Protein AF-0000000083547801 (afdb_homodimer)

InterPro domains:
  IPR006197 Peptidase S24, LexA-like [PR00726] (118-128)
  IPR006197 Peptidase S24, LexA-like [PR00726] (129-140)
  IPR006197 Peptidase S24, LexA-like [PR00726] (157-169)
  IPR006199 LexA repressor, DNA-binding domain [PF01726] (7-66)
  IPR006200 Transcription regulator LexA [MF_00015] (4-202)
  IPR006200 Transcription regulator LexA [TIGR00498] (7-201)
  IPR015927 Peptidase S24/S26A/S26B/S26C [PF00717] (83-196)
  IPR036286 LexA/Signal peptidase-like superfamily [SSF51306] (81-200)
  IPR036388 Winged helix-like DNA-binding domain superfamily [G3DSA:1.10.10.10] (4-71)
  IPR036390 Winged helix DNA-binding domain superfamily [SSF46785] (7-71)
  IPR039418 LexA-like [cd06529] (118-196)
  IPR050077 LexA repressor [PTHR33516] (7-202)

Secondary structure (DSSP, 8-state):
-------HHHHHHHHHHHHHHHHSSPPPHHHHHHHHT-S-HHHHHHHHHHHHHTTSEEE-TTSTT-EEE-SS-S----EEEEEEE----TTS-TT-GGGEEEEEEEEGGGS--SS-EEEEE--SSTTGGGT--TT-EEEEE--S---TT-EEEEEETTEEEEEEEEEETTEEEEE-S-TTSPPEEES--EEEEEEEEEEEE-/-------HHHHHHHHHHHHHHHHSSPPPHHHHHHHHT-S-HHHHHHHHHHHHHTTSEEE-TTSTT-EEE-TT-S----EEEEEEE----TTS-TT-GGGEEEEEEEEGGGSS-SS-EEEEE--SSTTGGGT--TT-EEEEE--S---TT-EEEEEETTEEEEEEEEEETTEEEEE-S-TTSPPEEES--EEEEEEEEEEEE-

Radius of gyration: 25.95 Å; Cα contacts (8 Å, |Δi|>4): 810; chains: 2; bounding box: 78×70×44 Å

Structure (mmCIF, N/CA/C/O backbone):
data_AF-0000000083547801-model_v1
#
loop_
_entity.id
_entity.type
_entity.pdbx_description
1 polymer 'LexA repressor'
#
loop_
_atom_site.group_PDB
_atom_site.id
_atom_site.type_symbol
_atom_site.label_atom_id
_atom_site.label_alt_id
_atom_site.label_comp_id
_atom_site.label_asym_id
_atom_site.label_entity_id
_atom_site.label_seq_id
_atom_site.pdbx_PDB_ins_code
_atom_site.Cartn_x
_atom_site.Cartn_y
_atom_site.Cartn_z
_atom_site.occupancy
_atom_site.B_iso_or_equiv
_atom_site.auth_seq_id
_atom_site.auth_comp_id
_atom_site.auth_asym_id
_atom_site.auth_atom_id
_atom_site.pdbx_PDB_model_num
ATOM 1 N N . MET A 1 1 ? 38.75 22.25 6.688 1 22.39 1 MET A N 1
ATOM 2 C CA . MET A 1 1 ? 37.844 21.328 7.375 1 22.39 1 MET A CA 1
ATOM 3 C C . MET A 1 1 ? 36.375 21.672 7.066 1 22.39 1 MET A C 1
ATOM 5 O O . MET A 1 1 ? 35.812 22.578 7.68 1 22.39 1 MET A O 1
ATOM 9 N N . LEU A 1 2 ? 36 21.891 5.859 1 28.48 2 LEU A N 1
ATOM 10 C CA . LEU A 1 2 ? 34.938 22.641 5.172 1 28.48 2 LEU A CA 1
ATOM 11 C C . LEU A 1 2 ? 33.562 22.125 5.562 1 28.48 2 LEU A C 1
ATOM 13 O O . LEU A 1 2 ? 33.188 20.984 5.242 1 28.48 2 LEU A O 1
ATOM 17 N N . THR A 1 3 ? 33.031 22.234 6.918 1 32.09 3 THR A N 1
ATOM 18 C CA . THR A 1 3 ? 31.844 21.844 7.645 1 32.09 3 THR A CA 1
ATOM 19 C C . THR A 1 3 ? 30.594 22 6.77 1 32.09 3 THR A C 1
ATOM 21 O O . THR A 1 3 ? 30.344 23.078 6.227 1 32.09 3 THR A O 1
ATOM 24 N N . GLN A 1 4 ? 30.297 21.25 5.887 1 37.19 4 GLN A N 1
ATOM 25 C CA . GLN A 1 4 ? 29.188 21.391 4.941 1 37.19 4 GLN A CA 1
ATOM 26 C C . GLN A 1 4 ? 27.969 22.016 5.613 1 37.19 4 GLN A C 1
ATOM 28 O O . GLN A 1 4 ? 27.375 21.422 6.52 1 37.19 4 GLN A O 1
ATOM 33 N N . LYS A 1 5 ? 27.953 23.203 6.031 1 43.31 5 LYS A N 1
ATOM 34 C CA . LYS A 1 5 ? 27.047 24.156 6.672 1 43.31 5 LYS A CA 1
ATOM 35 C C . LYS A 1 5 ? 25.594 23.844 6.32 1 43.31 5 LYS A C 1
ATOM 37 O O . LYS A 1 5 ? 25.219 23.828 5.148 1 43.31 5 LYS A O 1
ATOM 42 N N . LYS A 1 6 ? 25.016 23.031 6.996 1 54.25 6 LYS A N 1
ATOM 43 C CA . LYS A 1 6 ? 23.594 22.734 6.797 1 54.25 6 LYS A CA 1
ATOM 44 C C . LYS A 1 6 ? 22.797 24.016 6.535 1 54.25 6 LYS A C 1
ATOM 46 O O . LYS A 1 6 ? 22.875 24.969 7.316 1 54.25 6 LYS A O 1
ATOM 51 N N . ASP A 1 7 ? 22.516 24.453 5.23 1 76.94 7 ASP A N 1
ATOM 52 C CA . ASP A 1 7 ? 21.828 25.641 4.773 1 76.94 7 ASP A CA 1
ATOM 53 C C . ASP A 1 7 ? 20.562 25.891 5.586 1 76.94 7 ASP A C 1
ATOM 55 O O . ASP A 1 7 ? 19.844 24.953 5.945 1 76.94 7 ASP A O 1
ATOM 59 N N . LYS A 1 8 ? 20.562 27 6.438 1 85.88 8 LYS A N 1
ATOM 60 C CA . LYS A 1 8 ? 19.438 27.406 7.289 1 85.88 8 LYS A CA 1
ATOM 61 C C . LYS A 1 8 ? 18.109 27.141 6.609 1 85.88 8 LYS A C 1
ATOM 63 O O . LYS A 1 8 ? 17.125 26.766 7.266 1 85.88 8 LYS A O 1
ATOM 68 N N . GLN A 1 9 ? 18.141 27.203 5.336 1 88.75 9 GLN A N 1
ATOM 69 C CA . GLN A 1 9 ? 16.906 26.969 4.586 1 88.75 9 GLN A CA 1
ATOM 70 C C . GLN A 1 9 ? 16.484 25.5 4.707 1 88.75 9 GLN A C 1
ATOM 72 O O . GLN A 1 9 ? 15.297 25.219 4.926 1 88.75 9 GLN A O 1
ATOM 77 N N . SER A 1 10 ? 17.438 24.734 4.652 1 87.75 10 SER A N 1
ATOM 78 C CA . SER A 1 10 ? 17.156 23.312 4.785 1 87.75 10 SER A CA 1
ATOM 79 C C . SER A 1 10 ? 16.719 22.953 6.207 1 87.75 10 SER A C 1
ATOM 81 O O . SER A 1 10 ? 15.836 22.125 6.406 1 87.75 10 SER A O 1
ATOM 83 N N . GLU A 1 11 ? 17.312 23.547 7.074 1 90.88 11 GLU A N 1
ATOM 84 C CA . GLU A 1 11 ? 16.938 23.328 8.469 1 90.88 11 GLU A CA 1
ATOM 85 C C . GLU A 1 11 ? 15.492 23.734 8.727 1 90.88 11 GLU A C 1
ATOM 87 O O . GLU A 1 11 ? 14.758 23.031 9.422 1 90.88 11 GLU A O 1
ATOM 92 N N . ILE A 1 12 ? 15.164 24.875 8.188 1 92.94 12 ILE A N 1
ATOM 93 C CA . ILE A 1 12 ? 13.812 25.391 8.352 1 92.94 12 ILE A CA 1
ATOM 94 C C . ILE A 1 12 ? 12.812 24.422 7.711 1 92.94 12 ILE A C 1
ATOM 96 O O . ILE A 1 12 ? 11.82 24.047 8.336 1 92.94 12 ILE A O 1
ATOM 100 N N . TYR A 1 13 ? 13.102 23.969 6.551 1 89.81 13 TYR A N 1
ATOM 101 C CA . TYR A 1 13 ? 12.219 23.047 5.84 1 89.81 13 TYR A CA 1
ATOM 102 C C . TYR A 1 13 ? 12.039 21.75 6.621 1 89.81 13 TYR A C 1
ATOM 104 O O . TYR A 1 13 ? 10.914 21.266 6.793 1 89.81 13 TYR A O 1
ATOM 112 N N . ASN A 1 14 ? 13.117 21.281 7.141 1 84.88 14 ASN A N 1
ATOM 113 C CA . ASN A 1 14 ? 13.078 20.031 7.887 1 84.88 14 ASN A CA 1
ATOM 114 C C . ASN A 1 14 ? 12.289 20.172 9.188 1 84.88 14 ASN A C 1
ATOM 116 O O . ASN A 1 14 ? 11.578 19.25 9.586 1 84.88 14 ASN A O 1
ATOM 120 N N . TYR A 1 15 ? 12.469 21.297 9.75 1 90.56 15 TYR A N 1
ATOM 121 C CA . TYR A 1 15 ? 11.742 21.531 10.992 1 90.56 15 TYR A CA 1
ATOM 122 C C . TYR A 1 15 ? 10.234 21.578 10.742 1 90.56 15 TYR A C 1
ATOM 124 O O . TYR A 1 15 ? 9.453 21 11.5 1 90.56 15 TYR A O 1
ATOM 132 N N . ILE A 1 16 ? 9.828 22.266 9.656 1 89.88 16 ILE A N 1
ATOM 133 C CA . ILE A 1 16 ? 8.414 22.328 9.297 1 89.88 16 ILE A CA 1
ATOM 134 C C . ILE A 1 16 ? 7.871 20.922 9.055 1 89.88 16 ILE A C 1
ATOM 136 O O . ILE A 1 16 ? 6.824 20.562 9.594 1 89.88 16 ILE A O 1
ATOM 140 N N . LYS A 1 17 ? 8.641 20.156 8.344 1 83.62 17 LYS A N 1
ATOM 141 C CA . LYS A 1 17 ? 8.258 18.781 8.039 1 83.62 17 LYS A CA 1
ATOM 142 C C . LYS A 1 17 ? 8.078 17.969 9.32 1 83.62 17 LYS A C 1
ATOM 144 O O . LYS A 1 17 ? 7.074 17.266 9.484 1 83.62 17 LYS A O 1
ATOM 149 N N . GLU A 1 18 ? 8.992 18.109 10.172 1 82.12 18 GLU A N 1
ATOM 150 C CA . GLU A 1 18 ? 8.977 17.375 11.43 1 82.12 18 GLU A CA 1
ATOM 151 C C . GLU A 1 18 ? 7.762 17.766 12.273 1 82.12 18 GLU A C 1
ATOM 153 O O . GLU A 1 18 ? 7.105 16.891 12.852 1 82.12 18 GLU A O 1
ATOM 158 N N . GLN A 1 19 ? 7.488 19.078 12.344 1 86.12 19 GLN A N 1
ATOM 159 C CA . GLN A 1 19 ? 6.379 19.547 13.156 1 86.12 19 GLN A CA 1
ATOM 160 C C . GLN A 1 19 ? 5.043 19.062 12.609 1 86.12 19 GLN A C 1
ATOM 162 O O . GLN A 1 19 ? 4.172 18.625 13.367 1 86.12 19 GLN A O 1
ATOM 167 N N . VAL A 1 20 ? 4.957 19.109 11.297 1 82.62 20 VAL A N 1
ATOM 168 C CA . VAL A 1 20 ? 3.727 18.656 10.664 1 82.62 20 VAL A CA 1
ATOM 169 C C . VAL A 1 20 ? 3.539 17.156 10.914 1 82.62 20 VAL A C 1
ATOM 171 O O . VAL A 1 20 ? 2.426 16.703 11.195 1 82.62 20 VAL A O 1
ATOM 174 N N . GLN A 1 21 ? 4.613 16.453 10.906 1 73.5 21 GLN A N 1
ATOM 175 C CA . GLN A 1 21 ? 4.562 15.016 11.141 1 73.5 21 GLN A CA 1
ATOM 176 C C . GLN A 1 21 ? 4.246 14.695 12.594 1 73.5 21 GLN A C 1
ATOM 178 O O . GLN A 1 21 ? 3.477 13.781 12.883 1 73.5 21 GLN A O 1
ATOM 183 N N . LEU A 1 22 ? 4.77 15.477 13.422 1 74.94 22 LEU A N 1
ATOM 184 C CA . LEU A 1 22 ? 4.672 15.195 14.852 1 74.94 22 LEU A CA 1
ATOM 185 C C . LEU A 1 22 ? 3.348 15.703 15.414 1 74.94 22 LEU A C 1
ATOM 187 O O . LEU A 1 22 ? 2.705 15.016 16.203 1 74.94 22 LEU A O 1
ATOM 191 N N . LYS A 1 23 ? 2.957 16.891 14.891 1 78.25 23 LYS A N 1
ATOM 192 C CA . LYS A 1 23 ? 1.836 17.547 15.562 1 78.25 23 LYS A CA 1
ATOM 193 C C . LYS A 1 23 ? 0.625 17.641 14.641 1 78.25 23 LYS A C 1
ATOM 195 O O . LYS A 1 23 ? -0.493 17.891 15.094 1 78.25 23 LYS A O 1
ATOM 200 N N . GLY A 1 24 ? 0.953 17.516 13.359 1 76.81 24 GLY A N 1
ATOM 201 C CA . GLY A 1 24 ? -0.138 17.562 12.406 1 76.81 24 GLY A CA 1
ATOM 202 C C . GLY A 1 24 ? -0.372 18.953 11.844 1 76.81 24 GLY A C 1
ATOM 203 O O . GLY A 1 24 ? -1.282 19.156 11.039 1 76.81 24 GLY A O 1
ATOM 204 N N . TYR A 1 25 ? 0.401 19.891 12.414 1 86.56 25 TYR A N 1
ATOM 205 C CA . TYR A 1 25 ? 0.29 21.25 11.906 1 86.56 25 TYR A CA 1
ATOM 206 C C . TYR A 1 25 ? 1.653 21.922 11.867 1 86.56 25 TYR A C 1
ATOM 208 O O . TYR A 1 25 ? 2.562 21.547 12.609 1 86.56 25 TYR A O 1
ATOM 216 N N . PRO A 1 26 ? 1.752 22.906 10.984 1 91.75 26 PRO A N 1
ATOM 217 C CA . PRO A 1 26 ? 3.047 23.578 10.859 1 91.75 26 PRO A CA 1
ATOM 218 C C . PRO A 1 26 ? 3.383 24.453 12.07 1 91.75 26 PRO A C 1
ATOM 220 O O . PRO A 1 26 ? 2.484 24.859 12.805 1 91.75 26 PRO A O 1
ATOM 223 N N . PRO A 1 27 ? 4.637 24.719 12.258 1 93.94 27 PRO A N 1
ATOM 224 C CA . PRO A 1 27 ? 5.062 25.656 13.297 1 93.94 27 PRO A CA 1
ATOM 225 C C . PRO A 1 27 ? 4.793 27.109 12.93 1 93.94 27 PRO A C 1
ATOM 227 O O . PRO A 1 27 ? 4.594 27.422 11.75 1 93.94 27 PRO A O 1
ATOM 230 N N . SER A 1 28 ? 4.746 27.938 13.922 1 93.81 28 SER A N 1
ATOM 231 C CA . SER A 1 28 ? 4.715 29.375 13.68 1 93.81 28 SER A CA 1
ATOM 232 C C . SER A 1 28 ? 6.094 29.891 13.289 1 93.81 28 SER A C 1
ATOM 234 O O . SER A 1 28 ? 7.102 29.203 13.477 1 93.81 28 SER A O 1
ATOM 236 N N . VAL A 1 29 ? 6.078 31.094 12.75 1 94.06 29 VAL A N 1
ATOM 237 C CA . VAL A 1 29 ? 7.34 31.719 12.383 1 94.06 29 VAL A CA 1
ATOM 238 C C . VAL A 1 29 ? 8.219 31.891 13.617 1 94.06 29 VAL A C 1
ATOM 240 O O . VAL A 1 29 ? 9.43 31.672 13.562 1 94.06 29 VAL A O 1
ATOM 243 N N . ARG A 1 30 ? 7.57 32.188 14.734 1 93 30 ARG A N 1
ATOM 244 C CA . ARG A 1 30 ? 8.32 32.375 15.969 1 93 30 ARG A CA 1
ATOM 245 C C . ARG A 1 30 ? 8.922 31.062 16.453 1 93 30 ARG A C 1
ATOM 247 O O . ARG A 1 30 ? 10.062 31.031 16.922 1 93 30 ARG A O 1
ATOM 254 N N . GLU A 1 31 ? 8.141 30.047 16.328 1 94.5 31 GLU A N 1
ATOM 255 C CA . GLU A 1 31 ? 8.641 28.734 16.688 1 94.5 31 GLU A CA 1
ATOM 256 C C . GLU A 1 31 ? 9.812 28.328 15.805 1 94.5 31 GLU A C 1
ATOM 258 O O . GLU A 1 31 ? 10.758 27.688 16.281 1 94.5 31 GLU A O 1
ATOM 263 N N . ILE A 1 32 ? 9.773 28.641 14.562 1 94.88 32 ILE A N 1
ATOM 264 C CA . ILE A 1 32 ? 10.859 28.344 13.633 1 94.88 32 ILE A CA 1
ATOM 265 C C . ILE A 1 32 ? 12.125 29.094 14.062 1 94.88 32 ILE A C 1
ATOM 267 O O . ILE A 1 32 ? 13.211 28.516 14.094 1 94.88 32 ILE A O 1
ATOM 271 N N . CYS A 1 33 ? 12 30.391 14.461 1 94.25 33 CYS A N 1
ATOM 272 C CA . CYS A 1 33 ? 13.125 31.172 14.93 1 94.25 33 CYS A CA 1
ATOM 273 C C . CYS A 1 33 ? 13.883 30.453 16.047 1 94.25 33 CYS A C 1
ATOM 275 O O . CYS A 1 33 ? 15.094 30.266 15.953 1 94.25 33 CYS A O 1
ATOM 277 N N . VAL A 1 34 ? 13.172 30.047 17.016 1 93.56 34 VAL A N 1
ATOM 278 C CA . VAL A 1 34 ? 13.742 29.406 18.203 1 93.56 34 VAL A CA 1
ATOM 279 C C . VAL A 1 34 ? 14.406 28.094 17.812 1 93.56 34 VAL A C 1
ATOM 281 O O . VAL A 1 34 ? 15.531 27.812 18.234 1 93.56 34 VAL A O 1
ATOM 284 N N . ALA A 1 35 ? 13.773 27.359 16.953 1 92.56 35 ALA A N 1
ATOM 285 C CA . ALA A 1 35 ? 14.219 26 16.609 1 92.56 35 ALA A CA 1
ATOM 286 C C . ALA A 1 35 ? 15.516 26.047 15.805 1 92.56 35 ALA A C 1
ATOM 288 O O . ALA A 1 35 ? 16.391 25.188 15.984 1 92.56 35 ALA A O 1
ATOM 289 N N . VAL A 1 36 ? 15.703 27.031 14.891 1 91.88 36 VAL A N 1
ATOM 290 C CA . VAL A 1 36 ? 16.844 27.016 13.984 1 91.88 36 VAL A CA 1
ATOM 291 C C . VAL A 1 36 ? 17.875 28.047 14.438 1 91.88 36 VAL A C 1
ATOM 293 O O . VAL A 1 36 ? 18.938 28.172 13.82 1 91.88 36 VAL A O 1
ATOM 296 N N . GLY A 1 37 ? 17.547 28.781 15.453 1 92.12 37 GLY A N 1
ATOM 297 C CA . GLY A 1 37 ? 18.516 29.703 16.047 1 92.12 37 GLY A CA 1
ATOM 298 C C . GLY A 1 37 ? 18.625 31.016 15.289 1 92.12 37 GLY A C 1
ATOM 299 O O . GLY A 1 37 ? 19.734 31.516 15.086 1 92.12 37 GLY A O 1
ATOM 300 N N . LEU A 1 38 ? 17.531 31.422 14.789 1 89.19 38 LEU A N 1
ATOM 301 C CA . LEU A 1 38 ? 17.484 32.75 14.148 1 89.19 38 LEU A CA 1
ATOM 302 C C . LEU A 1 38 ? 16.828 33.781 15.047 1 89.19 38 LEU A C 1
ATOM 304 O O . LEU A 1 38 ? 15.859 33.469 15.75 1 89.19 38 LEU A O 1
ATOM 308 N N . LYS A 1 39 ? 17.328 34.938 15.094 1 86.88 39 LYS A N 1
ATOM 309 C CA . LYS A 1 39 ? 16.891 35.938 16.062 1 86.88 39 LYS A CA 1
ATOM 310 C C . LYS A 1 39 ? 15.727 36.75 15.516 1 86.88 39 LYS A C 1
ATOM 312 O O . LYS A 1 39 ? 14.93 37.281 16.281 1 86.88 39 LYS A O 1
ATOM 317 N N . SER A 1 40 ? 15.625 36.844 14.258 1 90.5 40 SER A N 1
ATOM 318 C CA . SER A 1 40 ? 14.602 37.75 13.695 1 90.5 40 SER A CA 1
ATOM 319 C C . SER A 1 40 ? 13.586 36.969 12.875 1 90.5 40 SER A C 1
ATOM 321 O O . SER A 1 40 ? 13.961 36.062 12.125 1 90.5 40 SER A O 1
ATOM 323 N N . THR A 1 41 ? 12.234 37.375 13.031 1 92.44 41 THR A N 1
ATOM 324 C CA . THR A 1 41 ? 11.18 36.781 12.219 1 92.44 41 THR A CA 1
ATOM 325 C C . THR A 1 41 ? 11.344 37.156 10.758 1 92.44 41 THR A C 1
ATOM 327 O O . THR A 1 41 ? 10.961 36.406 9.859 1 92.44 41 THR A O 1
ATOM 330 N N . SER A 1 42 ? 11.953 38.344 10.516 1 93.06 42 SER A N 1
ATOM 331 C CA . SER A 1 42 ? 12.141 38.812 9.141 1 93.06 42 SER A CA 1
ATOM 332 C C . SER A 1 42 ? 13.047 37.875 8.359 1 93.06 42 SER A C 1
ATOM 334 O O . SER A 1 42 ? 12.797 37.594 7.184 1 93.06 42 SER A O 1
ATOM 336 N N . THR A 1 43 ? 14.094 37.406 9 1 92.69 43 THR A N 1
ATOM 337 C CA . THR A 1 43 ? 15.016 36.469 8.359 1 92.69 43 THR A CA 1
ATOM 338 C C . THR A 1 43 ? 14.32 35.156 8.023 1 92.69 43 THR A C 1
ATOM 340 O O . THR A 1 43 ? 14.516 34.594 6.941 1 92.69 43 THR A O 1
ATOM 343 N N . VAL A 1 44 ? 13.5 34.719 8.93 1 94.38 44 VAL A N 1
ATOM 344 C CA . VAL A 1 44 ? 12.766 33.469 8.695 1 94.38 44 VAL A CA 1
ATOM 345 C C . VAL A 1 44 ? 11.812 33.656 7.52 1 94.38 44 VAL A C 1
ATOM 347 O O . VAL A 1 44 ? 11.719 32.781 6.648 1 94.38 44 VAL A O 1
ATOM 350 N N . HIS A 1 45 ? 11.141 34.75 7.543 1 94.38 45 HIS A N 1
ATOM 351 C CA . HIS A 1 45 ? 10.25 35.031 6.426 1 94.38 45 HIS A CA 1
ATOM 352 C C . HIS A 1 45 ? 11 35 5.098 1 94.38 45 HIS A C 1
ATOM 354 O O . HIS A 1 45 ? 10.484 34.469 4.109 1 94.38 45 HIS A O 1
ATOM 360 N N . GLY A 1 46 ? 12.203 35.562 5.09 1 94 46 GLY A N 1
ATOM 361 C CA . GLY A 1 46 ? 13.023 35.5 3.893 1 94 46 GLY A CA 1
ATOM 362 C C . GLY A 1 46 ? 13.305 34.094 3.438 1 94 46 GLY A C 1
ATOM 363 O O . GLY A 1 46 ? 13.172 33.781 2.254 1 94 46 GLY A O 1
ATOM 364 N N . HIS A 1 47 ? 13.641 33.281 4.328 1 94.31 47 HIS A N 1
ATOM 365 C CA . HIS A 1 47 ? 13.906 31.891 4.008 1 94.31 47 HIS A CA 1
ATOM 366 C C . HIS A 1 47 ? 12.648 31.203 3.51 1 94.31 47 HIS A C 1
ATOM 368 O O . HIS A 1 47 ? 12.703 30.422 2.557 1 94.31 47 HIS A O 1
ATOM 374 N N . LEU A 1 48 ? 11.547 31.422 4.199 1 94.44 48 LEU A N 1
ATOM 375 C CA . LEU A 1 48 ? 10.281 30.812 3.799 1 94.44 48 LEU A CA 1
ATOM 376 C C . LEU A 1 48 ? 9.883 31.266 2.395 1 94.44 48 LEU A C 1
ATOM 378 O O . LEU A 1 48 ? 9.352 30.469 1.613 1 94.44 48 LEU A O 1
ATOM 382 N N . GLU A 1 49 ? 10.156 32.531 2.117 1 94.25 49 GLU A N 1
ATOM 383 C CA . GLU A 1 49 ? 9.883 33.031 0.775 1 94.25 49 GLU A CA 1
ATOM 384 C C . GLU A 1 49 ? 10.711 32.281 -0.272 1 94.25 49 GLU A C 1
ATOM 386 O O . GLU A 1 49 ? 10.195 31.938 -1.337 1 94.25 49 GLU A O 1
ATOM 391 N N . ARG A 1 50 ? 11.914 32.062 0.011 1 91.94 50 ARG A N 1
ATOM 392 C CA . ARG A 1 50 ? 12.789 31.328 -0.9 1 91.94 50 ARG A CA 1
ATOM 393 C C . ARG A 1 50 ? 12.312 29.891 -1.079 1 91.94 50 ARG A C 1
ATOM 395 O O . ARG A 1 50 ? 12.312 29.359 -2.193 1 91.94 50 ARG A O 1
ATOM 402 N N . LEU A 1 51 ? 11.961 29.266 -0.007 1 90.5 51 LEU A N 1
ATOM 403 C CA . LEU A 1 51 ? 11.43 27.922 -0.073 1 90.5 51 LEU A CA 1
ATOM 404 C C . LEU A 1 51 ? 10.172 27.859 -0.938 1 90.5 51 LEU A C 1
ATOM 406 O O . LEU A 1 51 ? 9.977 26.906 -1.691 1 90.5 51 LEU A O 1
ATOM 410 N N . GLU A 1 52 ? 9.352 28.859 -0.792 1 90.31 52 GLU A N 1
ATOM 411 C CA . GLU A 1 52 ? 8.133 28.938 -1.592 1 90.31 52 GLU A CA 1
ATOM 412 C C . GLU A 1 52 ? 8.453 29.141 -3.07 1 90.31 52 GLU A C 1
ATOM 414 O O . GLU A 1 52 ? 7.875 28.469 -3.932 1 90.31 52 GLU A O 1
ATOM 419 N N . LYS A 1 53 ? 9.414 29.953 -3.295 1 90.06 53 LYS A N 1
ATOM 420 C CA . LYS A 1 53 ? 9.844 30.188 -4.672 1 90.06 53 LYS A CA 1
ATOM 421 C C . LYS A 1 53 ? 10.414 28.922 -5.297 1 90.06 53 LYS A C 1
ATOM 423 O O . LYS A 1 53 ? 10.219 28.672 -6.488 1 90.06 53 LYS A O 1
ATOM 428 N N . LYS A 1 54 ? 11.039 28.188 -4.484 1 85.44 54 LYS A N 1
ATOM 429 C CA . LYS A 1 54 ? 11.648 26.953 -4.961 1 85.44 54 LYS A CA 1
ATOM 430 C C . LYS A 1 54 ? 10.609 25.828 -5.07 1 85.44 54 LYS A C 1
ATOM 432 O O . LYS A 1 54 ? 10.93 24.719 -5.496 1 85.44 54 LYS A O 1
ATOM 437 N N . GLY A 1 55 ? 9.367 26.156 -4.57 1 84.12 55 GLY A N 1
ATOM 438 C CA . GLY A 1 55 ? 8.281 25.203 -4.734 1 84.12 55 GLY A CA 1
ATOM 439 C C . GLY A 1 55 ? 8.219 24.172 -3.627 1 84.12 55 GLY A C 1
ATOM 440 O O . GLY A 1 55 ? 7.566 23.141 -3.773 1 84.12 55 GLY A O 1
ATOM 441 N N . TYR A 1 56 ? 8.922 24.391 -2.535 1 80.31 56 TYR A N 1
ATOM 442 C CA . TYR A 1 56 ? 8.93 23.438 -1.429 1 80.31 56 TYR A CA 1
ATOM 443 C C . TYR A 1 56 ? 7.703 23.625 -0.544 1 80.31 56 TYR A C 1
ATOM 445 O O . TYR A 1 56 ? 7.199 22.656 0.037 1 80.31 56 TYR A O 1
ATOM 453 N N . ILE A 1 57 ? 7.27 24.875 -0.49 1 88.38 57 ILE A N 1
ATOM 454 C CA . ILE A 1 57 ? 6.125 25.156 0.372 1 88.38 57 ILE A CA 1
ATOM 455 C C . ILE A 1 57 ? 5.223 26.188 -0.291 1 88.38 57 ILE A C 1
ATOM 457 O O . ILE A 1 57 ? 5.621 26.844 -1.259 1 88.38 57 ILE A O 1
ATOM 461 N N . ARG A 1 58 ? 4.043 26.156 0.038 1 89.81 58 ARG A N 1
ATOM 462 C CA . ARG A 1 58 ? 3.084 27.219 -0.21 1 89.81 58 ARG A CA 1
ATOM 463 C C . ARG A 1 58 ? 2.578 27.812 1.1 1 89.81 58 ARG A C 1
ATOM 465 O O . ARG A 1 58 ? 2.256 27.078 2.037 1 89.81 58 ARG A O 1
ATOM 472 N N . ARG A 1 59 ? 2.67 29.109 1.206 1 91.31 59 ARG A N 1
ATOM 473 C CA . ARG A 1 59 ? 2.289 29.672 2.504 1 91.31 59 ARG A CA 1
ATOM 474 C C . ARG A 1 59 ? 1.47 30.938 2.34 1 91.31 59 ARG A C 1
ATOM 476 O O . ARG A 1 59 ? 1.48 31.562 1.272 1 91.31 59 ARG A O 1
ATOM 483 N N . ASP A 1 60 ? 0.653 31.234 3.289 1 91.56 60 ASP A N 1
ATOM 484 C CA . ASP A 1 60 ? 0.03 32.531 3.48 1 91.56 60 ASP A CA 1
ATOM 485 C C . ASP A 1 60 ? 0.74 33.312 4.578 1 91.56 60 ASP A C 1
ATOM 487 O O . ASP A 1 60 ? 0.572 33.031 5.766 1 91.56 60 ASP A O 1
ATOM 491 N N . PRO A 1 61 ? 1.533 34.25 4.105 1 90 61 PRO A N 1
ATOM 492 C CA . PRO A 1 61 ? 2.355 34.969 5.09 1 90 61 PRO A CA 1
ATOM 493 C C . PRO A 1 61 ? 1.521 35.781 6.086 1 90 61 PRO A C 1
ATOM 495 O O . PRO A 1 61 ? 2.029 36.188 7.133 1 90 61 PRO A O 1
ATOM 498 N N . THR A 1 62 ? 0.267 36 5.824 1 89.81 62 THR A N 1
ATOM 499 C CA . THR A 1 62 ? -0.576 36.812 6.688 1 89.81 62 THR A CA 1
ATOM 500 C C . THR A 1 62 ? -1.204 35.969 7.793 1 89.81 62 THR A C 1
ATOM 502 O O . THR A 1 62 ? -1.792 36.5 8.734 1 89.81 62 THR A O 1
ATOM 505 N N . LYS A 1 63 ? -1.098 34.719 7.648 1 90.81 63 LYS A N 1
ATOM 506 C CA . LYS A 1 63 ? -1.712 33.812 8.609 1 90.81 63 LYS A CA 1
ATOM 507 C C . LYS A 1 63 ? -0.661 32.938 9.281 1 90.81 63 LYS A C 1
ATOM 509 O O . LYS A 1 63 ? 0.179 32.344 8.602 1 90.81 63 LYS A O 1
ATOM 514 N N . PRO A 1 64 ? -0.781 32.844 10.617 1 90.44 64 PRO A N 1
ATOM 515 C CA . PRO A 1 64 ? 0.155 31.969 11.305 1 90.44 64 PRO A CA 1
ATOM 516 C C . PRO A 1 64 ? -0.1 30.484 10.992 1 90.44 64 PRO A C 1
ATOM 518 O O . PRO A 1 64 ? -1.253 30.078 10.844 1 90.44 64 PRO A O 1
ATOM 521 N N . ARG A 1 65 ? 0.951 29.75 10.812 1 92.19 65 ARG A N 1
ATOM 522 C CA . ARG A 1 65 ? 0.945 28.297 10.656 1 92.19 65 ARG A CA 1
ATOM 523 C C . ARG A 1 65 ? 0.238 27.891 9.367 1 92.19 65 ARG A C 1
ATOM 525 O O . ARG A 1 65 ? -0.301 26.781 9.281 1 92.19 65 ARG A O 1
ATOM 532 N N . ALA A 1 66 ? 0.128 28.797 8.453 1 92.31 66 ALA A N 1
ATOM 533 C CA . ALA A 1 66 ? -0.449 28.484 7.145 1 92.31 66 ALA A CA 1
ATOM 534 C C . ALA A 1 66 ? 0.639 28.156 6.133 1 92.31 66 ALA A C 1
ATOM 536 O O . ALA A 1 66 ? 0.857 28.906 5.176 1 92.31 66 ALA A O 1
ATOM 537 N N . ILE A 1 67 ? 1.393 27.094 6.355 1 91.25 67 ILE A N 1
ATOM 538 C CA . ILE A 1 67 ? 2.48 26.609 5.512 1 91.25 67 ILE A CA 1
ATOM 539 C C . ILE A 1 67 ? 2.146 25.219 4.98 1 91.25 67 ILE A C 1
ATOM 541 O O . ILE A 1 67 ? 1.89 24.297 5.758 1 91.25 67 ILE A O 1
ATOM 545 N N . GLU A 1 68 ? 2.041 25.172 3.701 1 87.56 68 GLU A N 1
ATOM 546 C CA . GLU A 1 68 ? 1.805 23.891 3.035 1 87.56 68 GLU A CA 1
ATOM 547 C C . GLU A 1 68 ? 3.092 23.344 2.434 1 87.56 68 GLU A C 1
ATOM 549 O O . GLU A 1 68 ? 3.773 24.031 1.67 1 87.56 68 GLU A O 1
ATOM 554 N N . LEU A 1 69 ? 3.574 22.219 2.816 1 79.38 69 LEU A N 1
ATOM 555 C CA . LEU A 1 69 ? 4.727 21.562 2.221 1 79.38 69 LEU A CA 1
ATOM 556 C C . LEU A 1 69 ? 4.391 21.047 0.826 1 79.38 69 LEU A C 1
ATOM 558 O O . LEU A 1 69 ? 3.422 20.297 0.651 1 79.38 69 LEU A O 1
ATOM 562 N N . LEU A 1 70 ? 4.977 21.734 -0.241 1 66.81 70 LEU A N 1
ATOM 563 C CA . LEU A 1 70 ? 4.688 21.359 -1.62 1 66.81 70 LEU A CA 1
ATOM 564 C C . LEU A 1 70 ? 5.578 20.219 -2.068 1 66.81 70 LEU A C 1
ATOM 566 O O . LEU A 1 70 ? 5.141 19.344 -2.83 1 66.81 70 LEU A O 1
ATOM 570 N N . LYS A 1 71 ? 6.91 20.547 -2.23 1 53.62 71 LYS A N 1
ATOM 571 C CA . LYS A 1 71 ? 7.883 19.719 -2.93 1 53.62 71 LYS A CA 1
ATOM 572 C C . LYS A 1 71 ? 7.957 18.312 -2.312 1 53.62 71 LYS A C 1
ATOM 574 O O . LYS A 1 71 ? 8.188 17.328 -3.016 1 53.62 71 LYS A O 1
ATOM 579 N N . ASP A 1 72 ? 8.344 18.5 -1.151 1 46.41 72 ASP A N 1
ATOM 580 C CA . ASP A 1 72 ? 8.352 17.078 -0.824 1 46.41 72 ASP A CA 1
ATOM 581 C C . ASP A 1 72 ? 7.004 16.438 -1.155 1 46.41 72 ASP A C 1
ATOM 583 O O . ASP A 1 72 ? 6.652 15.398 -0.598 1 46.41 72 ASP A O 1
ATOM 587 N N . SER A 1 73 ? 6.23 17.109 -1.578 1 42.19 73 SER A N 1
ATOM 588 C CA . SER A 1 73 ? 5.027 16.984 -2.393 1 42.19 73 SER A CA 1
ATOM 589 C C . SER A 1 73 ? 5.145 15.836 -3.389 1 42.19 73 SER A C 1
ATOM 591 O O . SER A 1 73 ? 5.469 16.047 -4.559 1 42.19 73 SER A O 1
ATOM 593 N N . VAL A 1 74 ? 6.168 15.305 -3.518 1 40.53 74 VAL A N 1
ATOM 594 C CA . VAL A 1 74 ? 5.84 14.055 -4.191 1 40.53 74 VAL A CA 1
ATOM 595 C C . VAL A 1 74 ? 4.328 13.836 -4.172 1 40.53 74 VAL A C 1
ATOM 597 O O . VAL A 1 74 ? 3.689 13.961 -3.125 1 40.53 74 VAL A O 1
ATOM 600 N N . THR A 1 75 ? 3.812 14.414 -5.211 1 42.94 75 THR A N 1
ATOM 601 C CA . THR A 1 75 ? 2.379 14.297 -5.457 1 42.94 75 THR A CA 1
ATOM 602 C C . THR A 1 75 ? 1.728 13.383 -4.418 1 42.94 75 THR A C 1
ATOM 604 O O . THR A 1 75 ? 1.981 12.18 -4.398 1 42.94 75 THR A O 1
ATOM 607 N N . ARG A 1 76 ? 1.757 13.883 -3.277 1 50 76 ARG A N 1
ATOM 608 C CA . ARG A 1 76 ? 1.006 13.117 -2.285 1 50 76 ARG A CA 1
ATOM 609 C C . ARG A 1 76 ? -0.089 12.289 -2.949 1 50 76 ARG A C 1
ATOM 611 O O . ARG A 1 76 ? -1.034 12.836 -3.518 1 50 76 ARG A O 1
ATOM 618 N N . LYS A 1 77 ? 0.459 11.359 -3.432 1 62.09 77 LYS A N 1
ATOM 619 C CA . LYS A 1 77 ? -0.542 10.438 -3.965 1 62.09 77 LYS A CA 1
ATOM 620 C C . LYS A 1 77 ? -1.718 10.289 -3.004 1 62.09 77 LYS A C 1
ATOM 622 O O . LYS A 1 77 ? -1.531 10.266 -1.786 1 62.09 77 LYS A O 1
ATOM 627 N N . GLU A 1 78 ? -2.881 10.891 -3.553 1 70.94 78 GLU A N 1
ATOM 628 C CA . GLU A 1 78 ? -4.078 10.578 -2.781 1 70.94 78 GLU A CA 1
ATOM 629 C C . GLU A 1 78 ? -4.031 9.148 -2.238 1 70.94 78 GLU A C 1
ATOM 631 O O . GLU A 1 78 ? -3.725 8.211 -2.977 1 70.94 78 GLU A O 1
ATOM 636 N N . LEU A 1 79 ? -4.039 9.094 -0.874 1 81.5 79 LEU A N 1
ATOM 637 C CA . LEU A 1 79 ? -4.016 7.781 -0.228 1 81.5 79 LEU A CA 1
ATOM 638 C C . LEU A 1 79 ? -5.434 7.301 0.068 1 81.5 79 LEU A C 1
ATOM 640 O O . LEU A 1 79 ? -6.359 8.109 0.178 1 81.5 79 LEU A O 1
ATOM 644 N N . ILE A 1 80 ? -5.602 6.062 0.057 1 83.69 80 ILE A N 1
ATOM 645 C CA . ILE A 1 80 ? -6.871 5.453 0.442 1 83.69 80 ILE A CA 1
ATOM 646 C C . ILE A 1 80 ? -6.633 4.41 1.529 1 83.69 80 ILE A C 1
ATOM 648 O O . ILE A 1 80 ? -5.652 3.66 1.478 1 83.69 80 ILE A O 1
ATOM 652 N N . ASP A 1 81 ? -7.484 4.434 2.514 1 86.75 81 ASP A N 1
ATOM 653 C CA . ASP A 1 81 ? -7.477 3.43 3.576 1 86.75 81 ASP A CA 1
ATOM 654 C C . ASP A 1 81 ? -8.406 2.268 3.24 1 86.75 81 ASP A C 1
ATOM 656 O O . ASP A 1 81 ? -9.609 2.465 3.059 1 86.75 81 ASP A O 1
ATOM 660 N N . ILE A 1 82 ? -7.848 1.09 3.199 1 91.38 82 ILE A N 1
ATOM 661 C CA . ILE A 1 82 ? -8.641 -0.099 2.906 1 91.38 82 ILE A CA 1
ATOM 662 C C . ILE A 1 82 ? -8.773 -0.956 4.164 1 91.38 82 ILE A C 1
ATOM 664 O O . ILE A 1 82 ? -7.777 -1.464 4.68 1 91.38 82 ILE A O 1
ATOM 668 N N . PRO A 1 83 ? -10 -1.156 4.648 1 90.88 83 PRO A N 1
ATOM 669 C CA . PRO A 1 83 ? -10.172 -1.982 5.848 1 90.88 83 PRO A CA 1
ATOM 670 C C . PRO A 1 83 ? -9.852 -3.455 5.598 1 90.88 83 PRO A C 1
ATOM 672 O O . PRO A 1 83 ? -10.18 -3.988 4.531 1 90.88 83 PRO A O 1
ATOM 675 N N . ILE A 1 84 ? -9.172 -4.094 6.492 1 93.31 84 ILE A N 1
ATOM 676 C CA . ILE A 1 84 ? -8.93 -5.531 6.496 1 93.31 84 ILE A CA 1
ATOM 677 C C . ILE A 1 84 ? -9.977 -6.23 7.359 1 93.31 84 ILE A C 1
ATOM 679 O O . ILE A 1 84 ? -10.039 -6.008 8.57 1 93.31 84 ILE A O 1
ATOM 683 N N . ILE A 1 85 ? -10.711 -7.07 6.645 1 91.75 85 ILE A N 1
ATOM 684 C CA . ILE A 1 85 ? -11.828 -7.734 7.309 1 91.75 85 ILE A CA 1
ATOM 685 C C . ILE A 1 85 ? -11.383 -9.102 7.82 1 91.75 85 ILE A C 1
ATOM 687 O O . ILE A 1 85 ? -10.812 -9.898 7.07 1 91.75 85 ILE A O 1
ATOM 691 N N . GLY A 1 86 ? -11.562 -9.406 9.023 1 85.12 86 GLY A N 1
ATOM 692 C CA . GLY A 1 86 ? -11.172 -10.68 9.609 1 85.12 86 GLY A CA 1
ATOM 693 C C . GLY A 1 86 ? -12.25 -11.742 9.516 1 85.12 86 GLY A C 1
ATOM 694 O O . GLY A 1 86 ? -11.953 -12.914 9.297 1 85.12 86 GLY A O 1
ATOM 695 N N . LYS A 1 87 ? -13.445 -11.43 9.883 1 76.69 87 LYS A N 1
ATOM 696 C CA . LYS A 1 87 ? -14.539 -12.398 9.914 1 76.69 87 LYS A CA 1
ATOM 697 C C . LYS A 1 87 ? -15.719 -11.914 9.07 1 76.69 87 LYS A C 1
ATOM 699 O O . LYS A 1 87 ? -16.109 -10.758 9.156 1 76.69 87 LYS A O 1
ATOM 704 N N . ILE A 1 88 ? -16.031 -12.789 8.195 1 78.62 88 ILE A N 1
ATOM 705 C CA . ILE A 1 88 ? -17.219 -12.5 7.414 1 78.62 88 ILE A CA 1
ATOM 706 C C . ILE A 1 88 ? -18.438 -13.211 8.023 1 78.62 88 ILE A C 1
ATOM 708 O O . ILE A 1 88 ? -18.422 -14.438 8.188 1 78.62 88 ILE A O 1
ATOM 712 N N . THR A 1 89 ? -19.312 -12.445 8.609 1 69.38 89 THR A N 1
ATOM 713 C CA . THR A 1 89 ? -20.516 -13.016 9.219 1 69.38 89 THR A CA 1
ATOM 714 C C . THR A 1 89 ? -21.734 -12.742 8.352 1 69.38 89 THR A C 1
ATOM 716 O O . THR A 1 89 ? -21.922 -11.625 7.852 1 69.38 89 THR A O 1
ATOM 719 N N . ALA A 1 90 ? -22.516 -13.859 8.164 1 72.75 90 ALA A N 1
ATOM 720 C CA . ALA A 1 90 ? -23.75 -13.711 7.41 1 72.75 90 ALA A CA 1
ATOM 721 C C . ALA A 1 90 ? -24.688 -12.727 8.094 1 72.75 90 ALA A C 1
ATOM 723 O O . ALA A 1 90 ? -24.797 -12.711 9.32 1 72.75 90 ALA A O 1
ATOM 724 N N . GLY A 1 91 ? -25.297 -11.875 7.277 1 71.06 91 GLY A N 1
ATOM 725 C CA . GLY A 1 91 ? -26.328 -10.992 7.801 1 71.06 91 GLY A CA 1
ATOM 726 C C . GLY A 1 91 ? -25.797 -9.633 8.227 1 71.06 91 GLY A C 1
ATOM 727 O O . GLY A 1 91 ? -26.578 -8.711 8.484 1 71.06 91 GLY A O 1
ATOM 728 N N . ILE A 1 92 ? -24.625 -9.633 8.477 1 72.12 92 ILE A N 1
ATOM 729 C CA . ILE A 1 92 ? -24.016 -8.367 8.859 1 72.12 92 ILE A CA 1
ATOM 730 C C . ILE A 1 92 ? -23.25 -7.785 7.664 1 72.12 92 ILE A C 1
ATOM 732 O O . ILE A 1 92 ? -22.562 -8.516 6.941 1 72.12 92 ILE A O 1
ATOM 736 N N . PRO A 1 93 ? -23.359 -6.477 7.508 1 78.81 93 PRO A N 1
ATOM 737 C CA . PRO A 1 93 ? -22.578 -5.879 6.422 1 78.81 93 PRO A CA 1
ATOM 738 C C . PRO A 1 93 ? -21.078 -6.164 6.543 1 78.81 93 PRO A C 1
ATOM 740 O O . PRO A 1 93 ? -20.531 -6.129 7.645 1 78.81 93 PRO A O 1
ATOM 743 N N . ILE A 1 94 ? -20.438 -6.492 5.527 1 80.06 94 ILE A N 1
ATOM 744 C CA . ILE A 1 94 ? -19.031 -6.914 5.516 1 80.06 94 ILE A CA 1
ATOM 745 C C . ILE A 1 94 ? -18.156 -5.809 6.094 1 80.06 94 ILE A C 1
ATOM 747 O O . ILE A 1 94 ? -17.141 -6.086 6.734 1 80.06 94 ILE A O 1
ATOM 751 N N . LEU A 1 95 ? -18.578 -4.531 5.871 1 78.25 95 LEU A N 1
ATOM 752 C CA . LEU A 1 95 ? -17.734 -3.41 6.277 1 78.25 95 LEU A CA 1
ATOM 753 C C . LEU A 1 95 ? -18.125 -2.914 7.668 1 78.25 95 LEU A C 1
ATOM 755 O O . LEU A 1 95 ? -17.734 -1.818 8.07 1 78.25 95 LEU A O 1
ATOM 759 N N . ALA A 1 96 ? -18.875 -3.748 8.344 1 72.12 96 ALA A N 1
ATOM 760 C CA . ALA A 1 96 ? -19.219 -3.402 9.719 1 72.12 96 ALA A CA 1
ATOM 761 C C . ALA A 1 96 ? -17.953 -3.281 10.586 1 72.12 96 ALA A C 1
ATOM 763 O O . ALA A 1 96 ? -17 -4.031 10.398 1 72.12 96 ALA A O 1
ATOM 764 N N . VAL A 1 97 ? -17.953 -2.373 11.461 1 69.25 97 VAL A N 1
ATOM 765 C CA . VAL A 1 97 ? -16.812 -2.041 12.297 1 69.25 97 VAL A CA 1
ATOM 766 C C . VAL A 1 97 ? -16.312 -3.293 13.023 1 69.25 97 VAL A C 1
ATOM 768 O O . VAL A 1 97 ? -15.109 -3.486 13.188 1 69.25 97 VAL A O 1
ATOM 771 N N . GLU A 1 98 ? -17.281 -4.074 13.367 1 70.31 98 GLU A N 1
ATOM 772 C CA . GLU A 1 98 ? -16.938 -5.27 14.133 1 70.31 98 GLU A CA 1
ATOM 773 C C . GLU A 1 98 ? -16.125 -6.246 13.297 1 70.31 98 GLU A C 1
ATOM 775 O O . GLU A 1 98 ? -15.414 -7.098 13.844 1 70.31 98 GLU A O 1
ATOM 780 N N . ASN A 1 99 ? -16.188 -6.066 12.023 1 79.19 99 ASN A N 1
ATOM 781 C CA . ASN A 1 99 ? -15.5 -6.992 11.125 1 79.19 99 ASN A CA 1
ATOM 782 C C . ASN A 1 99 ? -14.102 -6.492 10.773 1 79.19 99 ASN A C 1
ATOM 784 O O . ASN A 1 99 ? -13.273 -7.258 10.281 1 79.19 99 ASN A O 1
ATOM 788 N N . VAL A 1 100 ? -13.805 -5.223 11.086 1 82.75 100 VAL A N 1
ATOM 789 C CA . VAL A 1 100 ? -12.555 -4.613 10.625 1 82.75 100 VAL A CA 1
ATOM 790 C C . VAL A 1 100 ? -11.438 -4.91 11.617 1 82.75 100 VAL A C 1
ATOM 792 O O . VAL A 1 100 ? -11.531 -4.547 12.797 1 82.75 100 VAL A O 1
ATOM 795 N N . GLU A 1 101 ? -10.367 -5.52 11.195 1 86.62 101 GLU A N 1
ATOM 796 C CA . GLU A 1 101 ? -9.242 -5.898 12.039 1 86.62 101 GLU A CA 1
ATOM 797 C C . GLU A 1 101 ? -8.086 -4.91 11.898 1 86.62 101 GLU A C 1
ATOM 799 O O . GLU A 1 101 ? -7.312 -4.707 12.836 1 86.62 101 GLU A O 1
ATOM 804 N N . ASP A 1 102 ? -7.887 -4.395 10.773 1 87.62 102 ASP A N 1
ATOM 805 C CA . ASP A 1 102 ? -6.785 -3.496 10.445 1 87.62 102 ASP A CA 1
ATOM 806 C C . ASP A 1 102 ? -7.102 -2.666 9.203 1 87.62 102 ASP A C 1
ATOM 808 O O . ASP A 1 102 ? -8.18 -2.793 8.625 1 87.62 102 ASP A O 1
ATOM 812 N N . THR A 1 103 ? -6.238 -1.758 8.906 1 88.19 103 THR A N 1
ATOM 813 C CA . THR A 1 103 ? -6.395 -0.926 7.715 1 88.19 103 THR A CA 1
ATOM 814 C C . THR A 1 103 ? -5.109 -0.919 6.891 1 88.19 103 THR A C 1
ATOM 816 O O . THR A 1 103 ? -4.008 -0.899 7.445 1 88.19 103 THR A O 1
ATOM 819 N N . PHE A 1 104 ? -5.27 -0.988 5.613 1 91.62 104 PHE A N 1
ATOM 820 C CA . PHE A 1 104 ? -4.168 -0.956 4.656 1 91.62 104 PHE A CA 1
ATOM 821 C C . PHE A 1 104 ? -4.246 0.293 3.787 1 91.62 104 PHE A C 1
ATOM 823 O O . PHE A 1 104 ? -5.125 0.407 2.93 1 91.62 104 PHE A O 1
ATOM 830 N N . THR A 1 105 ? -3.275 1.21 3.982 1 88.38 105 THR A N 1
ATOM 831 C CA . THR A 1 105 ? -3.268 2.477 3.26 1 88.38 105 THR A CA 1
ATOM 832 C C . THR A 1 105 ? -2.34 2.404 2.051 1 88.38 105 THR A C 1
ATOM 834 O O . THR A 1 105 ? -1.184 1.992 2.172 1 88.38 105 THR A O 1
ATOM 837 N N . ILE A 1 106 ? -2.898 2.744 0.875 1 90.06 106 ILE A N 1
ATOM 838 C CA . ILE A 1 106 ? -2.076 2.766 -0.329 1 90.06 106 ILE A CA 1
ATOM 839 C C . ILE A 1 106 ? -2.459 3.963 -1.196 1 90.06 106 ILE A C 1
ATOM 841 O O . ILE A 1 106 ? -3.531 4.547 -1.02 1 90.06 106 ILE A O 1
ATOM 845 N N . PRO A 1 107 ? -1.532 4.32 -2.145 1 86.5 107 PRO A N 1
ATOM 846 C CA . PRO A 1 107 ? -1.925 5.383 -3.078 1 86.5 107 PRO A CA 1
ATOM 847 C C . PRO A 1 107 ? -3.098 4.98 -3.967 1 86.5 107 PRO A C 1
ATOM 849 O O . PRO A 1 107 ? -3.172 3.832 -4.418 1 86.5 107 PRO A O 1
ATOM 852 N N . LEU A 1 108 ? -3.959 5.859 -4.23 1 82.56 108 LEU A N 1
ATOM 853 C CA . LEU A 1 108 ? -5.184 5.637 -4.992 1 82.56 108 LEU A CA 1
ATOM 854 C C . LEU A 1 108 ? -4.871 5.125 -6.391 1 82.56 108 LEU A C 1
ATOM 856 O O . LEU A 1 108 ? -5.617 4.309 -6.941 1 82.56 108 LEU A O 1
ATOM 860 N N . ASN A 1 109 ? -3.775 5.586 -6.91 1 85.94 109 ASN A N 1
ATOM 861 C CA . ASN A 1 109 ? -3.455 5.246 -8.289 1 85.94 109 ASN A CA 1
ATOM 862 C C . ASN A 1 109 ? -3.045 3.783 -8.43 1 85.94 109 ASN A C 1
ATOM 864 O O . ASN A 1 109 ? -2.879 3.283 -9.547 1 85.94 109 ASN A O 1
ATOM 868 N N . PHE A 1 110 ? -2.93 3.059 -7.387 1 90 110 PHE A N 1
ATOM 869 C CA . PHE A 1 110 ? -2.627 1.634 -7.438 1 90 110 PHE A CA 1
ATOM 870 C C . PHE A 1 110 ? -3.898 0.805 -7.301 1 90 110 PHE A C 1
ATOM 872 O O . PHE A 1 110 ? -3.844 -0.427 -7.301 1 90 110 PHE A O 1
ATOM 879 N N . THR A 1 111 ? -4.961 1.54 -7.137 1 85.31 111 THR A N 1
ATOM 880 C CA . THR A 1 111 ? -6.266 0.887 -7.172 1 85.31 111 THR A CA 1
ATOM 881 C C . THR A 1 111 ? -7.051 1.319 -8.406 1 85.31 111 THR A C 1
ATOM 883 O O . THR A 1 111 ? -6.824 2.404 -8.945 1 85.31 111 THR A O 1
ATOM 886 N N . LYS A 1 112 ? -7.738 0.564 -9.133 1 73.31 112 LYS A N 1
ATOM 887 C CA . LYS A 1 112 ? -8.43 0.841 -10.391 1 73.31 112 LYS A CA 1
ATOM 888 C C . LYS A 1 112 ? -9.828 1.389 -10.133 1 73.31 112 LYS A C 1
ATOM 890 O O . LYS A 1 112 ? -10.602 1.577 -11.078 1 73.31 112 LYS A O 1
ATOM 895 N N . THR A 1 113 ? -10.164 1.614 -8.852 1 72.44 113 THR A N 1
ATOM 896 C CA . THR A 1 113 ? -11.594 1.851 -8.68 1 72.44 113 THR A CA 1
ATOM 897 C C . THR A 1 113 ? -11.836 2.98 -7.684 1 72.44 113 THR A C 1
ATOM 899 O O . THR A 1 113 ? -10.984 3.262 -6.836 1 72.44 113 THR A O 1
ATOM 902 N N . ASN A 1 114 ? -12.945 3.578 -7.891 1 75.25 114 ASN A N 1
ATOM 903 C CA . ASN A 1 114 ? -13.461 4.562 -6.945 1 75.25 114 ASN A CA 1
ATOM 904 C C . ASN A 1 114 ? -14.469 3.941 -5.984 1 75.25 114 ASN A C 1
ATOM 906 O O . ASN A 1 114 ? -14.977 4.617 -5.086 1 75.25 114 ASN A O 1
ATOM 910 N N . ASN A 1 115 ? -14.727 2.68 -6.203 1 84.38 115 ASN A N 1
ATOM 911 C CA . ASN A 1 1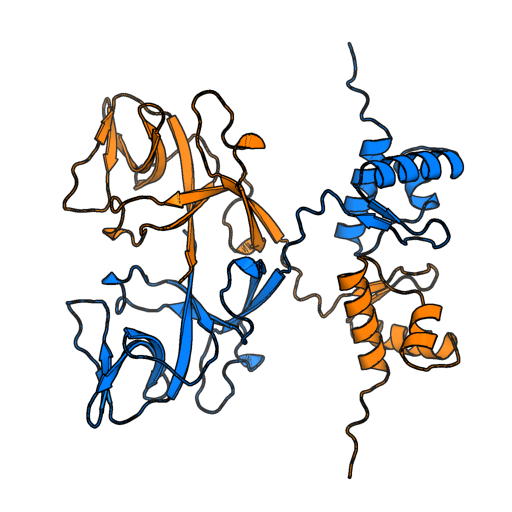15 ? -15.656 1.975 -5.332 1 84.38 115 ASN A CA 1
ATOM 912 C C . ASN A 1 115 ? -15.016 1.631 -3.988 1 84.38 115 ASN A C 1
ATOM 914 O O . ASN A 1 115 ? -13.812 1.807 -3.807 1 84.38 115 ASN A O 1
ATOM 918 N N . GLU A 1 116 ? -15.898 1.262 -3.062 1 89.25 116 GLU A N 1
ATOM 919 C CA . GLU A 1 116 ? -15.406 0.827 -1.76 1 89.25 116 GLU A CA 1
ATOM 920 C C . GLU A 1 116 ? -14.547 -0.426 -1.886 1 89.25 116 GLU A C 1
ATOM 922 O O . GLU A 1 116 ? -14.844 -1.312 -2.689 1 89.25 116 GLU A O 1
ATOM 927 N N . LEU A 1 117 ? -13.523 -0.367 -1.113 1 92.75 117 LEU A N 1
ATOM 928 C CA . LEU A 1 117 ? -12.602 -1.495 -1.102 1 92.75 117 LEU A CA 1
ATOM 929 C C . LEU A 1 117 ? -12.516 -2.115 0.289 1 92.75 117 LEU A C 1
ATOM 931 O O . LEU A 1 117 ? -12.734 -1.433 1.292 1 92.75 117 LEU A O 1
ATOM 935 N N . PHE A 1 118 ? -12.312 -3.379 0.336 1 93.19 118 PHE A N 1
ATOM 936 C CA . PHE A 1 118 ? -11.945 -4.078 1.563 1 93.19 118 PHE A CA 1
ATOM 937 C C . PHE A 1 118 ? -10.953 -5.195 1.276 1 93.19 118 PHE A C 1
ATOM 939 O O . PHE A 1 118 ? -10.75 -5.574 0.12 1 93.19 118 PHE A O 1
ATOM 946 N N . MET A 1 119 ? -10.234 -5.633 2.332 1 95.81 119 MET A N 1
ATOM 947 C CA . MET A 1 119 ? -9.25 -6.695 2.18 1 95.81 119 MET A CA 1
ATOM 948 C C . MET A 1 119 ? -9.648 -7.926 2.992 1 95.81 119 MET A C 1
ATOM 950 O O . MET A 1 119 ? -10.203 -7.797 4.086 1 95.81 119 MET A O 1
ATOM 954 N N . LEU A 1 120 ? -9.359 -9.07 2.438 1 95.31 120 LEU A N 1
ATOM 955 C CA . LEU A 1 120 ? -9.516 -10.352 3.113 1 95.31 120 LEU A CA 1
ATOM 956 C C . LEU A 1 120 ? -8.211 -11.141 3.094 1 95.31 120 LEU A C 1
ATOM 958 O O . LEU A 1 120 ? -7.473 -11.102 2.107 1 95.31 120 LEU A O 1
ATOM 962 N N . LYS A 1 121 ? -7.996 -11.828 4.176 1 94.94 121 LYS A N 1
ATOM 963 C CA . LYS A 1 121 ? -6.867 -12.75 4.188 1 94.94 121 LYS A CA 1
ATOM 964 C C . LYS A 1 121 ?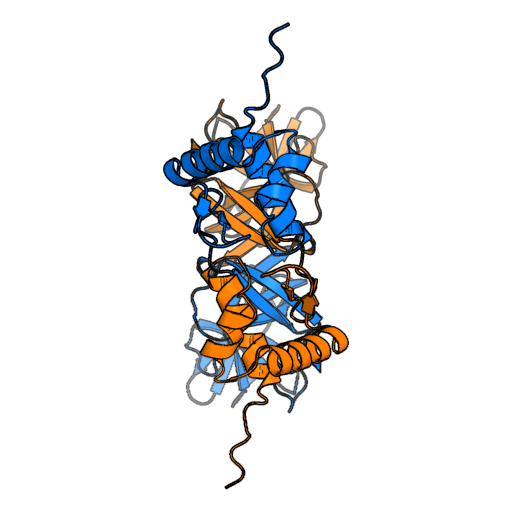 -7.223 -14.07 3.5 1 94.94 121 LYS A C 1
ATOM 966 O O . LYS A 1 121 ?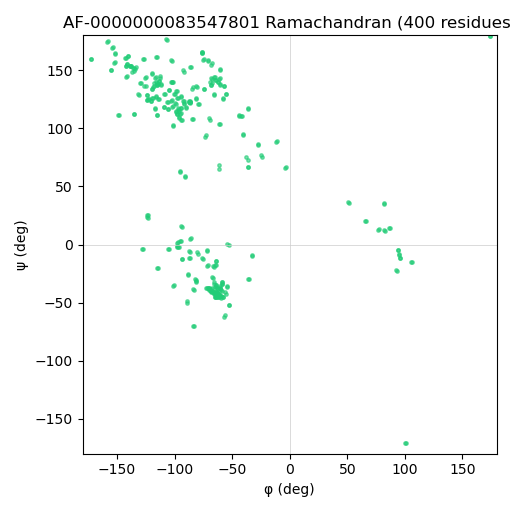 -8.227 -14.703 3.844 1 94.94 121 LYS A O 1
ATOM 971 N N . VAL A 1 122 ? -6.422 -14.453 2.518 1 95.94 122 VAL A N 1
ATOM 972 C CA . VAL A 1 122 ? -6.664 -15.672 1.749 1 95.94 122 VAL A CA 1
ATOM 973 C C . VAL A 1 122 ? -6.309 -16.891 2.592 1 95.94 122 VAL A C 1
ATOM 975 O O . VAL A 1 122 ? -5.285 -16.906 3.275 1 95.94 122 VAL A O 1
ATOM 978 N N . SER A 1 123 ? -7.199 -17.812 2.541 1 94.19 123 SER A N 1
ATOM 979 C CA . SER A 1 123 ? -6.965 -19.094 3.205 1 94.19 123 SER A CA 1
ATOM 980 C C . SER A 1 123 ? -7.094 -20.25 2.229 1 94.19 123 SER A C 1
ATOM 982 O O . SER A 1 123 ? -8.062 -20.328 1.473 1 94.19 123 SER A O 1
ATOM 984 N N . GLY A 1 124 ? -6 -21.094 2.266 1 94.19 124 GLY A N 1
ATOM 985 C CA . GLY A 1 124 ? -6.07 -22.297 1.446 1 94.19 124 GLY A CA 1
ATOM 986 C C . GLY A 1 124 ? -5.305 -22.172 0.141 1 94.19 124 GLY A C 1
ATOM 987 O O . GLY A 1 124 ? -4.531 -21.234 -0.045 1 94.19 124 GLY A O 1
ATOM 988 N N . SER A 1 125 ? -5.527 -23.234 -0.767 1 96.12 125 SER A N 1
ATOM 989 C CA . SER A 1 125 ? -4.711 -23.328 -1.973 1 96.12 125 SER A CA 1
ATOM 990 C C . SER A 1 125 ? -5.578 -23.359 -3.227 1 96.12 125 SER A C 1
ATOM 992 O O . SER A 1 125 ? -5.141 -23.828 -4.277 1 96.12 125 SER A O 1
ATOM 994 N N . SER A 1 126 ? -6.785 -22.828 -3.092 1 96.88 126 SER A N 1
ATOM 995 C CA . SER A 1 126 ? -7.734 -23 -4.188 1 96.88 126 SER A CA 1
ATOM 996 C C . SER A 1 126 ? -7.348 -22.156 -5.391 1 96.88 126 SER A C 1
ATOM 998 O O . SER A 1 126 ? -7.766 -22.438 -6.516 1 96.88 126 SER A O 1
ATOM 1000 N N . MET A 1 127 ? -6.52 -21.188 -5.16 1 97.81 127 MET A N 1
ATOM 1001 C CA . MET A 1 127 ? -6.25 -20.25 -6.242 1 97.81 127 MET A CA 1
ATOM 1002 C C . MET A 1 127 ? -4.758 -20.188 -6.551 1 97.81 127 MET A C 1
ATOM 1004 O O . MET A 1 127 ? -4.289 -19.219 -7.168 1 97.81 127 MET A O 1
ATOM 1008 N N . ILE A 1 128 ? -3.971 -21.203 -6.277 1 96.88 128 ILE A N 1
ATOM 1009 C CA . ILE A 1 128 ? -2.514 -21.188 -6.32 1 96.88 128 ILE A CA 1
ATOM 1010 C C . ILE A 1 128 ? -2.043 -20.984 -7.762 1 96.88 128 ILE A C 1
ATOM 1012 O O . ILE A 1 128 ? -1.007 -20.359 -8 1 96.88 128 ILE A O 1
ATOM 1016 N N . GLU A 1 129 ? -2.762 -21.5 -8.75 1 95.94 129 GLU A N 1
ATOM 1017 C CA . GLU A 1 129 ? -2.326 -21.391 -10.133 1 95.94 129 GLU A CA 1
ATOM 1018 C C . GLU A 1 129 ? -2.551 -19.984 -10.688 1 95.94 129 GLU A C 1
ATOM 1020 O O . GLU A 1 129 ? -2.018 -19.625 -11.734 1 95.94 129 GLU A O 1
ATOM 1025 N N . ALA A 1 130 ? -3.291 -19.141 -10.016 1 96.31 130 ALA A N 1
ATOM 1026 C CA . ALA A 1 130 ? -3.453 -17.734 -10.344 1 96.31 130 ALA A CA 1
ATOM 1027 C C . ALA A 1 130 ? -2.467 -16.875 -9.562 1 96.31 130 ALA A C 1
ATOM 1029 O O . ALA A 1 130 ? -2.521 -15.641 -9.625 1 96.31 130 ALA A O 1
ATOM 1030 N N . GLY A 1 131 ? -1.604 -17.469 -8.789 1 96.62 131 GLY A N 1
ATOM 1031 C CA . GLY A 1 131 ? -0.614 -16.75 -8.008 1 96.62 131 GLY A CA 1
ATOM 1032 C C . GLY A 1 131 ? -1.167 -16.203 -6.699 1 96.62 131 GLY A C 1
ATOM 1033 O O . GLY A 1 131 ? -0.578 -15.312 -6.098 1 96.62 131 GLY A O 1
ATOM 1034 N N . ILE A 1 132 ? -2.311 -16.641 -6.352 1 97.38 132 ILE A N 1
ATOM 1035 C CA . ILE A 1 132 ? -2.922 -16.25 -5.082 1 97.38 132 ILE A CA 1
ATOM 1036 C C . ILE A 1 132 ? -2.656 -17.344 -4.039 1 97.38 132 ILE A C 1
ATOM 1038 O O . ILE A 1 132 ? -3.129 -18.469 -4.176 1 97.38 132 ILE A O 1
ATOM 1042 N N . LEU A 1 133 ? -1.911 -16.984 -2.949 1 97.38 133 LEU A N 1
ATOM 1043 C CA . LEU A 1 133 ? -1.397 -17.969 -2.01 1 97.38 133 LEU A CA 1
ATOM 1044 C C . LEU A 1 133 ? -2.016 -17.781 -0.629 1 97.38 133 LEU A C 1
ATOM 1046 O O . LEU A 1 133 ? -2.584 -16.734 -0.338 1 97.38 133 LEU A O 1
ATOM 1050 N N . ASP A 1 134 ? -1.91 -18.844 0.137 1 96.94 134 ASP A N 1
ATOM 1051 C CA . ASP A 1 134 ? -2.35 -18.781 1.527 1 96.94 134 ASP A CA 1
ATOM 1052 C C . ASP A 1 134 ? -1.653 -17.641 2.275 1 96.94 134 ASP A C 1
ATOM 1054 O O . ASP A 1 134 ? -0.436 -17.484 2.17 1 96.94 134 ASP A O 1
ATOM 1058 N N . GLY A 1 135 ? -2.475 -16.812 2.965 1 95.5 135 GLY A N 1
ATOM 1059 C CA . GLY A 1 135 ? -1.909 -15.727 3.754 1 95.5 135 GLY A CA 1
ATOM 1060 C C . GLY A 1 135 ? -1.875 -14.406 3.014 1 95.5 135 GLY A C 1
ATOM 1061 O O . GLY A 1 135 ? -1.668 -13.352 3.623 1 95.5 135 GLY A O 1
ATOM 1062 N N . ASP A 1 136 ? -2.121 -14.453 1.698 1 97.19 136 ASP A N 1
ATOM 1063 C CA . ASP A 1 136 ? -2.189 -13.227 0.92 1 97.19 136 ASP A CA 1
ATOM 1064 C C . ASP A 1 136 ? -3.303 -12.312 1.433 1 97.19 136 ASP A C 1
ATOM 1066 O O . ASP A 1 136 ? -4.293 -12.789 1.997 1 97.19 136 ASP A O 1
ATOM 1070 N N . LEU A 1 137 ? -3.1 -11.039 1.255 1 97.19 137 LEU A N 1
ATOM 1071 C CA . LEU A 1 137 ? -4.188 -10.086 1.44 1 97.19 137 LEU A CA 1
ATOM 1072 C C . LEU A 1 137 ? -4.801 -9.695 0.1 1 97.19 137 LEU A C 1
ATOM 1074 O O . LEU A 1 137 ? -4.129 -9.094 -0.743 1 97.19 137 LEU A O 1
ATOM 1078 N N . ALA A 1 138 ? -6.012 -10.062 -0.073 1 97.38 138 ALA A N 1
ATOM 1079 C CA . ALA A 1 138 ? -6.727 -9.789 -1.317 1 97.38 138 ALA A CA 1
ATOM 1080 C C . ALA A 1 138 ? -7.496 -8.477 -1.226 1 97.38 138 ALA A C 1
ATOM 1082 O O . ALA A 1 138 ? -8.281 -8.273 -0.298 1 97.38 138 ALA A O 1
ATOM 1083 N N . ILE A 1 139 ? -7.238 -7.566 -2.121 1 96.56 139 ILE A N 1
ATOM 1084 C CA . ILE A 1 139 ? -7.98 -6.316 -2.221 1 96.56 139 ILE A CA 1
ATOM 1085 C C . ILE A 1 139 ? -9.219 -6.52 -3.092 1 96.56 139 ILE A C 1
ATOM 1087 O O . ILE A 1 139 ? -9.102 -6.883 -4.266 1 96.56 139 ILE A O 1
ATOM 1091 N N . ILE A 1 140 ? -10.359 -6.227 -2.512 1 96 140 ILE A N 1
ATOM 1092 C CA . ILE A 1 140 ? -11.633 -6.539 -3.152 1 96 140 ILE A CA 1
ATOM 1093 C C . ILE A 1 140 ? -12.422 -5.254 -3.391 1 96 140 ILE A C 1
ATOM 1095 O O . ILE A 1 140 ? -12.562 -4.43 -2.486 1 96 140 ILE A O 1
ATOM 1099 N N . GLU A 1 141 ? -12.805 -5.078 -4.598 1 95.12 141 GLU A N 1
ATOM 1100 C CA . GLU A 1 141 ? -13.773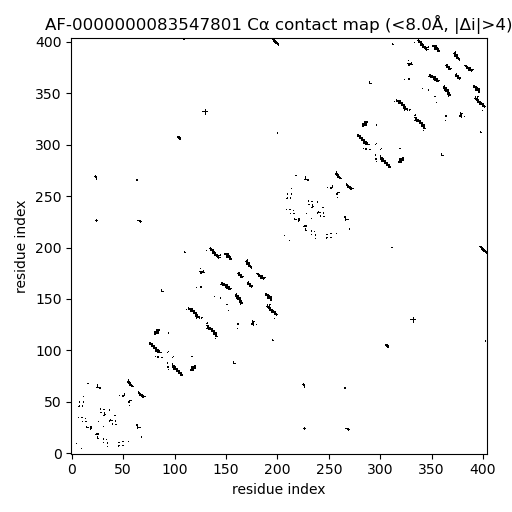 -4.027 -4.902 1 95.12 141 GLU A CA 1
ATOM 1101 C C . GLU A 1 141 ? -15.195 -4.469 -4.562 1 95.12 141 GLU A C 1
ATOM 1103 O O . GLU A 1 141 ? -15.672 -5.484 -5.07 1 95.12 141 GLU A O 1
ATOM 1108 N N . LYS A 1 142 ? -15.805 -3.748 -3.713 1 93.19 142 LYS A N 1
ATOM 1109 C CA . LYS A 1 142 ? -17.156 -4.098 -3.279 1 93.19 142 LYS A CA 1
ATOM 1110 C C . LYS A 1 142 ? -18.172 -3.807 -4.375 1 93.19 142 LYS A C 1
ATOM 1112 O O . LYS A 1 142 ? -18.719 -2.703 -4.453 1 93.19 142 LYS A O 1
ATOM 1117 N N . ILE A 1 143 ? -18.453 -4.781 -5.129 1 90.56 143 ILE A N 1
ATOM 1118 C CA . ILE A 1 143 ? -19.438 -4.711 -6.195 1 90.56 143 ILE A CA 1
ATOM 1119 C C . ILE A 1 143 ? -20.203 -6.035 -6.273 1 90.56 143 ILE A C 1
ATOM 1121 O O . ILE A 1 143 ? -19.625 -7.102 -6.055 1 90.56 143 ILE A O 1
ATOM 1125 N N . ASN A 1 144 ? -21.453 -5.969 -6.582 1 87.06 144 ASN A N 1
ATOM 1126 C CA . ASN A 1 144 ? -22.281 -7.16 -6.551 1 87.06 144 ASN A CA 1
ATOM 1127 C C . ASN A 1 144 ? -22.438 -7.773 -7.941 1 87.06 144 ASN A C 1
ATOM 1129 O O . ASN A 1 144 ? -23.172 -8.758 -8.109 1 87.06 144 ASN A O 1
ATOM 1133 N N . THR A 1 145 ? -21.812 -7.191 -8.93 1 86.75 145 THR A N 1
ATOM 1134 C CA . THR A 1 145 ? -21.859 -7.723 -10.289 1 86.75 145 THR A CA 1
ATOM 1135 C C . THR A 1 145 ? -20.469 -8.195 -10.734 1 86.75 145 THR A C 1
ATOM 1137 O O . THR A 1 145 ? -19.453 -7.633 -10.312 1 86.75 145 THR A O 1
ATOM 1140 N N . SER A 1 146 ? -20.453 -9.32 -11.391 1 91.19 146 SER A N 1
ATOM 1141 C CA . SER A 1 146 ? -19.219 -9.875 -11.914 1 91.19 146 SER A CA 1
ATOM 1142 C C . SER A 1 146 ? -19.391 -10.383 -13.336 1 91.19 146 SER A C 1
ATOM 1144 O O . SER A 1 146 ? -20.516 -10.648 -13.773 1 91.19 146 SER A O 1
ATOM 1146 N N . LYS A 1 147 ? -18.344 -10.359 -14.07 1 94.56 147 LYS A N 1
ATOM 1147 C CA . LYS A 1 147 ? -18.297 -10.922 -15.414 1 94.56 147 LYS A CA 1
ATOM 1148 C C . LYS A 1 147 ? -17.594 -12.281 -15.414 1 94.56 147 LYS A C 1
ATOM 1150 O O . LYS A 1 147 ? -16.828 -12.586 -14.508 1 94.56 147 LYS A O 1
ATOM 1155 N N . ASN A 1 148 ? -17.922 -13.055 -16.484 1 97.19 148 ASN A N 1
ATOM 1156 C CA . ASN A 1 148 ? -17.234 -14.336 -16.625 1 97.19 148 ASN A CA 1
ATOM 1157 C C . ASN A 1 148 ? -15.719 -14.156 -16.703 1 97.19 148 ASN A C 1
ATOM 1159 O O . ASN A 1 148 ? -15.227 -13.328 -17.469 1 97.19 148 ASN A O 1
ATOM 1163 N N . GLY A 1 149 ? -15.07 -14.828 -15.844 1 97 149 GLY A N 1
ATOM 1164 C CA . GLY A 1 149 ? -13.617 -14.742 -15.828 1 97 149 GLY A CA 1
ATOM 1165 C C . GLY A 1 149 ? -13.078 -13.938 -14.664 1 97 149 GLY A C 1
ATOM 1166 O O . GLY A 1 149 ? -11.891 -14.023 -14.336 1 97 149 GLY A O 1
ATOM 1167 N N . ASP A 1 150 ? -13.922 -13.195 -14.031 1 97.44 150 ASP A N 1
ATOM 1168 C CA . ASP A 1 150 ? -13.508 -12.414 -12.867 1 97.44 150 ASP A CA 1
ATOM 1169 C C . ASP A 1 150 ? -13.148 -13.328 -11.695 1 97.44 150 ASP A C 1
ATOM 1171 O O . ASP A 1 150 ? -13.758 -14.383 -11.516 1 97.44 150 ASP A O 1
ATOM 1175 N N . ILE A 1 151 ? -12.141 -12.93 -10.969 1 98 151 ILE A N 1
ATOM 1176 C CA . ILE A 1 151 ? -11.914 -13.57 -9.68 1 98 151 ILE A CA 1
ATOM 1177 C C . ILE A 1 151 ? -12.734 -12.859 -8.602 1 98 151 ILE A C 1
ATOM 1179 O O . ILE A 1 151 ? -12.602 -11.648 -8.398 1 98 151 ILE A O 1
ATOM 1183 N N . VAL A 1 152 ? -13.602 -13.633 -7.891 1 97.56 152 VAL A N 1
ATOM 1184 C CA . VAL A 1 152 ? -14.578 -13 -7.008 1 97.56 152 VAL A CA 1
ATOM 1185 C C . VAL A 1 152 ? -14.477 -13.602 -5.609 1 97.56 152 VAL A C 1
ATOM 1187 O O . VAL A 1 152 ? -13.875 -14.664 -5.426 1 97.56 152 VAL A O 1
ATOM 1190 N N . VAL A 1 153 ? -14.984 -12.867 -4.648 1 95.75 153 VAL A N 1
ATOM 1191 C CA . VAL A 1 153 ? -15.328 -13.398 -3.332 1 95.75 153 VAL A CA 1
ATOM 1192 C C . VAL A 1 153 ? -16.828 -13.719 -3.275 1 95.75 153 VAL A C 1
ATOM 1194 O O . VAL A 1 153 ? -17.656 -12.82 -3.404 1 95.75 153 VAL A O 1
ATOM 1197 N N . ALA A 1 154 ? -17.094 -14.953 -3.127 1 93.75 154 ALA A N 1
ATOM 1198 C CA . ALA A 1 154 ? -18.484 -15.422 -3.064 1 93.75 154 ALA A CA 1
ATOM 1199 C C . ALA A 1 154 ? -18.812 -15.977 -1.682 1 93.75 154 ALA A C 1
ATOM 1201 O O . ALA A 1 154 ? -17.953 -16.578 -1.026 1 93.75 154 ALA A O 1
ATOM 1202 N N . LEU A 1 155 ? -19.984 -15.68 -1.275 1 90.5 155 LEU A N 1
ATOM 1203 C CA . LEU A 1 155 ? -20.469 -16.25 -0.029 1 90.5 155 LEU A CA 1
ATOM 1204 C C . LEU A 1 155 ? -21.297 -17.516 -0.296 1 90.5 155 LEU A C 1
ATOM 1206 O O . LEU A 1 155 ? -22.328 -17.453 -0.948 1 90.5 155 LEU A O 1
ATOM 1210 N N . ILE A 1 156 ? -20.703 -18.641 0.163 1 86.62 156 ILE A N 1
ATOM 1211 C CA . ILE A 1 156 ? -21.391 -19.922 0.049 1 86.62 156 ILE A CA 1
ATOM 1212 C C . ILE A 1 156 ? -21.547 -20.547 1.431 1 86.62 156 ILE A C 1
ATOM 1214 O O . ILE A 1 156 ? -20.547 -20.719 2.145 1 86.62 156 ILE A O 1
ATOM 1218 N N . ASP A 1 157 ? -22.734 -20.875 1.791 1 83.12 157 ASP A N 1
ATOM 1219 C CA . ASP A 1 157 ? -23.016 -21.5 3.086 1 83.12 157 ASP A CA 1
ATOM 1220 C C . ASP A 1 157 ? -22.391 -20.688 4.223 1 83.12 157 ASP A C 1
ATOM 1222 O O . ASP A 1 157 ? -21.703 -21.25 5.074 1 83.12 157 ASP A O 1
ATOM 1226 N N . ASN A 1 158 ? -22.359 -19.438 4.137 1 80.5 158 ASN A N 1
ATOM 1227 C CA . ASN A 1 158 ? -21.922 -18.484 5.156 1 80.5 158 ASN A CA 1
ATOM 1228 C C . ASN A 1 158 ? -20.406 -18.422 5.242 1 80.5 158 ASN A C 1
ATOM 1230 O O . ASN A 1 158 ? -19.844 -17.984 6.25 1 80.5 158 ASN A O 1
ATOM 1234 N N . GLU A 1 159 ? -19.797 -19 4.23 1 84.25 159 GLU A N 1
ATOM 1235 C CA . GLU A 1 159 ? -18.344 -18.906 4.156 1 84.25 159 GLU A CA 1
ATOM 1236 C C . GLU A 1 159 ? -17.891 -18.172 2.885 1 84.25 159 GLU A C 1
ATOM 1238 O O . GLU A 1 159 ? -18.438 -18.422 1.804 1 84.25 159 GLU A O 1
ATOM 1243 N N . ALA A 1 160 ? -16.984 -17.312 3.049 1 91 160 ALA A N 1
ATOM 1244 C CA . ALA A 1 160 ? -16.453 -16.594 1.897 1 91 160 ALA A CA 1
ATOM 1245 C C . ALA A 1 160 ? -15.367 -17.406 1.194 1 91 160 ALA A C 1
ATOM 1247 O O . ALA A 1 160 ? -14.539 -18.031 1.848 1 91 160 ALA A O 1
ATOM 1248 N N . THR A 1 161 ? -15.43 -17.453 -0.123 1 93.69 161 THR A N 1
ATOM 1249 C CA . THR A 1 161 ? -14.422 -18.156 -0.907 1 93.69 161 THR A CA 1
ATOM 1250 C C . THR A 1 161 ? -14.016 -17.344 -2.125 1 93.69 161 THR A C 1
ATOM 1252 O O . THR A 1 161 ? -14.812 -16.562 -2.656 1 93.69 161 THR A O 1
ATOM 1255 N N . ILE A 1 162 ? -12.797 -17.516 -2.492 1 96.69 162 ILE A N 1
ATOM 1256 C CA . ILE A 1 162 ? -12.273 -16.844 -3.684 1 96.69 162 ILE A CA 1
ATOM 1257 C C . ILE A 1 162 ? -12.195 -17.844 -4.836 1 96.69 162 ILE A C 1
ATOM 1259 O O . ILE A 1 162 ? -11.625 -18.938 -4.684 1 96.69 162 ILE A O 1
ATOM 1263 N N . LYS A 1 163 ? -12.844 -17.5 -5.914 1 98.06 163 LYS A N 1
ATOM 1264 C CA . LYS A 1 163 ? -12.867 -18.344 -7.102 1 98.06 163 LYS A CA 1
ATOM 1265 C C . LYS A 1 163 ? -13.039 -17.516 -8.367 1 98.06 163 LYS A C 1
ATOM 1267 O O . LYS A 1 163 ? -13.359 -16.328 -8.297 1 98.06 163 LYS A O 1
ATOM 1272 N N . ARG A 1 164 ? -12.766 -18.125 -9.438 1 98.25 164 ARG A N 1
ATOM 1273 C CA . ARG A 1 164 ? -13.117 -17.516 -10.711 1 98.25 164 ARG A CA 1
ATOM 1274 C C . ARG A 1 164 ? -14.586 -17.75 -11.047 1 98.25 164 ARG A C 1
ATOM 1276 O O . ARG A 1 164 ? -15.078 -18.875 -10.953 1 98.25 164 ARG A O 1
ATOM 1283 N N . PHE A 1 165 ? -15.273 -16.734 -11.516 1 97.75 165 PHE A N 1
ATOM 1284 C CA . PHE A 1 165 ? -16.719 -16.719 -11.664 1 97.75 165 PHE A CA 1
ATOM 1285 C C . PHE A 1 165 ? -17.125 -16.984 -13.102 1 97.75 165 PHE A C 1
ATOM 1287 O O . PHE A 1 165 ? -16.594 -16.375 -14.031 1 97.75 165 PHE A O 1
ATOM 1294 N N . PHE A 1 166 ? -18.047 -17.953 -13.266 1 97.88 166 PHE A N 1
ATOM 1295 C CA . PHE A 1 166 ? -18.672 -18.203 -14.555 1 97.88 166 PHE A CA 1
ATOM 1296 C C . PHE A 1 166 ? -20.172 -18.391 -14.398 1 97.88 166 PHE A C 1
ATOM 1298 O O . PHE A 1 166 ? -20.625 -19.344 -13.758 1 97.88 166 PHE A O 1
ATOM 1305 N N . LYS A 1 167 ? -20.859 -17.453 -14.914 1 95.69 167 LYS A N 1
ATOM 1306 C CA . LYS A 1 167 ? -22.312 -17.641 -15.023 1 95.69 167 LYS A CA 1
ATOM 1307 C C . LYS A 1 167 ? -22.672 -18.422 -16.281 1 95.69 167 LYS A C 1
ATOM 1309 O O . LYS A 1 167 ? -22.438 -17.938 -17.406 1 95.69 167 LYS A O 1
ATOM 1314 N N . GLU A 1 168 ? -23.078 -19.625 -16.125 1 94.5 168 GLU A N 1
ATOM 1315 C CA . GLU A 1 168 ? -23.453 -20.516 -17.234 1 94.5 168 GLU A CA 1
ATOM 1316 C C . GLU A 1 168 ? -24.969 -20.703 -17.281 1 94.5 168 GLU A C 1
ATOM 1318 O O . GLU A 1 168 ? -25.703 -20.078 -16.531 1 94.5 168 GLU A O 1
ATOM 1323 N N . LYS A 1 169 ? -25.391 -21.422 -18.281 1 91.56 169 LYS A N 1
ATOM 1324 C CA . LYS A 1 169 ? -26.828 -21.625 -18.453 1 91.56 169 LYS A CA 1
ATOM 1325 C C . LYS A 1 169 ? -27.422 -22.344 -17.25 1 91.56 169 LYS A C 1
ATOM 1327 O O . LYS A 1 169 ? -27.172 -23.531 -17.047 1 91.56 169 LYS A O 1
ATOM 1332 N N . GLY A 1 170 ? -28.094 -21.719 -16.375 1 92.19 170 GLY A N 1
ATOM 1333 C CA . GLY A 1 170 ? -28.891 -22.297 -15.305 1 92.19 170 GLY A CA 1
ATOM 1334 C C . GLY A 1 170 ? -28.125 -22.406 -13.992 1 92.19 170 GLY A C 1
ATOM 1335 O O . GLY A 1 170 ? -28.672 -22.875 -12.992 1 92.19 170 GLY A O 1
ATOM 1336 N N . HIS A 1 171 ? -26.812 -22.125 -14.117 1 95.88 171 HIS A N 1
ATOM 1337 C CA . HIS A 1 171 ? -26.078 -22.234 -12.859 1 95.88 171 HIS A CA 1
ATOM 1338 C C . HIS A 1 171 ? -24.844 -21.344 -12.859 1 95.88 171 HIS A C 1
ATOM 1340 O O . HIS A 1 171 ? -24.5 -20.734 -13.875 1 95.88 171 HIS A O 1
ATOM 1346 N N . ILE A 1 172 ? -24.25 -21.219 -11.719 1 96 172 ILE A N 1
ATOM 1347 C CA . ILE A 1 172 ? -22.984 -20.516 -11.531 1 96 172 ILE A CA 1
ATOM 1348 C C . ILE A 1 172 ? -21.875 -21.516 -11.234 1 96 172 ILE A C 1
ATOM 1350 O O . ILE A 1 172 ? -22.047 -22.422 -10.422 1 96 172 ILE A O 1
ATOM 1354 N N . ARG A 1 173 ? -20.797 -21.422 -11.945 1 97.94 173 ARG A N 1
ATOM 1355 C CA . ARG A 1 173 ? -19.609 -22.234 -11.695 1 97.94 173 ARG A CA 1
ATOM 1356 C C . ARG A 1 173 ? -18.516 -21.391 -11.047 1 97.94 173 ARG A C 1
ATOM 1358 O O . ARG A 1 173 ? -18.078 -20.391 -11.617 1 97.94 173 ARG A O 1
ATOM 1365 N N . LEU A 1 174 ? -18.141 -21.719 -9.859 1 97.69 174 LEU A N 1
ATOM 1366 C CA . LEU A 1 174 ? -16.984 -21.141 -9.172 1 97.69 174 LEU A CA 1
ATOM 1367 C C . LEU A 1 174 ? -15.758 -22.016 -9.375 1 97.69 174 LEU A C 1
ATOM 1369 O O . LEU A 1 174 ? -15.648 -23.094 -8.773 1 97.69 174 LEU A O 1
ATOM 1373 N N . GLN A 1 175 ? -14.867 -21.531 -10.188 1 98.31 175 GLN A N 1
ATOM 1374 C CA . GLN A 1 175 ? -13.742 -22.312 -10.672 1 98.31 175 GLN A CA 1
ATOM 1375 C C . GLN A 1 175 ? -12.484 -22.031 -9.859 1 98.31 175 GLN A C 1
ATOM 1377 O O . GLN A 1 175 ? -11.953 -20.922 -9.883 1 98.31 175 GLN A O 1
ATOM 1382 N N . PRO A 1 176 ? -12 -23.047 -9.086 1 98.19 176 PRO A N 1
ATOM 1383 C CA . PRO A 1 176 ? -10.688 -22.875 -8.469 1 98.19 176 PRO A CA 1
ATOM 1384 C C . PRO A 1 176 ? -9.555 -22.797 -9.492 1 98.19 176 PRO A C 1
ATOM 1386 O O . PRO A 1 176 ? -9.672 -23.344 -10.586 1 98.19 176 PRO A O 1
ATOM 1389 N N . GLU A 1 177 ? -8.578 -22.016 -9.25 1 97.56 177 GLU A N 1
ATOM 1390 C CA . GLU A 1 177 ? -7.348 -22.047 -10.031 1 97.56 177 GLU A CA 1
ATOM 1391 C C . GLU A 1 177 ? -6.328 -23 -9.406 1 97.56 177 GLU A C 1
ATOM 1393 O O . GLU A 1 177 ? -5.234 -22.578 -9.023 1 97.56 177 GLU A O 1
ATOM 1398 N N . ASN A 1 178 ? -6.668 -24.156 -9.266 1 97.06 178 ASN A N 1
ATOM 1399 C CA . ASN A 1 178 ? -5.957 -25.328 -8.766 1 97.06 178 ASN A CA 1
ATOM 1400 C C . ASN A 1 178 ? -6.449 -26.609 -9.438 1 97.06 178 ASN A C 1
ATOM 1402 O O . ASN A 1 178 ? -7.578 -27.047 -9.203 1 97.06 178 ASN A O 1
ATOM 1406 N N . SER A 1 179 ? -5.605 -27.172 -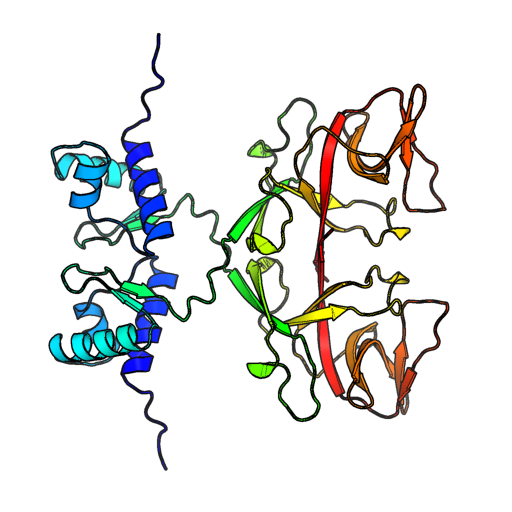10.234 1 95.81 179 SER A N 1
ATOM 1407 C CA . SER A 1 179 ? -5.992 -28.281 -11.086 1 95.81 179 SER A CA 1
ATOM 1408 C C . SER A 1 179 ? -6.383 -29.5 -10.258 1 95.81 179 SER A C 1
ATOM 1410 O O . SER A 1 179 ? -7.055 -30.406 -10.75 1 95.81 179 SER A O 1
ATOM 1412 N N . THR A 1 180 ? -5.996 -29.516 -9.023 1 96.94 180 THR A N 1
ATOM 1413 C CA . THR A 1 180 ? -6.297 -30.656 -8.164 1 96.94 180 THR A CA 1
ATOM 1414 C C . THR A 1 180 ? -7.664 -30.484 -7.508 1 96.94 180 THR A C 1
ATOM 1416 O O . THR A 1 180 ? -8.141 -31.391 -6.816 1 96.94 180 THR A O 1
ATOM 1419 N N . MET A 1 181 ? -8.352 -29.391 -7.652 1 97.12 181 MET A N 1
ATOM 1420 C CA . MET A 1 181 ? -9.625 -29.109 -7 1 97.12 181 MET A CA 1
ATOM 1421 C C . MET A 1 181 ? -10.758 -29.047 -8.016 1 97.12 181 MET A C 1
ATOM 1423 O O . MET A 1 181 ? -10.578 -28.516 -9.117 1 97.12 181 MET A O 1
ATOM 1427 N N . ALA A 1 182 ? -11.867 -29.469 -7.652 1 97.5 182 ALA A N 1
ATOM 1428 C CA . ALA A 1 182 ? -13.055 -29.453 -8.516 1 97.5 182 ALA A CA 1
ATOM 1429 C C . ALA A 1 182 ? -13.781 -28.109 -8.398 1 97.5 182 ALA A C 1
ATOM 1431 O O . ALA A 1 182 ? -13.727 -27.453 -7.355 1 97.5 182 ALA A O 1
ATOM 1432 N N . PRO A 1 183 ? -14.469 -27.734 -9.43 1 97.69 183 PRO A N 1
ATOM 1433 C CA . PRO A 1 183 ? -15.297 -26.531 -9.352 1 97.69 183 PRO A CA 1
ATOM 1434 C C . PRO A 1 183 ? -16.484 -26.688 -8.414 1 97.69 183 PRO A C 1
ATOM 1436 O O . PRO A 1 183 ? -16.906 -27.812 -8.117 1 97.69 183 PRO A O 1
ATOM 1439 N N . ILE A 1 184 ? -16.969 -25.578 -7.914 1 96.31 184 ILE A N 1
ATOM 1440 C CA . ILE A 1 184 ? -18.188 -25.531 -7.129 1 96.31 184 ILE A CA 1
ATOM 1441 C C . ILE A 1 184 ? -19.344 -25.062 -8.008 1 96.31 184 ILE A C 1
ATOM 1443 O O . ILE A 1 184 ? -19.281 -23.969 -8.586 1 96.31 184 ILE A O 1
ATOM 1447 N N . ILE A 1 185 ? -20.391 -25.875 -8.133 1 96.88 185 ILE A N 1
ATOM 1448 C CA . ILE A 1 185 ? -21.547 -25.516 -8.938 1 96.88 185 ILE A CA 1
ATOM 1449 C C . ILE A 1 185 ? -22.719 -25.156 -8.016 1 96.88 185 ILE A C 1
ATOM 1451 O O . ILE A 1 185 ? -23.094 -25.938 -7.145 1 96.88 185 ILE A O 1
ATOM 1455 N N . VAL A 1 186 ? -23.219 -23.984 -8.172 1 95.44 186 VAL A N 1
ATOM 1456 C CA . VAL A 1 186 ? -24.328 -23.531 -7.344 1 95.44 186 VAL A CA 1
ATOM 1457 C C . VAL A 1 186 ? -25.391 -22.875 -8.227 1 95.44 186 VAL A C 1
ATOM 1459 O O . VAL A 1 186 ? -25.078 -22.344 -9.297 1 95.44 186 VAL A O 1
ATOM 1462 N N . ASP A 1 187 ? -26.625 -22.922 -7.781 1 93.81 187 ASP A N 1
ATOM 1463 C CA . ASP A 1 187 ? -27.688 -22.25 -8.516 1 93.81 187 ASP A CA 1
ATOM 1464 C C . ASP A 1 187 ? -27.562 -20.734 -8.406 1 93.81 187 ASP A C 1
ATOM 1466 O O . ASP A 1 187 ? -27.844 -20 -9.367 1 93.81 187 ASP A O 1
ATOM 1470 N N . ASP A 1 188 ? -27.188 -20.328 -7.215 1 89.75 188 ASP A N 1
ATOM 1471 C CA . ASP A 1 188 ? -27.031 -18.906 -6.926 1 89.75 188 ASP A CA 1
ATOM 1472 C C . ASP A 1 188 ? -26.062 -18.688 -5.766 1 89.75 188 ASP A C 1
ATOM 1474 O O . ASP A 1 188 ? -25.828 -19.594 -4.965 1 89.75 188 ASP A O 1
ATOM 1478 N N . CYS A 1 189 ? -25.375 -17.531 -5.797 1 87.69 189 CYS A N 1
ATOM 1479 C CA . CYS A 1 189 ? -24.531 -17.141 -4.672 1 87.69 189 CYS A CA 1
ATOM 1480 C C . CYS A 1 189 ? -24.422 -15.617 -4.578 1 87.69 189 CYS A C 1
ATOM 1482 O O . CYS A 1 189 ? -24.703 -14.906 -5.547 1 87.69 189 CYS A O 1
ATOM 1484 N N . ALA A 1 190 ? -24.109 -15.203 -3.383 1 89.62 190 ALA A N 1
ATOM 1485 C CA . ALA A 1 190 ? -23.875 -13.773 -3.184 1 89.62 190 ALA A CA 1
ATOM 1486 C C . ALA A 1 190 ? -22.422 -13.414 -3.473 1 89.62 190 ALA A C 1
ATOM 1488 O O . ALA A 1 190 ? -21.5 -14.016 -2.912 1 89.62 190 ALA A O 1
ATOM 1489 N N . ILE A 1 191 ? -22.25 -12.5 -4.402 1 92.5 191 ILE A N 1
ATOM 1490 C CA . ILE A 1 191 ? -20.906 -11.984 -4.703 1 92.5 191 ILE A CA 1
ATOM 1491 C C . ILE A 1 191 ? -20.625 -10.766 -3.828 1 92.5 191 ILE A C 1
ATOM 1493 O O . ILE A 1 191 ? -21.312 -9.758 -3.902 1 92.5 191 ILE A O 1
ATOM 1497 N N . LEU A 1 192 ? -19.641 -10.883 -3.023 1 92.25 192 LEU A N 1
ATOM 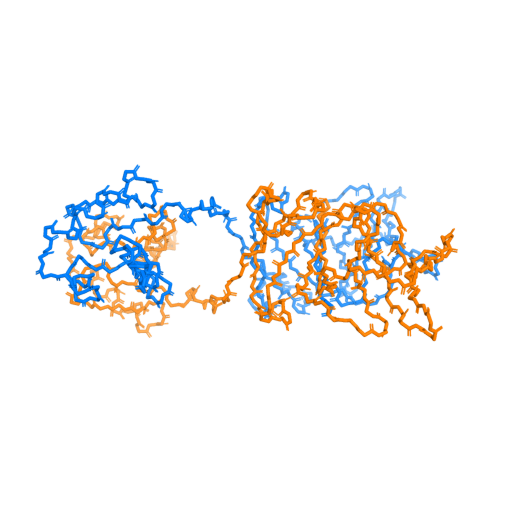1498 C CA . LEU A 1 192 ? -19.281 -9.797 -2.123 1 92.25 192 LEU A CA 1
ATOM 1499 C C . LEU A 1 192 ? -18.422 -8.758 -2.846 1 92.25 192 LEU A C 1
ATOM 1501 O O . LEU A 1 192 ? -18.422 -7.582 -2.469 1 92.25 192 LEU A O 1
ATOM 1505 N N . GLY A 1 193 ? -17.656 -9.219 -3.836 1 95.5 193 GLY A N 1
ATOM 1506 C CA . GLY A 1 193 ? -16.828 -8.289 -4.582 1 95.5 193 GLY A CA 1
ATOM 1507 C C . GLY A 1 193 ? -15.898 -8.977 -5.57 1 95.5 193 GLY A C 1
ATOM 1508 O O . GLY A 1 193 ? -15.953 -10.195 -5.734 1 95.5 193 GLY A O 1
ATOM 1509 N N . VAL A 1 194 ? -15.102 -8.117 -6.301 1 96.62 194 VAL A N 1
ATOM 1510 C CA . VAL A 1 194 ? -14.172 -8.578 -7.328 1 96.62 194 VAL A CA 1
ATOM 1511 C C . VAL A 1 194 ? -12.734 -8.273 -6.898 1 96.62 194 VAL A C 1
ATOM 1513 O O . VAL A 1 194 ? -12.453 -7.195 -6.383 1 96.62 194 VAL A O 1
ATOM 1516 N N . LEU A 1 195 ? -11.875 -9.25 -7.133 1 97.19 195 LEU A N 1
ATOM 1517 C CA . LEU A 1 195 ? -10.461 -9.086 -6.801 1 97.19 195 LEU A CA 1
ATOM 1518 C C . LEU A 1 195 ? -9.828 -8.008 -7.672 1 97.19 195 LEU A C 1
ATOM 1520 O O . LEU A 1 195 ? -9.914 -8.062 -8.898 1 97.19 195 LEU A O 1
ATOM 1524 N N . VAL A 1 196 ? -9.133 -7.027 -7.012 1 96.62 196 VAL A N 1
ATOM 1525 C CA . VAL A 1 196 ? -8.516 -5.969 -7.801 1 96.62 196 VAL A CA 1
ATOM 1526 C C . VAL A 1 196 ? -7.043 -5.836 -7.43 1 96.62 196 VAL A C 1
ATOM 1528 O O . VAL A 1 196 ? -6.305 -5.066 -8.055 1 96.62 196 VAL A O 1
ATOM 1531 N N . GLY A 1 197 ? -6.594 -6.617 -6.434 1 96.75 197 GLY A N 1
ATOM 1532 C CA . GLY A 1 197 ? -5.188 -6.562 -6.066 1 96.75 197 GLY A CA 1
ATOM 1533 C C . GLY A 1 197 ? -4.793 -7.613 -5.051 1 96.75 197 GLY A C 1
ATOM 1534 O O . GLY A 1 197 ? -5.652 -8.203 -4.391 1 96.75 197 GLY A O 1
ATOM 1535 N N . ILE A 1 198 ? -3.541 -7.922 -4.949 1 97.56 198 ILE A N 1
ATOM 1536 C CA . ILE A 1 198 ? -2.961 -8.836 -3.969 1 97.56 198 ILE A CA 1
ATOM 1537 C C . ILE A 1 198 ? -1.75 -8.18 -3.309 1 97.56 198 ILE A C 1
ATOM 1539 O O . ILE A 1 198 ? -0.934 -7.547 -3.984 1 97.56 198 ILE A O 1
ATOM 1543 N N . TYR A 1 199 ? -1.776 -8.203 -2.07 1 97.69 199 TYR A N 1
ATOM 1544 C CA . TYR A 1 199 ? -0.573 -7.863 -1.32 1 97.69 199 TYR A CA 1
ATOM 1545 C C . TYR A 1 199 ? -0.04 -9.07 -0.562 1 97.69 199 TYR A C 1
ATOM 1547 O O . TYR A 1 199 ? -0.792 -9.75 0.14 1 97.69 199 TYR A O 1
ATOM 1555 N N . ARG A 1 200 ? 1.152 -9.398 -0.756 1 97.5 200 ARG A N 1
ATOM 1556 C CA . ARG A 1 200 ? 1.801 -10.516 -0.073 1 97.5 200 ARG A CA 1
ATOM 1557 C C . ARG A 1 200 ? 3.016 -10.039 0.717 1 97.5 200 ARG A C 1
ATOM 1559 O O . ARG A 1 200 ? 3.91 -9.398 0.163 1 97.5 200 ARG A O 1
ATOM 1566 N N . LYS A 1 201 ? 2.953 -10.352 1.959 1 94.06 201 LYS A N 1
ATOM 1567 C CA . LYS A 1 201 ? 4.094 -10.078 2.828 1 94.06 201 LYS A CA 1
ATOM 1568 C C . LYS A 1 201 ? 4.949 -11.328 3.023 1 94.06 201 LYS A C 1
ATOM 1570 O O . LYS A 1 201 ? 4.418 -12.422 3.215 1 94.06 201 LYS A O 1
ATOM 1575 N N . TYR A 1 202 ? 6.262 -11.156 2.861 1 89.94 202 TYR A N 1
ATOM 1576 C CA . TYR A 1 202 ? 7.172 -12.273 3.057 1 89.94 202 TYR A CA 1
ATOM 1577 C C . TYR A 1 202 ? 7.766 -12.258 4.461 1 89.94 202 TYR A C 1
ATOM 1579 O O . TYR A 1 202 ? 7.914 -11.188 5.062 1 89.94 202 TYR A O 1
ATOM 1587 N N . MET B 1 1 ? -40.969 14.148 10.352 1 21.86 1 MET B N 1
ATOM 1588 C CA . MET B 1 1 ? -40 14.195 9.258 1 21.86 1 MET B CA 1
ATOM 1589 C C . MET B 1 1 ? -38.594 14.438 9.789 1 21.86 1 MET B C 1
ATOM 1591 O O . MET B 1 1 ? -38.188 15.586 10.031 1 21.86 1 MET B O 1
ATOM 1595 N N . LEU B 1 2 ? -38.125 13.797 10.812 1 28.17 2 LEU B N 1
ATOM 1596 C CA . LEU B 1 2 ? -37.094 14.016 11.828 1 28.17 2 LEU B CA 1
ATOM 1597 C C . LEU B 1 2 ? -35.719 14.141 11.195 1 28.17 2 LEU B C 1
ATOM 1599 O O . LEU B 1 2 ? -35.219 13.195 10.586 1 28.17 2 LEU B O 1
ATOM 1603 N N . THR B 1 3 ? -35.344 15.273 10.367 1 31.98 3 THR B N 1
ATOM 1604 C CA . THR B 1 3 ? -34.188 15.742 9.641 1 31.98 3 THR B CA 1
ATOM 1605 C C . THR B 1 3 ? -32.906 15.398 10.398 1 31.98 3 THR B C 1
ATOM 1607 O O . THR B 1 3 ? -32.75 15.773 11.555 1 31.98 3 THR B O 1
ATOM 1610 N N . GLN B 1 4 ? -32.469 14.273 10.477 1 37.59 4 GLN B N 1
ATOM 1611 C CA . GLN B 1 4 ? -31.328 13.82 11.281 1 37.59 4 GLN B CA 1
ATOM 1612 C C . GLN B 1 4 ? -30.234 14.875 11.328 1 37.59 4 GLN B C 1
ATOM 1614 O O . GLN B 1 4 ? -29.625 15.188 10.305 1 37.59 4 GLN B O 1
ATOM 1619 N N . LYS B 1 5 ? -30.359 16 11.898 1 44.09 5 LYS B N 1
ATOM 1620 C CA . LYS B 1 5 ? -29.625 17.234 12.203 1 44.09 5 LYS B CA 1
ATOM 1621 C C . LYS B 1 5 ? -28.125 16.953 12.289 1 44.09 5 LYS B C 1
ATOM 1623 O O . LYS B 1 5 ? -27.688 16.141 13.102 1 44.09 5 LYS B O 1
ATOM 1628 N N . LYS B 1 6 ? -27.5 16.984 11.266 1 54.09 6 LYS B N 1
ATOM 1629 C CA . LYS B 1 6 ? -26.047 16.844 11.266 1 54.09 6 LYS B CA 1
ATOM 1630 C C . LYS B 1 6 ? -25.406 17.609 12.422 1 54.09 6 LYS B C 1
ATOM 1632 O O . LYS B 1 6 ? -25.641 18.812 12.578 1 54.09 6 LYS B O 1
ATOM 1637 N N . ASP B 1 7 ? -25.109 17 13.641 1 76.75 7 ASP B N 1
ATOM 1638 C CA . ASP B 1 7 ? -24.562 17.547 14.875 1 76.75 7 ASP B CA 1
ATOM 1639 C C . ASP B 1 7 ? -23.391 18.484 14.578 1 76.75 7 ASP B C 1
ATOM 1641 O O . ASP B 1 7 ? -22.578 18.219 13.68 1 76.75 7 ASP B O 1
ATOM 1645 N N . LYS B 1 8 ? -23.578 19.844 14.82 1 85.88 8 LYS B N 1
ATOM 1646 C CA . LYS B 1 8 ? -22.578 20.891 14.609 1 85.88 8 LYS B CA 1
ATOM 1647 C C . LYS B 1 8 ? -21.172 20.391 14.953 1 85.88 8 LYS B C 1
ATOM 1649 O O . LYS B 1 8 ? -20.203 20.734 14.281 1 85.88 8 LYS B O 1
ATOM 1654 N N . GLN B 1 9 ? -21.141 19.484 15.859 1 89 9 GLN B N 1
ATOM 1655 C CA . GLN B 1 9 ? -19.859 18.938 16.266 1 89 9 GLN B CA 1
ATOM 1656 C C . GLN B 1 9 ? -19.234 18.109 15.133 1 89 9 GLN B C 1
ATOM 1658 O O . GLN B 1 9 ? -18.047 18.234 14.844 1 89 9 GLN B O 1
ATOM 1663 N N . SER B 1 10 ? -20.094 17.438 14.539 1 87.94 10 SER B N 1
ATOM 1664 C CA . SER B 1 10 ? -19.625 16.625 13.422 1 87.94 10 SER B CA 1
ATOM 1665 C C . SER B 1 10 ? -19.234 17.484 12.234 1 87.94 10 SER B C 1
ATOM 1667 O O . SER B 1 10 ? -18.266 17.188 11.539 1 87.94 10 SER B O 1
ATOM 1669 N N . GLU B 1 11 ? -19.938 18.438 12.047 1 90.88 11 GLU B N 1
ATOM 1670 C CA . GLU B 1 11 ? -19.641 19.359 10.961 1 90.88 11 GLU B CA 1
ATOM 1671 C C . GLU B 1 11 ? -18.266 20.016 11.164 1 90.88 11 GLU B C 1
ATOM 1673 O O . GLU B 1 11 ? -17.5 20.141 10.219 1 90.88 11 GLU B O 1
ATOM 1678 N N . ILE B 1 12 ? -18.062 20.406 12.383 1 92.94 12 ILE B N 1
ATOM 1679 C CA . ILE B 1 12 ? -16.797 21.047 12.727 1 92.94 12 ILE B CA 1
ATOM 1680 C C . ILE B 1 12 ? -15.641 20.078 12.508 1 92.94 12 ILE B C 1
ATOM 1682 O O . ILE B 1 12 ? -14.648 20.406 11.859 1 92.94 12 ILE B O 1
ATOM 1686 N N . TYR B 1 13 ? -15.805 18.891 12.945 1 89.94 13 TYR B N 1
ATOM 1687 C CA . TYR B 1 13 ? -14.773 17.859 12.805 1 89.94 13 TYR B CA 1
ATOM 1688 C C . TYR B 1 13 ? -14.469 17.594 11.328 1 89.94 13 TYR B C 1
ATOM 1690 O O . TYR B 1 13 ? -13.305 17.547 10.93 1 89.94 13 TYR B O 1
ATOM 1698 N N . ASN B 1 14 ? -15.516 17.531 10.57 1 84.81 14 ASN B N 1
ATOM 1699 C CA . ASN B 1 14 ? -15.352 17.25 9.148 1 84.81 14 ASN B CA 1
ATOM 1700 C C . ASN B 1 14 ? -14.664 18.406 8.43 1 84.81 14 ASN B C 1
ATOM 1702 O O . ASN B 1 14 ? -13.859 18.172 7.52 1 84.81 14 ASN B O 1
ATOM 1706 N N . TYR B 1 15 ? -15.023 19.531 8.852 1 90.38 15 TYR B N 1
ATOM 1707 C CA . TYR B 1 15 ? -14.398 20.703 8.227 1 90.38 15 TYR B CA 1
ATOM 1708 C C . TYR B 1 15 ? -12.906 20.75 8.523 1 90.38 15 TYR B C 1
ATOM 1710 O O . TYR B 1 15 ? -12.102 21.031 7.629 1 90.38 15 TYR B O 1
ATOM 1718 N N . ILE B 1 16 ? -12.531 20.453 9.789 1 89.88 16 ILE B N 1
ATOM 1719 C CA . ILE B 1 16 ? -11.125 20.422 10.164 1 89.88 16 ILE B CA 1
ATOM 1720 C C . ILE B 1 16 ? -10.383 19.391 9.328 1 89.88 16 ILE B C 1
ATOM 1722 O O . ILE B 1 16 ? -9.336 19.672 8.75 1 89.88 16 ILE B O 1
ATOM 1726 N N . LYS B 1 17 ? -11.016 18.25 9.195 1 83.56 17 LYS B N 1
ATOM 1727 C CA . LYS B 1 17 ? -10.43 17.172 8.406 1 83.56 17 LYS B CA 1
ATOM 1728 C C . LYS B 1 17 ? -10.219 17.594 6.957 1 83.56 17 LYS B C 1
ATOM 1730 O O . LYS B 1 17 ? -9.141 17.375 6.391 1 83.56 17 LYS B O 1
ATOM 1735 N N . GLU B 1 18 ? -11.188 18.188 6.441 1 82.06 18 GLU B N 1
ATOM 1736 C CA . GLU B 1 18 ? -11.148 18.625 5.051 1 82.06 18 GLU B CA 1
ATOM 1737 C C . GLU B 1 18 ? -10.047 19.656 4.828 1 82.06 18 GLU B C 1
ATOM 1739 O O . GLU B 1 18 ? -9.32 19.594 3.834 1 82.06 18 GLU B O 1
ATOM 1744 N N . GLN B 1 19 ? -9.953 20.609 5.758 1 86.12 19 GLN B N 1
ATOM 1745 C CA . GLN B 1 19 ? -8.969 21.672 5.613 1 86.12 19 GLN B CA 1
ATOM 1746 C C . GLN B 1 19 ? -7.547 21.125 5.703 1 86.12 19 GLN B C 1
ATOM 1748 O O . GLN B 1 19 ? -6.676 21.5 4.918 1 86.12 19 GLN B O 1
ATOM 1753 N N . VAL B 1 20 ? -7.395 20.203 6.641 1 82.56 20 VAL B N 1
ATOM 1754 C CA . VAL B 1 20 ? -6.078 19.594 6.801 1 82.56 20 VAL B CA 1
ATOM 1755 C C . VAL B 1 20 ? -5.711 18.812 5.543 1 82.56 20 VAL B C 1
ATOM 1757 O O . VAL B 1 20 ? -4.57 18.875 5.082 1 82.56 20 VAL B O 1
ATOM 1760 N N . GLN B 1 21 ? -6.676 18.203 4.965 1 73.38 21 GLN B N 1
ATOM 1761 C CA . GLN B 1 21 ? -6.449 17.406 3.758 1 73.38 21 GLN B CA 1
ATOM 1762 C C . GLN B 1 21 ? -6.18 18.312 2.557 1 73.38 21 GLN B C 1
ATOM 1764 O O . GLN B 1 21 ? -5.316 18.016 1.731 1 73.38 21 GLN B O 1
ATOM 1769 N N . LEU B 1 22 ? -6.852 19.375 2.539 1 74.62 22 LEU B N 1
ATOM 1770 C CA . LEU B 1 22 ? -6.805 20.25 1.373 1 74.62 22 LEU B CA 1
ATOM 1771 C C . LEU B 1 22 ? -5.594 21.172 1.438 1 74.62 22 LEU B C 1
ATOM 1773 O O . LEU B 1 22 ? -4.914 21.391 0.432 1 74.62 22 LEU B O 1
ATOM 1777 N N . LYS B 1 23 ? -5.332 21.641 2.676 1 78 23 LYS B N 1
ATOM 1778 C CA . LYS B 1 23 ? -4.348 22.719 2.77 1 78 23 LYS B CA 1
ATOM 1779 C C . LYS B 1 23 ? -3.102 22.266 3.523 1 78 23 LYS B C 1
ATOM 1781 O O . LYS B 1 23 ? -2.057 22.906 3.459 1 78 23 LYS B O 1
ATOM 1786 N N . GLY B 1 24 ? -3.336 21.188 4.281 1 76.75 24 GLY B N 1
ATOM 1787 C CA . GLY B 1 24 ? -2.201 20.656 5.027 1 76.75 24 GLY B CA 1
ATOM 1788 C C . GLY B 1 24 ? -2.115 21.203 6.441 1 76.75 24 GLY B C 1
ATOM 1789 O O . GLY B 1 24 ? -1.19 20.875 7.184 1 76.75 24 GLY B O 1
ATOM 1790 N N . TYR B 1 25 ? -3.041 22.141 6.691 1 86.62 25 TYR B N 1
ATOM 1791 C CA . TYR B 1 25 ? -3.074 22.688 8.039 1 86.62 25 TYR B CA 1
ATOM 1792 C C . TYR B 1 25 ? -4.508 22.922 8.492 1 86.62 25 TYR B C 1
ATOM 1794 O O . TYR B 1 25 ? -5.406 23.109 7.668 1 86.62 25 TYR B O 1
ATOM 1802 N N . PRO B 1 26 ? -4.68 22.922 9.805 1 91.81 26 PRO B N 1
ATOM 1803 C CA . PRO B 1 26 ? -6.039 23.109 10.312 1 91.81 26 PRO B CA 1
ATOM 1804 C C . PRO B 1 26 ? -6.559 24.531 10.109 1 91.81 26 PRO B C 1
ATOM 1806 O O . PRO B 1 26 ? -5.766 25.469 9.961 1 91.81 26 PRO B O 1
ATOM 1809 N N . PRO B 1 27 ? -7.848 24.688 10.117 1 93.88 27 PRO B N 1
ATOM 1810 C CA . PRO B 1 27 ? -8.453 26.016 10.078 1 93.88 27 PRO B CA 1
ATOM 1811 C C . PRO B 1 27 ? -8.352 26.75 11.414 1 93.88 27 PRO B C 1
ATOM 1813 O O . PRO B 1 27 ? -8.125 26.125 12.453 1 93.88 27 PRO B O 1
ATOM 1816 N N . SER B 1 28 ? -8.461 28.031 11.344 1 93.81 28 SER B N 1
ATOM 1817 C CA . SER B 1 28 ? -8.609 28.812 12.57 1 93.81 28 SER B CA 1
ATOM 1818 C C . SER B 1 28 ? -10.016 28.703 13.141 1 93.81 28 SER B C 1
ATOM 1820 O O . SER B 1 28 ? -10.938 28.25 12.445 1 93.81 28 SER B O 1
ATOM 1822 N N . VAL B 1 29 ? -10.125 29.109 14.383 1 94 29 VAL B N 1
ATOM 1823 C CA . VAL B 1 29 ? -11.438 29.094 15.023 1 94 29 VAL B CA 1
ATOM 1824 C C . VAL B 1 29 ? -12.398 30 14.25 1 94 29 VAL B C 1
ATOM 1826 O O . VAL B 1 29 ? -13.562 29.656 14.062 1 94 29 VAL B O 1
ATOM 1829 N N . ARG B 1 30 ? -11.859 31.109 13.766 1 92.94 30 ARG B N 1
ATOM 1830 C CA . ARG B 1 30 ? -12.688 32.031 13.023 1 92.94 30 ARG B CA 1
ATOM 1831 C C . ARG B 1 30 ? -13.148 31.438 11.695 1 92.94 30 ARG B C 1
ATOM 1833 O O . ARG B 1 30 ? -14.297 31.625 11.289 1 92.94 30 ARG B O 1
ATOM 1840 N N . GLU B 1 31 ? -12.234 30.766 11.086 1 94.44 31 GLU B N 1
ATOM 1841 C CA . GLU B 1 31 ? -12.578 30.094 9.844 1 94.44 31 GLU B CA 1
ATOM 1842 C C . GLU B 1 31 ? -13.641 29.016 10.07 1 94.44 31 GLU B C 1
ATOM 1844 O O . GLU B 1 31 ? -14.516 28.812 9.227 1 94.44 31 GLU B O 1
ATOM 1849 N N . ILE B 1 32 ? -13.578 28.328 11.148 1 94.88 32 ILE B N 1
ATOM 1850 C CA . ILE B 1 32 ? -14.562 27.297 11.492 1 94.88 32 ILE B CA 1
ATOM 1851 C C . ILE B 1 32 ? -15.93 27.953 11.68 1 94.88 32 ILE B C 1
ATOM 1853 O O . ILE B 1 32 ? -16.938 27.438 11.172 1 94.88 32 ILE B O 1
ATOM 1857 N N . CYS B 1 33 ? -16 29.125 12.375 1 94.19 33 CYS B N 1
ATOM 1858 C CA . CYS B 1 33 ? -17.25 29.844 12.57 1 94.19 33 CYS B CA 1
ATOM 1859 C C . CYS B 1 33 ? -17.953 30.078 11.242 1 94.19 33 CYS B C 1
ATOM 1861 O O . CYS B 1 33 ? -19.141 29.734 11.094 1 94.19 33 CYS B O 1
ATOM 1863 N N . VAL B 1 34 ? -17.25 30.625 10.32 1 93.5 34 VAL B N 1
ATOM 1864 C CA . VAL B 1 34 ? -17.797 31 9.023 1 93.5 34 VAL B CA 1
ATOM 1865 C C . VAL B 1 34 ? -18.266 29.734 8.281 1 93.5 34 VAL B C 1
ATOM 1867 O O . VAL B 1 34 ? -19.359 29.719 7.715 1 93.5 34 VAL B O 1
ATOM 1870 N N . ALA B 1 35 ? -17.5 28.688 8.352 1 92.5 35 ALA B N 1
ATOM 1871 C CA . ALA B 1 35 ? -17.734 27.484 7.566 1 92.5 35 ALA B CA 1
ATOM 1872 C C . ALA B 1 35 ? -18.984 26.75 8.062 1 92.5 35 ALA B C 1
ATOM 1874 O O . ALA B 1 35 ? -19.75 26.203 7.262 1 92.5 35 ALA B O 1
ATOM 1875 N N . VAL B 1 36 ? -19.25 26.719 9.391 1 91.94 36 VAL B N 1
ATOM 1876 C CA . VAL B 1 36 ? -20.328 25.891 9.922 1 91.94 36 VAL B CA 1
ATOM 1877 C C . VAL B 1 36 ? -21.516 26.781 10.312 1 91.94 36 VAL B C 1
ATOM 1879 O O . VAL B 1 36 ? -22.547 26.281 10.766 1 91.94 36 VAL B O 1
ATOM 1882 N N . GLY B 1 37 ? -21.344 28.062 10.188 1 92.12 37 GLY B N 1
ATOM 1883 C CA . GLY B 1 37 ? -22.438 28.984 10.398 1 92.12 37 GLY B CA 1
ATOM 1884 C C . GLY B 1 37 ? -22.688 29.297 11.867 1 92.12 37 GLY B C 1
ATOM 1885 O O . GLY B 1 37 ? -23.828 29.344 12.312 1 92.12 37 GLY B O 1
ATOM 1886 N N . LEU B 1 38 ? -21.625 29.359 12.586 1 89.38 38 LEU B N 1
ATOM 1887 C CA . LEU B 1 38 ? -21.719 29.766 13.984 1 89.38 38 LEU B CA 1
ATOM 1888 C C . LEU B 1 38 ? -21.25 31.203 14.164 1 89.38 38 LEU B C 1
ATOM 1890 O O . LEU B 1 38 ? -20.281 31.625 13.523 1 89.38 38 LEU B O 1
ATOM 1894 N N . LYS B 1 39 ? -21.906 31.938 14.969 1 86.81 39 LYS B N 1
ATOM 1895 C CA . LYS B 1 39 ? -21.641 33.375 15.078 1 86.81 39 LYS B CA 1
ATOM 1896 C C . LYS B 1 39 ? -20.562 33.656 16.109 1 86.81 39 LYS B C 1
ATOM 1898 O O . LYS B 1 39 ? -19.875 34.688 16.047 1 86.81 39 LYS B O 1
ATOM 1903 N N . SER B 1 40 ? -20.422 32.812 17.047 1 90.5 40 SER B N 1
ATOM 1904 C CA . SER B 1 40 ? -19.5 33.125 18.141 1 90.5 40 SER B CA 1
ATOM 1905 C C . SER B 1 40 ? -18.344 32.125 18.172 1 90.5 40 SER B C 1
ATOM 1907 O O . SER B 1 40 ? -18.547 30.922 17.984 1 90.5 40 SER B O 1
ATOM 1909 N N . THR B 1 41 ? -17.062 32.688 18.453 1 92.44 41 THR B N 1
ATOM 1910 C CA . THR B 1 41 ? -15.898 31.828 18.625 1 92.44 41 THR B CA 1
ATOM 1911 C C . THR B 1 41 ? -16.016 30.984 19.891 1 92.44 41 THR B C 1
ATOM 1913 O O . THR B 1 41 ? -15.5 29.875 19.953 1 92.44 41 THR B O 1
ATOM 1916 N N . SER B 1 42 ? -16.766 31.531 20.891 1 93.12 42 SER B N 1
ATOM 1917 C CA . SER B 1 42 ? -16.922 30.797 22.156 1 93.12 42 SER B CA 1
ATOM 1918 C C . SER B 1 42 ? -17.656 29.484 21.938 1 93.12 42 SER B C 1
ATOM 1920 O O . SER B 1 42 ? -17.297 28.469 22.547 1 93.12 42 SER B O 1
ATOM 1922 N N . THR B 1 43 ? -18.672 29.484 21.109 1 92.69 43 THR B N 1
ATOM 1923 C CA . THR B 1 43 ? -19.438 28.281 20.797 1 92.69 43 THR B CA 1
ATOM 1924 C C . THR B 1 43 ? -18.547 27.25 20.109 1 92.69 43 THR B C 1
ATOM 1926 O O . THR B 1 43 ? -18.609 26.062 20.406 1 92.69 43 THR B O 1
ATOM 1929 N N . VAL B 1 44 ? -17.734 27.719 19.203 1 94.38 44 VAL B N 1
ATOM 1930 C CA . VAL B 1 44 ? -16.828 26.828 18.484 1 94.38 44 VAL B CA 1
ATOM 1931 C C . VAL B 1 44 ? -15.836 26.203 19.469 1 94.38 44 VAL B C 1
ATOM 1933 O O . VAL B 1 44 ? -15.586 25 19.422 1 94.38 44 VAL B O 1
ATOM 1936 N N . HIS B 1 45 ? -15.32 27.047 20.312 1 94.38 45 HIS B N 1
ATOM 1937 C CA . HIS B 1 45 ? -14.414 26.531 21.328 1 94.38 45 HIS B CA 1
ATOM 1938 C C . HIS B 1 45 ? -15.07 25.422 22.141 1 94.38 45 HIS B C 1
ATOM 1940 O O . HIS B 1 45 ? -14.438 24.422 22.453 1 94.38 45 HIS B O 1
ATOM 1946 N N . GLY B 1 46 ? -16.344 25.641 22.5 1 94.06 46 GLY B N 1
ATOM 1947 C CA . GLY B 1 46 ? -17.078 24.609 23.219 1 94.06 46 GLY B CA 1
ATOM 1948 C C . GLY B 1 46 ? -17.141 23.297 22.469 1 94.06 46 GLY B C 1
ATOM 1949 O O . GLY B 1 46 ? -16.891 22.234 23.031 1 94.06 46 GLY B O 1
ATOM 1950 N N . HIS B 1 47 ? -17.422 23.391 21.266 1 94.31 47 HIS B N 1
ATOM 1951 C CA . HIS B 1 47 ? -17.484 22.188 20.438 1 94.31 47 HIS B CA 1
ATOM 1952 C C . HIS B 1 47 ? -16.125 21.516 20.328 1 94.31 47 HIS B C 1
ATOM 1954 O O . HIS B 1 47 ? -16.016 20.297 20.391 1 94.31 47 HIS B O 1
ATOM 1960 N N . LEU B 1 48 ? -15.094 22.328 20.094 1 94.5 48 LEU B N 1
ATOM 1961 C CA . LEU B 1 48 ? -13.742 21.797 19.984 1 94.5 48 LEU B CA 1
ATOM 1962 C C . LEU B 1 48 ? -13.328 21.109 21.297 1 94.5 48 LEU B C 1
ATOM 1964 O O . LEU B 1 48 ? -12.656 20.078 21.266 1 94.5 48 LEU B O 1
ATOM 1968 N N . GLU B 1 49 ? -13.742 21.703 22.375 1 94.31 49 GLU B N 1
ATOM 1969 C CA . GLU B 1 49 ? -13.461 21.094 23.672 1 94.31 49 GLU B CA 1
ATOM 1970 C C . GLU B 1 49 ? -14.117 19.734 23.797 1 94.31 49 GLU B C 1
ATOM 1972 O O . GLU B 1 49 ? -13.508 18.781 24.297 1 94.31 49 GLU B O 1
ATOM 1977 N N . ARG B 1 50 ? -15.297 19.625 23.375 1 92.12 50 ARG B N 1
ATOM 1978 C CA . ARG B 1 50 ? -16.016 18.344 23.406 1 92.12 50 ARG B CA 1
ATOM 1979 C C . ARG B 1 50 ? -15.344 17.328 22.5 1 92.12 50 ARG B C 1
ATOM 1981 O O . ARG B 1 50 ? -15.211 16.156 22.859 1 92.12 50 ARG B O 1
ATOM 1988 N N . LEU B 1 51 ? -14.977 17.75 21.344 1 90.62 51 LEU B N 1
ATOM 1989 C CA . LEU B 1 51 ? -14.273 16.859 20.422 1 90.62 51 LEU B CA 1
ATOM 1990 C C . LEU B 1 51 ? -12.977 16.359 21.031 1 90.62 51 LEU B C 1
ATOM 1992 O O . LEU B 1 51 ? -12.609 15.195 20.859 1 90.62 51 LEU B O 1
ATOM 1996 N N . GLU B 1 52 ? -12.305 17.234 21.719 1 90.56 52 GLU B N 1
ATOM 1997 C CA . GLU B 1 52 ? -11.055 16.875 22.391 1 90.56 52 GLU B CA 1
ATOM 1998 C C . GLU B 1 52 ? -11.312 15.867 23.516 1 90.56 52 GLU B C 1
ATOM 2000 O O . GLU B 1 52 ? -10.602 14.875 23.641 1 90.56 52 GLU B O 1
ATOM 2005 N N . LYS B 1 53 ? -12.359 16.125 24.203 1 90.19 53 LYS B N 1
ATOM 2006 C CA . LYS B 1 53 ? -12.727 15.211 25.281 1 90.19 53 LYS B CA 1
ATOM 2007 C C . LYS B 1 53 ? -13.086 13.836 24.75 1 90.19 53 LYS B C 1
ATOM 2009 O O . LYS B 1 53 ? -12.797 12.82 25.375 1 90.19 53 LYS B O 1
ATOM 2014 N N . LYS B 1 54 ? -13.664 13.859 23.625 1 85.81 54 LYS B N 1
ATOM 2015 C CA . LYS B 1 54 ? -14.078 12.602 23 1 85.81 54 LYS B CA 1
ATOM 2016 C C . LYS B 1 54 ? -12.898 11.914 22.328 1 85.81 54 LYS B C 1
ATOM 2018 O O . LYS B 1 54 ? -13.039 10.82 21.781 1 85.81 54 LYS B O 1
ATOM 2023 N N . GLY B 1 55 ? -11.734 12.656 22.281 1 84.5 55 GLY B N 1
ATOM 2024 C CA . GLY B 1 55 ? -10.523 12.047 21.75 1 84.5 55 GLY B CA 1
ATOM 2025 C C . GLY B 1 55 ? -10.398 12.18 20.25 1 84.5 55 GLY B C 1
ATOM 2026 O O . GLY B 1 55 ? -9.609 11.461 19.625 1 84.5 55 GLY B O 1
ATOM 2027 N N . TYR B 1 56 ? -11.18 13.031 19.625 1 80.62 56 TYR B N 1
ATOM 2028 C CA . TYR B 1 56 ? -11.125 13.211 18.188 1 80.62 56 TYR B CA 1
ATOM 2029 C C . TYR B 1 56 ? -9.984 14.141 17.797 1 80.62 56 TYR B C 1
ATOM 2031 O O . TYR B 1 56 ? -9.398 13.992 16.719 1 80.62 56 TYR B O 1
ATOM 2039 N N . ILE B 1 57 ? -9.734 15.07 18.703 1 88.56 57 ILE B N 1
ATOM 2040 C CA . ILE B 1 57 ? -8.688 16.047 18.391 1 88.56 57 ILE B CA 1
ATOM 2041 C C . ILE B 1 57 ? -7.891 16.375 19.641 1 88.56 57 ILE B C 1
ATOM 2043 O O . ILE B 1 57 ? -8.312 16.047 20.75 1 88.56 57 ILE B O 1
ATOM 2047 N N . ARG B 1 58 ? -6.734 16.75 19.469 1 89.94 58 ARG B N 1
ATOM 2048 C CA . ARG B 1 58 ? -5.91 17.406 20.484 1 89.94 58 ARG B CA 1
ATOM 2049 C C . ARG B 1 58 ? -5.562 18.828 20.062 1 89.94 58 ARG B C 1
ATOM 2051 O O . ARG B 1 58 ? -5.195 19.078 18.906 1 89.94 58 ARG B O 1
ATOM 2058 N N . ARG B 1 59 ? -5.832 19.766 20.922 1 91.25 59 ARG B N 1
ATOM 2059 C CA . ARG B 1 59 ? -5.605 21.125 20.469 1 91.25 59 ARG B CA 1
ATOM 2060 C C . ARG B 1 59 ? -4.945 21.969 21.562 1 91.25 59 ARG B C 1
ATOM 2062 O O . ARG B 1 59 ? -4.969 21.594 22.734 1 91.25 59 ARG B O 1
ATOM 2069 N N . ASP B 1 60 ? -4.227 22.969 21.188 1 91.62 60 ASP B N 1
ATOM 2070 C CA . ASP B 1 60 ? -3.785 24.062 22.047 1 91.62 60 ASP B CA 1
ATOM 2071 C C . ASP B 1 60 ? -4.648 25.297 21.844 1 91.62 60 ASP B C 1
ATOM 2073 O O . ASP B 1 60 ? -4.508 26 20.844 1 91.62 60 ASP B O 1
ATOM 2077 N N . PRO B 1 61 ? -5.543 25.469 22.797 1 90 61 PRO B N 1
ATOM 2078 C CA . PRO B 1 61 ? -6.504 26.562 22.594 1 90 61 PRO B CA 1
ATOM 2079 C C . PRO B 1 61 ? -5.84 27.938 22.562 1 90 61 PRO B C 1
ATOM 2081 O O . PRO B 1 61 ? -6.457 28.906 22.125 1 90 61 PRO B O 1
ATOM 2084 N N . THR B 1 62 ? -4.609 28.047 22.984 1 90 62 THR B N 1
ATOM 2085 C CA . THR B 1 62 ? -3.93 29.328 23.047 1 90 62 THR B CA 1
ATOM 2086 C C . THR B 1 62 ? -3.262 29.672 21.719 1 90 62 THR B C 1
ATOM 2088 O O . THR B 1 62 ? -2.803 30.797 21.516 1 90 62 THR B O 1
ATOM 2091 N N . LYS B 1 63 ? -3.209 28.719 20.906 1 90.81 63 LYS B N 1
ATOM 2092 C CA . LYS B 1 63 ? -2.537 28.906 19.625 1 90.81 63 LYS B CA 1
ATOM 2093 C C . LYS B 1 63 ? -3.5 28.672 18.469 1 90.81 63 LYS B C 1
ATOM 2095 O O . LYS B 1 63 ? -4.211 27.656 18.438 1 90.81 63 LYS B O 1
ATOM 2100 N N . PRO B 1 64 ? -3.453 29.609 17.516 1 90.62 64 PRO B N 1
ATOM 2101 C CA . PRO B 1 64 ? -4.301 29.406 16.328 1 90.62 64 PRO B CA 1
ATOM 2102 C C . PRO B 1 64 ? -3.836 28.219 15.477 1 90.62 64 PRO B C 1
ATOM 2104 O O . PRO B 1 64 ? -2.631 28 15.344 1 90.62 64 PRO B O 1
ATOM 2107 N N . ARG B 1 65 ? -4.766 27.453 14.984 1 92.12 65 ARG B N 1
ATOM 2108 C CA . ARG B 1 65 ? -4.559 26.375 14.023 1 92.12 65 ARG B CA 1
ATOM 2109 C C . ARG B 1 65 ? -3.727 25.25 14.633 1 92.12 65 ARG B C 1
ATOM 2111 O O . ARG B 1 65 ? -3.033 24.531 13.922 1 92.12 65 ARG B O 1
ATOM 2118 N N . ALA B 1 66 ? -3.686 25.203 15.938 1 92.38 66 ALA B N 1
ATOM 2119 C CA . ALA B 1 66 ? -2.996 24.109 16.625 1 92.38 66 ALA B CA 1
ATOM 2120 C C . ALA B 1 66 ? -3.969 23 17 1 92.38 66 ALA B C 1
ATOM 2122 O O . ALA B 1 66 ? -4.223 22.766 18.188 1 92.38 66 ALA B O 1
ATOM 2123 N N . ILE B 1 67 ? -4.598 22.359 16.031 1 91.31 67 ILE B N 1
ATOM 2124 C CA . ILE B 1 67 ? -5.559 21.281 16.188 1 91.31 67 ILE B CA 1
ATOM 2125 C C . ILE B 1 67 ? -5.012 20 15.547 1 91.31 67 ILE B C 1
ATOM 2127 O O . ILE B 1 67 ? -4.676 20 14.359 1 91.31 67 ILE B O 1
ATOM 2131 N N . GLU B 1 68 ? -4.84 19.031 16.391 1 87.69 68 GLU B N 1
ATOM 2132 C CA . GLU B 1 68 ? -4.398 17.734 15.914 1 87.69 68 GLU B CA 1
ATOM 2133 C C . GLU B 1 68 ? -5.566 16.75 15.836 1 87.69 68 GLU B C 1
ATOM 2135 O O . GLU B 1 68 ? -6.289 16.562 16.812 1 87.69 68 GLU B O 1
ATOM 2140 N N . LEU B 1 69 ? -5.922 16.234 14.734 1 79.75 69 LEU B N 1
ATOM 2141 C CA . LEU B 1 69 ? -6.938 15.195 14.578 1 79.75 69 LEU B CA 1
ATOM 2142 C C . LEU B 1 69 ? -6.453 13.867 15.156 1 79.75 69 LEU B C 1
ATOM 2144 O O . LEU B 1 69 ? -5.387 13.375 14.781 1 79.75 69 LEU B O 1
ATOM 2148 N N . LEU B 1 70 ? -7.043 13.461 16.359 1 67.25 70 LEU B N 1
ATOM 2149 C CA . LEU B 1 70 ? -6.617 12.242 17.031 1 67.25 70 LEU B CA 1
ATOM 2150 C C . LEU B 1 70 ? -7.312 11.023 16.438 1 67.25 70 LEU B C 1
ATOM 2152 O O . LEU B 1 70 ? -6.719 9.945 16.344 1 67.25 70 LEU B O 1
ATOM 2156 N N . LYS B 1 71 ? -8.68 10.938 16.719 1 53.81 71 LYS B N 1
ATOM 2157 C CA . LYS B 1 71 ? -9.492 9.742 16.516 1 53.81 71 LYS B CA 1
ATOM 2158 C C . LYS B 1 71 ? -9.414 9.266 15.062 1 53.81 71 LYS B C 1
ATOM 2160 O O . LYS B 1 71 ? -9.469 8.062 14.789 1 53.81 71 LYS B O 1
ATOM 2165 N N . ASP B 1 72 ? -9.852 10.203 14.398 1 46.78 72 ASP B N 1
ATOM 2166 C CA . ASP B 1 72 ? -9.68 9.523 13.117 1 46.78 72 ASP B CA 1
ATOM 2167 C C . ASP B 1 72 ? -8.234 9.047 12.938 1 46.78 72 ASP B C 1
ATOM 2169 O O . ASP B 1 72 ? -7.781 8.844 11.812 1 46.78 72 ASP B O 1
ATOM 2173 N N . SER B 1 73 ? -7.547 9.273 13.773 1 42.25 73 SER B N 1
ATOM 2174 C CA . SER B 1 73 ? -6.289 8.727 14.281 1 42.25 73 SER B CA 1
ATOM 2175 C C . SER B 1 73 ? -6.215 7.219 14.062 1 42.25 73 SER B C 1
ATOM 2177 O O . SER B 1 73 ? -6.48 6.438 14.984 1 42.25 73 SER B O 1
ATOM 2179 N N . VAL B 1 74 ? -7.176 6.648 13.703 1 40.53 74 VAL B N 1
ATOM 2180 C CA . VAL B 1 74 ? -6.676 5.367 13.219 1 40.53 74 VAL B CA 1
ATOM 2181 C C . VAL B 1 74 ? -5.152 5.406 13.125 1 40.53 74 VAL B C 1
ATOM 2183 O O . VAL B 1 74 ? -4.582 6.34 12.562 1 40.53 74 VAL B O 1
ATOM 2186 N N . THR B 1 75 ? -4.664 5.039 14.258 1 42.91 75 THR B N 1
ATOM 2187 C CA . THR B 1 75 ? -3.219 4.926 14.398 1 42.91 75 THR B CA 1
ATOM 2188 C C . THR B 1 75 ? -2.523 5.188 13.062 1 42.91 75 THR B C 1
ATOM 2190 O O . THR B 1 75 ? -2.643 4.391 12.133 1 42.91 75 THR B O 1
ATOM 2193 N N . ARG B 1 76 ? -2.676 6.375 12.688 1 49.78 76 ARG B N 1
ATOM 2194 C CA . ARG B 1 76 ? -1.895 6.711 11.508 1 49.78 76 ARG B CA 1
ATOM 2195 C C . ARG B 1 76 ? -0.687 5.789 11.367 1 49.78 76 ARG B C 1
ATOM 2197 O O . ARG B 1 76 ? 0.225 5.824 12.195 1 49.78 76 ARG B O 1
ATOM 2204 N N . LYS B 1 77 ? -1.123 4.746 10.969 1 62.03 77 LYS B N 1
ATOM 2205 C CA . LYS B 1 77 ? 0 3.861 10.672 1 62.03 77 LYS B CA 1
ATOM 2206 C C . LYS B 1 77 ? 1.133 4.617 9.984 1 62.03 77 LYS B C 1
ATOM 2208 O O . LYS B 1 77 ? 0.885 5.496 9.156 1 62.03 77 LYS B O 1
ATOM 2213 N N . GLU B 1 78 ? 2.252 4.734 10.859 1 70.75 78 GLU B N 1
ATOM 2214 C CA . GLU B 1 78 ? 3.436 5.246 10.18 1 70.75 78 GLU B CA 1
ATOM 2215 C C . GLU B 1 78 ? 3.521 4.715 8.75 1 70.75 78 GLU B C 1
ATOM 2217 O O . GLU B 1 78 ? 3.375 3.512 8.516 1 70.75 78 GLU B O 1
ATOM 2222 N N . LEU B 1 79 ? 3.438 5.691 7.789 1 81.56 79 LEU B N 1
ATOM 2223 C CA . LEU B 1 79 ? 3.533 5.316 6.383 1 81.56 79 LEU B CA 1
ATOM 2224 C C . LEU B 1 79 ? 4.977 5.398 5.895 1 81.56 79 LEU B C 1
ATOM 2226 O O . LEU B 1 79 ? 5.789 6.125 6.469 1 81.56 79 LEU B O 1
ATOM 2230 N N . ILE B 1 80 ? 5.301 4.594 5.004 1 83.56 80 ILE B N 1
ATOM 2231 C CA . ILE B 1 80 ? 6.609 4.641 4.359 1 83.56 80 ILE B CA 1
ATOM 2232 C C . ILE B 1 80 ? 6.434 4.742 2.846 1 83.56 80 ILE B C 1
ATOM 2234 O O . ILE B 1 80 ? 5.555 4.098 2.271 1 83.56 80 ILE B O 1
ATOM 2238 N N . ASP B 1 81 ? 7.211 5.59 2.254 1 86.81 81 ASP B N 1
ATOM 2239 C CA . ASP B 1 81 ? 7.262 5.727 0.801 1 86.81 81 ASP B CA 1
ATOM 2240 C C . ASP B 1 81 ? 8.344 4.828 0.202 1 86.81 81 ASP B C 1
ATOM 2242 O O . ASP B 1 81 ? 9.523 4.969 0.524 1 86.81 81 ASP B O 1
ATOM 2246 N N . ILE B 1 82 ? 7.926 3.951 -0.675 1 91.5 82 ILE B N 1
ATOM 2247 C CA . ILE B 1 82 ? 8.867 3.049 -1.329 1 91.5 82 ILE B CA 1
ATOM 2248 C C . ILE B 1 82 ? 9.031 3.445 -2.795 1 91.5 82 ILE B C 1
ATOM 2250 O O . ILE B 1 82 ? 8.07 3.381 -3.57 1 91.5 82 ILE B O 1
ATOM 2254 N N . PRO B 1 83 ? 10.242 3.82 -3.201 1 90.94 83 PRO B N 1
ATOM 2255 C CA . PRO B 1 83 ? 10.445 4.199 -4.602 1 90.94 83 PRO B CA 1
ATOM 2256 C C . PRO B 1 83 ? 10.32 3.016 -5.555 1 90.94 83 PRO B C 1
ATOM 2258 O O . PRO B 1 83 ? 10.75 1.907 -5.234 1 90.94 83 PRO B O 1
ATOM 2261 N N . ILE B 1 84 ? 9.672 3.195 -6.66 1 93.38 84 ILE B N 1
ATOM 2262 C CA . ILE B 1 84 ? 9.594 2.23 -7.75 1 93.38 84 ILE B CA 1
ATOM 2263 C C . ILE B 1 84 ? 10.672 2.541 -8.789 1 93.38 84 ILE B C 1
ATOM 2265 O O . ILE B 1 84 ? 10.641 3.602 -9.422 1 93.38 84 ILE B O 1
ATOM 2269 N N . ILE B 1 85 ? 11.539 1.537 -8.898 1 91.88 85 ILE B N 1
ATOM 2270 C CA . ILE B 1 85 ? 12.688 1.731 -9.773 1 91.88 85 ILE B CA 1
ATOM 2271 C C . ILE B 1 85 ? 12.375 1.172 -11.164 1 91.88 85 ILE B C 1
ATOM 2273 O O . ILE B 1 85 ? 11.938 0.026 -11.297 1 91.88 85 ILE B O 1
ATOM 2277 N N . GLY B 1 86 ? 12.539 1.9 -12.172 1 85.31 86 GLY B N 1
ATOM 2278 C CA . GLY B 1 86 ? 12.266 1.471 -13.531 1 85.31 86 GLY B CA 1
ATOM 2279 C C . GLY B 1 86 ? 13.461 0.82 -14.203 1 85.31 86 GLY B C 1
ATOM 2280 O O . GLY B 1 86 ? 13.312 -0.159 -14.938 1 85.31 86 GLY B O 1
ATOM 2281 N N . LYS B 1 87 ? 14.594 1.435 -14.164 1 77 87 LYS B N 1
ATOM 2282 C CA . LYS B 1 87 ? 15.789 0.946 -14.844 1 77 87 LYS B CA 1
ATOM 2283 C C . LYS B 1 87 ? 16.953 0.774 -13.867 1 77 87 LYS B C 1
ATOM 2285 O O . LYS B 1 87 ? 17.203 1.651 -13.039 1 77 87 LYS B O 1
ATOM 2290 N N . ILE B 1 88 ? 17.391 -0.409 -13.93 1 79.06 88 ILE B N 1
ATOM 2291 C CA . ILE B 1 88 ? 18.594 -0.661 -13.133 1 79.06 88 ILE B CA 1
ATOM 2292 C C . ILE B 1 88 ? 19.828 -0.533 -14.008 1 79.06 88 ILE B C 1
ATOM 2294 O O . ILE B 1 88 ? 19.953 -1.215 -15.023 1 79.06 88 ILE B O 1
ATOM 2298 N N . THR B 1 89 ? 20.594 0.521 -13.781 1 70 89 THR B N 1
ATOM 2299 C CA . THR B 1 89 ? 21.812 0.742 -14.555 1 70 89 THR B CA 1
ATOM 2300 C C . THR B 1 89 ? 23.047 0.417 -13.719 1 70 89 THR B C 1
ATOM 2302 O O . THR B 1 89 ? 23.125 0.786 -12.547 1 70 89 THR B O 1
ATOM 2305 N N . ALA B 1 90 ? 23.953 -0.366 -14.391 1 72.94 90 ALA B N 1
ATOM 2306 C CA . ALA B 1 90 ? 25.203 -0.694 -13.711 1 72.94 90 ALA B CA 1
ATOM 2307 C C . ALA B 1 90 ? 25.984 0.569 -13.375 1 72.94 90 ALA B C 1
ATOM 2309 O O . ALA B 1 90 ? 26.031 1.515 -14.164 1 72.94 90 ALA B O 1
ATOM 2310 N N . GLY B 1 91 ? 26.547 0.578 -12.164 1 71.38 91 GLY B N 1
ATOM 2311 C CA . GLY B 1 91 ? 27.438 1.662 -11.789 1 71.38 91 GLY B CA 1
ATOM 2312 C C . GLY B 1 91 ? 26.734 2.805 -11.086 1 71.38 91 GLY B C 1
ATOM 2313 O O . GLY B 1 91 ? 27.375 3.691 -10.523 1 71.38 91 GLY B O 1
ATOM 2314 N N . ILE B 1 92 ? 25.531 2.852 -11.312 1 72.38 92 ILE B N 1
ATOM 2315 C CA . ILE B 1 92 ? 24.766 3.895 -10.648 1 72.38 92 ILE B CA 1
ATOM 2316 C C . ILE B 1 92 ? 24 3.303 -9.461 1 72.38 92 ILE B C 1
ATOM 2318 O O . ILE B 1 92 ? 23.453 2.203 -9.562 1 72.38 92 ILE B O 1
ATOM 2322 N N . PRO B 1 93 ? 23.969 4.059 -8.383 1 79 93 PRO B N 1
ATOM 2323 C CA . PRO B 1 93 ? 23.188 3.553 -7.254 1 79 93 PRO B CA 1
ATOM 2324 C C . PRO B 1 93 ? 21.734 3.283 -7.625 1 79 93 PRO B C 1
ATOM 2326 O O . PRO B 1 93 ? 21.125 4.066 -8.359 1 79 93 PRO B O 1
ATOM 2329 N N . ILE B 1 94 ? 21.172 2.227 -7.23 1 80.25 94 ILE B N 1
ATOM 2330 C CA . ILE B 1 94 ? 19.844 1.776 -7.609 1 80.25 94 ILE B CA 1
ATOM 2331 C C . ILE B 1 94 ? 18.812 2.828 -7.211 1 80.25 94 ILE B C 1
ATOM 2333 O O . ILE B 1 94 ? 17.797 3.006 -7.898 1 80.25 94 ILE B O 1
ATOM 2337 N N . LEU B 1 95 ? 19.078 3.549 -6.094 1 78.25 95 LEU B N 1
ATOM 2338 C CA . LEU B 1 95 ? 18.109 4.492 -5.57 1 78.25 95 LEU B CA 1
ATOM 2339 C C . LEU B 1 95 ? 18.359 5.898 -6.098 1 78.25 95 LEU B C 1
ATOM 2341 O O . LEU B 1 95 ? 17.828 6.875 -5.574 1 78.25 95 LEU B O 1
ATOM 2345 N N . ALA B 1 96 ? 19.172 5.941 -7.133 1 72.31 96 ALA B N 1
ATOM 2346 C CA . ALA B 1 96 ? 19.391 7.238 -7.77 1 72.31 96 ALA B CA 1
ATOM 2347 C C . ALA B 1 96 ? 18.078 7.812 -8.312 1 72.31 96 ALA B C 1
ATOM 2349 O O . ALA B 1 96 ? 17.219 7.07 -8.797 1 72.31 96 ALA B O 1
ATOM 2350 N N . VAL B 1 97 ? 17.922 9.062 -8.219 1 69.5 97 VAL B N 1
ATOM 2351 C CA . VAL B 1 97 ? 16.703 9.773 -8.578 1 69.5 97 VAL B CA 1
ATOM 2352 C C . VAL B 1 97 ? 16.312 9.438 -10.023 1 69.5 97 VAL B C 1
ATOM 2354 O O . VAL B 1 97 ? 15.133 9.297 -10.344 1 69.5 97 VAL B O 1
ATOM 2357 N N . GLU B 1 98 ? 17.359 9.289 -10.781 1 70.31 98 GLU B N 1
ATOM 2358 C CA . GLU B 1 98 ? 17.125 9.039 -12.195 1 70.31 98 GLU B CA 1
ATOM 2359 C C . GLU B 1 98 ? 16.453 7.684 -12.414 1 70.31 98 GLU B C 1
ATOM 2361 O O . GLU B 1 98 ? 15.828 7.453 -13.453 1 70.31 98 GLU B O 1
ATOM 2366 N N . ASN B 1 99 ? 16.562 6.859 -11.43 1 79.44 99 ASN B N 1
ATOM 2367 C CA . ASN B 1 99 ? 16.031 5.508 -11.562 1 79.44 99 ASN B CA 1
ATOM 2368 C C . ASN B 1 99 ? 14.609 5.41 -11.031 1 79.44 99 ASN B C 1
ATOM 2370 O O . ASN B 1 99 ? 13.898 4.445 -11.312 1 79.44 99 ASN B O 1
ATOM 2374 N N . VAL B 1 100 ? 14.148 6.438 -10.305 1 83 100 VAL B N 1
ATOM 2375 C CA . VAL B 1 100 ? 12.875 6.352 -9.609 1 83 100 VAL B CA 1
ATOM 2376 C C . VAL B 1 100 ? 11.742 6.77 -10.547 1 83 100 VAL B C 1
ATOM 2378 O O . VAL B 1 100 ? 11.727 7.898 -11.047 1 83 100 VAL B O 1
ATOM 2381 N N . GLU B 1 101 ? 10.766 5.926 -10.766 1 86.81 101 GLU B N 1
ATOM 2382 C CA . GLU B 1 101 ? 9.648 6.184 -11.664 1 86.81 101 GLU B CA 1
ATOM 2383 C C . GLU B 1 101 ? 8.398 6.586 -10.891 1 86.81 101 GLU B C 1
ATOM 2385 O O . GLU B 1 101 ? 7.555 7.328 -11.398 1 86.81 101 GLU B O 1
ATOM 2390 N N . ASP B 1 102 ? 8.203 6.043 -9.781 1 87.75 102 ASP B N 1
ATOM 2391 C CA . ASP B 1 102 ? 7.023 6.258 -8.945 1 87.75 102 ASP B CA 1
ATOM 2392 C C . ASP B 1 102 ? 7.309 5.91 -7.488 1 87.75 102 ASP B C 1
ATOM 2394 O O . ASP B 1 102 ? 8.422 5.523 -7.145 1 87.75 102 ASP B O 1
ATOM 2398 N N . THR B 1 103 ? 6.359 6.168 -6.656 1 88.38 103 THR B N 1
ATOM 2399 C CA . THR B 1 103 ? 6.477 5.836 -5.242 1 88.38 103 THR B CA 1
ATOM 2400 C C . THR B 1 103 ? 5.246 5.074 -4.758 1 88.38 103 THR B C 1
ATOM 2402 O O . THR B 1 103 ? 4.125 5.379 -5.164 1 88.38 103 THR B O 1
ATOM 2405 N N . PHE B 1 104 ? 5.484 4.094 -3.957 1 91.69 104 PHE B N 1
ATOM 2406 C CA . PHE B 1 104 ? 4.441 3.27 -3.357 1 91.69 104 PHE B CA 1
ATOM 2407 C C . PHE B 1 104 ? 4.414 3.447 -1.844 1 91.69 104 PHE B C 1
ATOM 2409 O O . PHE B 1 104 ? 5.316 2.984 -1.144 1 91.69 104 PHE B O 1
ATOM 2416 N N . THR B 1 105 ? 3.336 4.082 -1.342 1 88.56 105 THR B N 1
ATOM 2417 C CA . THR B 1 105 ? 3.215 4.371 0.083 1 88.56 105 THR B CA 1
ATOM 2418 C C . THR B 1 105 ? 2.367 3.311 0.78 1 88.56 105 THR B C 1
ATOM 2420 O O . THR B 1 105 ? 1.261 3 0.331 1 88.56 105 THR B O 1
ATOM 2423 N N . ILE B 1 106 ? 2.945 2.721 1.843 1 90 106 ILE B N 1
ATOM 2424 C CA . ILE B 1 106 ? 2.191 1.736 2.611 1 90 106 ILE B CA 1
ATOM 2425 C C . ILE B 1 106 ? 2.48 1.914 4.102 1 90 106 ILE B C 1
ATOM 2427 O O . ILE B 1 106 ? 3.467 2.551 4.477 1 90 106 ILE B O 1
ATOM 2431 N N . PRO B 1 107 ? 1.579 1.322 4.941 1 86.44 107 PRO B N 1
ATOM 2432 C CA . PRO B 1 107 ? 1.896 1.363 6.371 1 86.44 107 PRO B CA 1
ATOM 2433 C C . PRO B 1 107 ? 3.152 0.57 6.723 1 86.44 107 PRO B C 1
ATOM 2435 O O . PRO B 1 107 ? 3.379 -0.509 6.168 1 86.44 107 PRO B O 1
ATOM 2438 N N . LEU B 1 108 ? 3.928 1.046 7.602 1 82.56 108 LEU B N 1
ATOM 2439 C CA . LEU B 1 108 ? 5.211 0.473 8 1 82.56 108 LEU B CA 1
ATOM 2440 C C . LEU B 1 108 ? 5.031 -0.946 8.523 1 82.56 108 LEU B C 1
ATOM 2442 O O . LEU B 1 108 ? 5.891 -1.805 8.312 1 82.56 108 LEU B O 1
ATOM 2446 N N . ASN B 1 109 ? 3.916 -1.154 9.156 1 85.81 109 ASN B N 1
ATOM 2447 C CA . ASN B 1 109 ? 3.709 -2.445 9.805 1 85.81 109 ASN B CA 1
ATOM 2448 C C . ASN B 1 109 ? 3.475 -3.553 8.781 1 85.81 109 ASN B C 1
ATOM 2450 O O . ASN B 1 109 ? 3.418 -4.73 9.133 1 85.81 109 ASN B O 1
ATOM 2454 N N . PHE B 1 110 ? 3.383 -3.254 7.547 1 89.88 110 PHE B N 1
ATOM 2455 C CA . PHE B 1 110 ? 3.244 -4.258 6.5 1 89.88 110 PHE B CA 1
ATOM 2456 C C . PHE B 1 110 ? 4.594 -4.555 5.852 1 89.88 110 PHE B C 1
ATOM 2458 O O . PHE B 1 110 ? 4.68 -5.367 4.926 1 89.88 110 PHE B O 1
ATOM 2465 N N . THR B 1 111 ? 5.555 -3.83 6.336 1 85.19 111 THR B N 1
ATOM 2466 C CA . THR B 1 111 ? 6.926 -4.137 5.941 1 85.19 111 THR B CA 1
ATOM 2467 C C . THR B 1 111 ? 7.715 -4.691 7.121 1 85.19 111 THR B C 1
ATOM 2469 O O . THR B 1 111 ? 7.387 -4.418 8.281 1 85.19 111 THR B O 1
ATOM 2472 N N . LYS B 1 112 ? 8.508 -5.656 7.086 1 73.62 112 LYS B N 1
ATOM 2473 C CA . LYS B 1 112 ? 9.227 -6.336 8.164 1 73.62 112 LYS B CA 1
ATOM 2474 C C . LYS B 1 112 ? 10.547 -5.633 8.477 1 73.62 112 LYS B C 1
ATOM 2476 O O . LYS B 1 112 ? 11.352 -6.133 9.258 1 73.62 112 LYS B O 1
ATOM 2481 N N . THR B 1 113 ? 10.773 -4.484 7.82 1 72.5 113 THR B N 1
ATOM 2482 C CA . THR B 1 113 ? 12.148 -4.031 7.957 1 72.5 113 THR B CA 1
ATOM 2483 C C . THR B 1 113 ? 12.203 -2.52 8.164 1 72.5 113 THR B C 1
ATOM 2485 O O . THR B 1 113 ? 11.281 -1.801 7.773 1 72.5 113 THR B O 1
ATOM 2488 N N . ASN B 1 114 ? 13.25 -2.15 8.797 1 75 114 ASN B N 1
ATOM 2489 C CA . ASN B 1 114 ? 13.594 -0.738 8.938 1 75 114 ASN B CA 1
ATOM 2490 C C . ASN B 1 114 ? 14.617 -0.303 7.895 1 75 114 ASN B C 1
ATOM 2492 O O . ASN B 1 114 ? 15 0.868 7.844 1 75 114 ASN B O 1
ATOM 2496 N N . ASN B 1 115 ? 15.039 -1.254 7.098 1 84.56 115 ASN B N 1
ATOM 2497 C CA . ASN B 1 115 ? 16 -0.951 6.047 1 84.56 115 ASN B CA 1
ATOM 2498 C C . ASN B 1 115 ? 15.344 -0.242 4.867 1 84.56 115 ASN B C 1
ATOM 2500 O O . ASN B 1 115 ? 14.117 -0.131 4.812 1 84.56 115 ASN B O 1
ATOM 2504 N N . GLU B 1 116 ? 16.203 0.316 4.027 1 89.38 116 GLU B N 1
ATOM 2505 C CA . GLU B 1 116 ? 15.703 0.949 2.814 1 89.38 116 GLU B CA 1
ATOM 2506 C C . GLU B 1 116 ? 15 -0.064 1.914 1 89.38 116 GLU B C 1
ATOM 2508 O O . GLU B 1 116 ? 15.445 -1.21 1.798 1 89.38 116 GLU B O 1
ATOM 2513 N N . LEU B 1 117 ? 13.945 0.441 1.393 1 92.81 117 LEU B N 1
ATOM 2514 C CA . LEU B 1 117 ? 13.156 -0.396 0.492 1 92.81 117 LEU B CA 1
ATOM 2515 C C . LEU B 1 117 ? 13.07 0.231 -0.896 1 92.81 117 LEU B C 1
ATOM 2517 O O . LEU B 1 117 ? 13.148 1.454 -1.034 1 92.81 117 LEU B O 1
ATOM 2521 N N . PHE B 1 118 ? 13.031 -0.584 -1.888 1 93.19 118 PHE B N 1
ATOM 2522 C CA . PHE B 1 118 ? 12.688 -0.163 -3.24 1 93.19 118 PHE B CA 1
ATOM 2523 C C . PHE B 1 118 ? 11.844 -1.223 -3.939 1 93.19 118 PHE B C 1
ATOM 2525 O O . PHE B 1 118 ? 11.75 -2.359 -3.471 1 93.19 118 PHE B O 1
ATOM 2532 N N . MET B 1 119 ? 11.125 -0.804 -5.012 1 95.81 119 MET B N 1
ATOM 2533 C CA . MET B 1 119 ? 10.273 -1.729 -5.758 1 95.81 119 MET B CA 1
ATOM 2534 C C . MET B 1 119 ? 10.766 -1.877 -7.195 1 95.81 119 MET B C 1
ATOM 2536 O O . MET B 1 119 ? 11.242 -0.912 -7.793 1 95.81 119 MET B O 1
ATOM 2540 N N . LEU B 1 120 ? 10.656 -3.074 -7.691 1 95.38 120 LEU B N 1
ATOM 2541 C CA . LEU B 1 120 ? 10.922 -3.387 -9.094 1 95.38 120 LEU B CA 1
ATOM 2542 C C . LEU B 1 120 ? 9.719 -4.066 -9.734 1 95.38 120 LEU B C 1
ATOM 2544 O O . LEU B 1 120 ? 9.031 -4.859 -9.094 1 95.38 120 LEU B O 1
ATOM 2548 N N . LYS B 1 121 ? 9.531 -3.73 -10.977 1 95 121 LYS B N 1
ATOM 2549 C CA . LYS B 1 121 ? 8.516 -4.457 -11.734 1 95 121 LYS B CA 1
ATOM 2550 C C . LYS B 1 121 ? 9.062 -5.785 -12.25 1 95 121 LYS B C 1
ATOM 2552 O O . LYS B 1 121 ? 10.102 -5.824 -12.906 1 95 121 LYS B O 1
ATOM 2557 N N . VAL B 1 122 ? 8.367 -6.875 -11.938 1 96 122 VAL B N 1
ATOM 2558 C CA . VAL B 1 122 ? 8.789 -8.211 -12.328 1 96 122 VAL B CA 1
ATOM 2559 C C . VAL B 1 122 ? 8.531 -8.422 -13.82 1 96 122 VAL B C 1
ATOM 2561 O O . VAL B 1 122 ? 7.477 -8.039 -14.336 1 96 122 VAL B O 1
ATOM 2564 N N . SER B 1 123 ? 9.523 -8.953 -14.43 1 94.25 123 SER B N 1
ATOM 2565 C CA . SER B 1 123 ? 9.398 -9.32 -15.836 1 94.25 123 SER B CA 1
ATOM 2566 C C . SER B 1 123 ? 9.711 -10.797 -16.047 1 94.25 123 SER B C 1
ATOM 2568 O O . SER B 1 123 ? 10.719 -11.305 -15.562 1 94.25 123 SER B O 1
ATOM 2570 N N . GLY B 1 124 ? 8.719 -11.445 -16.75 1 94.19 124 GLY B N 1
ATOM 2571 C CA . GLY B 1 124 ? 8.969 -12.828 -17.109 1 94.19 124 GLY B CA 1
ATOM 2572 C C . GLY B 1 124 ? 8.266 -13.812 -16.188 1 94.19 124 GLY B C 1
ATOM 2573 O O . GLY B 1 124 ? 7.402 -13.43 -15.406 1 94.19 124 GLY B O 1
ATOM 2574 N N . SER B 1 125 ? 8.656 -15.172 -16.391 1 96.12 125 SER B N 1
ATOM 2575 C CA . SER B 1 125 ? 7.922 -16.234 -15.703 1 96.12 125 SER B CA 1
ATOM 2576 C C . SER B 1 125 ? 8.852 -17.078 -14.852 1 96.12 125 SER B C 1
ATOM 2578 O O . SER B 1 125 ? 8.531 -18.234 -14.523 1 96.12 125 SER B O 1
ATOM 2580 N N . SER B 1 126 ? 9.984 -16.5 -14.477 1 96.94 126 SER B N 1
ATOM 2581 C CA . SER B 1 126 ? 11.008 -17.312 -13.836 1 96.94 126 SER B CA 1
ATOM 2582 C C . SER B 1 126 ? 10.594 -17.719 -12.422 1 96.94 126 SER B C 1
ATOM 2584 O O . SER B 1 126 ? 11.109 -18.688 -11.867 1 96.94 126 SER B O 1
ATOM 2586 N N . MET B 1 127 ? 9.633 -17.016 -11.898 1 97.88 127 MET B N 1
ATOM 2587 C CA . MET B 1 127 ? 9.32 -17.25 -10.492 1 97.88 127 MET B CA 1
ATOM 2588 C C . MET B 1 127 ? 7.852 -17.609 -10.312 1 97.88 127 MET B C 1
ATOM 2590 O O . MET B 1 127 ? 7.312 -17.5 -9.211 1 97.88 127 MET B O 1
ATOM 2594 N N . ILE B 1 128 ? 7.176 -18.156 -11.305 1 96.94 128 ILE B N 1
ATOM 2595 C CA . ILE B 1 128 ? 5.73 -18.344 -11.336 1 96.94 128 ILE B CA 1
ATOM 2596 C C . ILE B 1 128 ? 5.32 -19.359 -10.258 1 96.94 128 ILE B C 1
ATOM 2598 O O . ILE B 1 128 ? 4.234 -19.25 -9.68 1 96.94 128 ILE B O 1
ATOM 2602 N N . GLU B 1 129 ? 6.148 -20.344 -9.945 1 96 129 GLU B N 1
ATOM 2603 C CA . GLU B 1 129 ? 5.781 -21.359 -8.977 1 96 129 GLU B CA 1
ATOM 2604 C C . GLU B 1 129 ? 5.871 -20.828 -7.551 1 96 129 GLU B C 1
ATOM 2606 O O . GLU B 1 129 ? 5.363 -21.453 -6.613 1 96 129 GLU B O 1
ATOM 2611 N N . ALA B 1 130 ? 6.457 -19.688 -7.328 1 96.31 130 ALA B N 1
ATOM 2612 C CA . ALA B 1 130 ? 6.473 -19 -6.043 1 96.31 130 ALA B CA 1
ATOM 2613 C C . ALA B 1 130 ? 5.352 -17.969 -5.965 1 96.31 130 ALA B C 1
ATOM 2615 O O . ALA B 1 130 ? 5.266 -17.203 -5 1 96.31 130 ALA B O 1
ATOM 2616 N N . GLY B 1 131 ? 4.535 -17.875 -6.969 1 96.56 131 GLY B N 1
ATOM 2617 C CA . GLY B 1 131 ? 3.43 -16.938 -6.996 1 96.56 131 GLY B CA 1
ATOM 2618 C C . GLY B 1 131 ? 3.844 -15.539 -7.426 1 96.56 131 GLY B C 1
ATOM 2619 O O . GLY B 1 131 ? 3.121 -14.57 -7.191 1 96.56 131 GLY B O 1
ATOM 2620 N N . ILE B 1 132 ? 5.004 -15.414 -7.918 1 97.44 132 ILE B N 1
ATOM 2621 C CA . ILE B 1 132 ? 5.5 -14.148 -8.445 1 97.44 132 ILE B CA 1
ATOM 2622 C C . ILE B 1 132 ? 5.305 -14.102 -9.953 1 97.44 132 ILE B C 1
ATOM 2624 O O . ILE B 1 132 ? 5.91 -14.891 -10.688 1 97.44 132 ILE B O 1
ATOM 2628 N N . LEU B 1 133 ? 4.473 -13.148 -10.453 1 97.44 133 LEU B N 1
ATOM 2629 C CA . LEU B 1 133 ? 4.027 -13.156 -11.844 1 97.44 133 LEU B CA 1
ATOM 2630 C C . LEU B 1 133 ? 4.547 -11.922 -12.586 1 97.44 133 LEU B C 1
ATOM 2632 O O . LEU B 1 133 ? 4.977 -10.953 -11.953 1 97.44 133 LEU B O 1
ATOM 2636 N N . ASP B 1 134 ? 4.527 -12.047 -13.883 1 97 134 ASP B N 1
ATOM 2637 C CA . ASP B 1 134 ? 4.883 -10.922 -14.734 1 97 134 ASP B CA 1
ATOM 2638 C C . ASP B 1 134 ? 4.02 -9.695 -14.422 1 97 134 ASP B C 1
ATOM 2640 O O . ASP B 1 134 ? 2.799 -9.812 -14.297 1 97 134 ASP B O 1
ATOM 2644 N N . GLY B 1 135 ? 4.695 -8.531 -14.203 1 95.56 135 GLY B N 1
ATOM 2645 C CA . GLY B 1 135 ? 3.971 -7.297 -13.945 1 95.56 135 GLY B CA 1
ATOM 2646 C C . GLY B 1 135 ? 3.82 -6.992 -12.469 1 95.56 135 GLY B C 1
ATOM 2647 O O . GLY B 1 135 ? 3.459 -5.875 -12.094 1 95.56 135 GLY B O 1
ATOM 2648 N N . ASP B 1 136 ? 4.141 -7.984 -11.617 1 97.25 136 ASP B N 1
ATOM 2649 C CA . ASP B 1 136 ? 4.105 -7.754 -10.18 1 97.25 136 ASP B CA 1
ATOM 2650 C C . ASP B 1 136 ? 5.078 -6.648 -9.773 1 97.25 136 ASP B C 1
ATOM 2652 O O . ASP B 1 136 ? 6.086 -6.426 -10.445 1 97.25 136 ASP B O 1
ATOM 2656 N N . LEU B 1 137 ? 4.73 -5.969 -8.719 1 97.19 137 LEU B N 1
ATOM 2657 C CA . LEU B 1 137 ? 5.688 -5.082 -8.07 1 97.19 137 LEU B CA 1
ATOM 2658 C C . LEU B 1 137 ? 6.32 -5.758 -6.859 1 97.19 137 LEU B C 1
ATOM 2660 O O . LEU B 1 137 ? 5.629 -6.078 -5.891 1 97.19 137 LEU B O 1
ATOM 2664 N N . ALA B 1 138 ? 7.578 -5.992 -6.957 1 97.38 138 ALA B N 1
ATOM 2665 C CA . ALA B 1 138 ? 8.32 -6.66 -5.891 1 97.38 138 ALA B CA 1
ATOM 2666 C C . ALA B 1 138 ? 8.922 -5.645 -4.926 1 97.38 138 ALA B C 1
ATOM 2668 O O . ALA B 1 138 ? 9.633 -4.727 -5.348 1 97.38 138 ALA B O 1
ATOM 2669 N N . ILE B 1 139 ? 8.617 -5.754 -3.676 1 96.62 139 ILE B N 1
ATOM 2670 C CA . ILE B 1 139 ? 9.211 -4.922 -2.633 1 96.62 139 ILE B CA 1
ATOM 2671 C C . ILE B 1 139 ? 10.508 -5.566 -2.143 1 96.62 139 ILE B C 1
ATOM 2673 O O . ILE B 1 139 ? 10.5 -6.695 -1.646 1 96.62 139 ILE B O 1
ATOM 2677 N N . ILE B 1 140 ? 11.57 -4.812 -2.242 1 95.94 140 ILE B N 1
ATOM 2678 C CA . ILE B 1 140 ? 12.906 -5.352 -1.986 1 95.94 140 ILE B CA 1
ATOM 2679 C C . ILE B 1 140 ? 13.547 -4.598 -0.824 1 95.94 140 ILE B C 1
ATOM 2681 O O . ILE B 1 140 ? 13.555 -3.365 -0.798 1 95.94 140 ILE B O 1
ATOM 2685 N N . GLU B 1 141 ? 13.969 -5.332 0.127 1 95.12 141 GLU B N 1
ATOM 2686 C CA . GLU B 1 141 ? 14.82 -4.766 1.167 1 95.12 141 GLU B CA 1
ATOM 2687 C C . GLU B 1 141 ? 16.266 -4.633 0.686 1 95.12 141 GLU B C 1
ATOM 2689 O O . GLU B 1 141 ? 16.891 -5.621 0.288 1 95.12 141 GLU B O 1
ATOM 2694 N N . LYS B 1 142 ? 16.75 -3.453 0.704 1 93.19 142 LYS B N 1
ATOM 2695 C CA . LYS B 1 142 ? 18.094 -3.199 0.229 1 93.19 142 LYS B CA 1
ATOM 2696 C C . LYS B 1 142 ? 19.141 -3.711 1.225 1 93.19 142 LYS B C 1
ATOM 2698 O O . LYS B 1 142 ? 19.547 -2.982 2.127 1 93.19 142 LYS B O 1
ATOM 2703 N N . ILE B 1 143 ? 19.547 -4.879 1.007 1 90.56 143 ILE B N 1
ATOM 2704 C CA . ILE B 1 143 ? 20.594 -5.516 1.813 1 90.56 143 ILE B CA 1
ATOM 2705 C C . ILE B 1 143 ? 21.5 -6.352 0.917 1 90.56 143 ILE B C 1
ATOM 2707 O O . ILE B 1 143 ? 21.047 -6.953 -0.057 1 90.56 143 ILE B O 1
ATOM 2711 N N . ASN B 1 144 ? 22.75 -6.391 1.229 1 87 144 ASN B N 1
ATOM 2712 C CA . ASN B 1 144 ? 23.719 -7.047 0.36 1 87 144 ASN B CA 1
ATOM 2713 C C . ASN B 1 144 ? 24.016 -8.469 0.827 1 87 144 ASN B C 1
ATOM 2715 O O . ASN B 1 144 ? 24.859 -9.156 0.245 1 87 144 ASN B O 1
ATOM 2719 N N . THR B 1 145 ? 23.359 -8.906 1.883 1 86.69 145 THR B N 1
ATOM 2720 C CA . THR B 1 145 ? 23.547 -10.266 2.383 1 86.69 145 THR B CA 1
ATOM 2721 C C . THR B 1 145 ? 22.25 -11.07 2.246 1 86.69 145 THR B C 1
ATOM 2723 O O . THR B 1 145 ? 21.156 -10.508 2.318 1 86.69 145 THR B O 1
ATOM 2726 N N . SER B 1 146 ? 22.406 -12.297 1.848 1 91.06 146 SER B N 1
ATOM 2727 C CA . SER B 1 146 ? 21.266 -13.195 1.705 1 91.06 146 SER B CA 1
ATOM 2728 C C . SER B 1 146 ? 21.578 -14.578 2.281 1 91.06 146 SER B C 1
ATOM 2730 O O . SER B 1 146 ? 22.75 -14.938 2.449 1 91.06 146 SER B O 1
ATOM 2732 N N . LYS B 1 147 ? 20.578 -15.219 2.713 1 94.62 147 LYS B N 1
ATOM 2733 C CA . LYS B 1 147 ? 20.672 -16.609 3.178 1 94.62 147 LYS B CA 1
ATOM 2734 C C . LYS B 1 147 ? 20.125 -17.578 2.129 1 94.62 147 LYS B C 1
ATOM 2736 O O . LYS B 1 147 ? 19.344 -17.188 1.258 1 94.62 147 LYS B O 1
ATOM 2741 N N . ASN B 1 148 ? 20.594 -18.844 2.281 1 97.19 148 ASN B N 1
ATOM 2742 C CA . ASN B 1 148 ? 20.078 -19.875 1.38 1 97.19 148 ASN B CA 1
ATOM 2743 C C . ASN B 1 148 ? 18.562 -19.984 1.487 1 97.19 148 ASN B C 1
ATOM 2745 O O . ASN B 1 148 ? 18.016 -20.078 2.59 1 97.19 148 ASN B O 1
ATOM 2749 N N . GLY B 1 149 ? 17.953 -19.875 0.375 1 97 149 GLY B N 1
ATOM 2750 C CA . GLY B 1 149 ? 16.5 -19.969 0.356 1 97 149 GLY B CA 1
ATOM 2751 C C . GLY B 1 149 ? 15.805 -18.641 0.161 1 97 149 GLY B C 1
ATOM 2752 O O . GLY B 1 149 ? 14.625 -18.594 -0.186 1 97 149 GLY B O 1
ATOM 2753 N N . ASP B 1 150 ? 16.531 -17.562 0.333 1 97.44 150 ASP B N 1
ATOM 2754 C CA . ASP B 1 150 ? 15.961 -16.234 0.126 1 97.44 150 ASP B CA 1
ATOM 2755 C C . ASP B 1 150 ? 15.656 -16 -1.35 1 97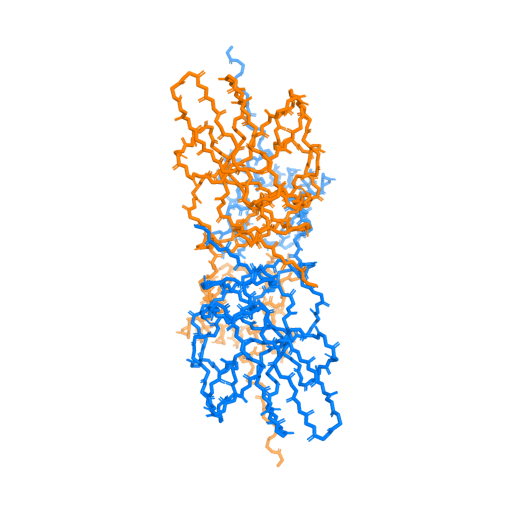.44 150 ASP B C 1
ATOM 2757 O O . ASP B 1 150 ? 16.375 -16.484 -2.227 1 97.44 150 ASP B O 1
ATOM 2761 N N . ILE B 1 151 ? 14.57 -15.312 -1.582 1 98 151 ILE B N 1
ATOM 2762 C CA . ILE B 1 151 ? 14.352 -14.781 -2.92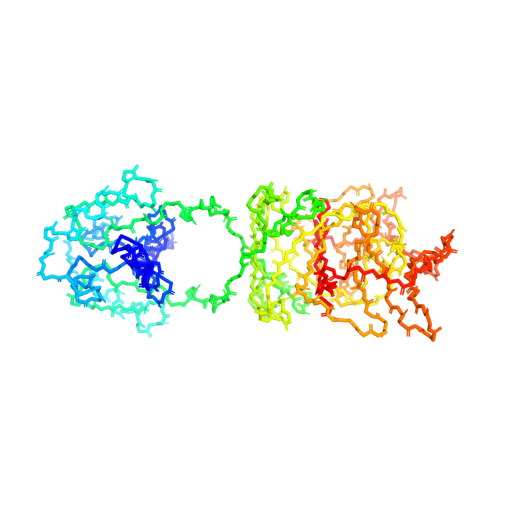4 1 98 151 ILE B CA 1
ATOM 2763 C C . ILE B 1 151 ? 15.031 -13.422 -3.059 1 98 151 ILE B C 1
ATOM 2765 O O . ILE B 1 151 ? 14.742 -12.5 -2.291 1 98 151 ILE B O 1
ATOM 2769 N N . VAL B 1 152 ? 15.93 -13.289 -4.059 1 97.56 152 VAL B N 1
ATOM 2770 C CA . VAL B 1 152 ? 16.781 -12.109 -4.113 1 97.56 152 VAL B CA 1
ATOM 2771 C C . VAL B 1 152 ? 16.672 -11.461 -5.496 1 97.56 152 VAL B C 1
ATOM 2773 O O . VAL B 1 152 ? 16.188 -12.086 -6.441 1 97.56 152 VAL B O 1
ATOM 2776 N N . VAL B 1 153 ? 17.031 -10.203 -5.555 1 95.81 153 VAL B N 1
ATOM 2777 C CA . VAL B 1 153 ? 17.375 -9.523 -6.805 1 95.81 153 VAL B CA 1
ATOM 2778 C C . VAL B 1 153 ? 18.891 -9.523 -7 1 95.81 153 VAL B C 1
ATOM 2780 O O . VAL B 1 153 ? 19.625 -8.938 -6.199 1 95.81 153 VAL B O 1
ATOM 2783 N N . ALA B 1 154 ? 19.312 -10.188 -8.008 1 93.81 154 ALA B N 1
ATOM 2784 C CA . ALA B 1 154 ? 20.734 -10.289 -8.328 1 93.81 154 ALA B CA 1
ATOM 2785 C C . ALA B 1 154 ? 21.047 -9.578 -9.641 1 93.81 154 ALA B C 1
ATOM 2787 O O . ALA B 1 154 ? 20.234 -9.586 -10.57 1 93.81 154 ALA B O 1
ATOM 2788 N N . LEU B 1 155 ? 22.141 -8.953 -9.625 1 90.5 155 LEU B N 1
ATOM 2789 C CA . LEU B 1 155 ? 22.641 -8.336 -10.859 1 90.5 155 LEU B CA 1
ATOM 2790 C C . LEU B 1 155 ? 23.609 -9.266 -11.578 1 90.5 155 LEU B C 1
ATOM 2792 O O . LEU B 1 155 ? 24.672 -9.602 -11.047 1 90.5 155 LEU B O 1
ATOM 2796 N N . ILE B 1 156 ? 23.141 -9.719 -12.758 1 86.69 156 ILE B N 1
ATOM 2797 C CA . ILE B 1 156 ? 23.969 -10.562 -13.609 1 86.69 156 ILE B CA 1
ATOM 2798 C C . ILE B 1 156 ? 24.109 -9.922 -14.984 1 86.69 156 ILE B C 1
ATOM 2800 O O . ILE B 1 156 ? 23.125 -9.617 -15.641 1 86.69 156 ILE B O 1
ATOM 2804 N N . ASP B 1 157 ? 25.328 -9.734 -15.414 1 83.06 157 ASP B N 1
ATOM 2805 C CA . ASP B 1 157 ? 25.609 -9.125 -16.703 1 83.06 157 ASP B CA 1
ATOM 2806 C C . ASP B 1 157 ? 24.844 -7.824 -16.891 1 83.06 157 ASP B C 1
ATOM 2808 O O . ASP B 1 157 ? 24.172 -7.625 -17.906 1 83.06 157 ASP B O 1
ATOM 2812 N N . ASN B 1 158 ? 24.672 -7.066 -15.891 1 80.56 158 ASN B N 1
ATOM 2813 C CA . ASN B 1 158 ? 24.062 -5.738 -15.875 1 80.56 158 ASN B CA 1
ATOM 2814 C C . ASN B 1 158 ? 22.547 -5.805 -15.961 1 80.56 158 ASN B C 1
ATOM 2816 O O . ASN B 1 158 ? 21.891 -4.824 -16.328 1 80.56 158 ASN B O 1
ATOM 2820 N N . GLU B 1 159 ? 22.062 -7.008 -15.766 1 84.31 159 GLU B N 1
ATOM 2821 C CA . GLU B 1 159 ? 20.609 -7.168 -15.719 1 84.31 159 GLU B CA 1
ATOM 2822 C C . GLU B 1 159 ? 20.156 -7.695 -14.359 1 84.31 159 GLU B C 1
ATOM 2824 O O . GLU B 1 159 ? 20.781 -8.602 -13.797 1 84.31 159 GLU B O 1
ATOM 2829 N N . ALA B 1 160 ? 19.141 -7.121 -13.875 1 91.06 160 ALA B N 1
ATOM 2830 C CA . ALA B 1 160 ? 18.594 -7.57 -12.594 1 91.06 160 ALA B CA 1
ATOM 2831 C C . ALA B 1 160 ? 17.641 -8.75 -12.789 1 91.06 160 ALA B C 1
ATOM 2833 O O . ALA B 1 160 ? 16.859 -8.766 -13.742 1 91.06 160 ALA B O 1
ATOM 2834 N N . THR B 1 161 ? 17.797 -9.766 -11.961 1 93.75 161 THR B N 1
ATOM 2835 C CA . THR B 1 161 ? 16.906 -10.922 -12.023 1 93.75 161 THR B CA 1
ATOM 2836 C C . THR B 1 161 ? 16.469 -11.344 -10.625 1 93.75 161 THR B C 1
ATOM 2838 O O . THR B 1 161 ? 17.203 -11.148 -9.656 1 93.75 161 THR B O 1
ATOM 2841 N N . ILE B 1 162 ? 15.289 -11.867 -10.57 1 96.75 162 ILE B N 1
ATOM 2842 C CA . ILE B 1 162 ? 14.766 -12.391 -9.312 1 96.75 162 ILE B CA 1
ATOM 2843 C C . ILE B 1 162 ? 14.859 -13.914 -9.312 1 96.75 162 ILE B C 1
ATOM 2845 O O . ILE B 1 162 ? 14.422 -14.57 -10.258 1 96.75 162 ILE B O 1
ATOM 2849 N N . LYS B 1 163 ? 15.523 -14.422 -8.305 1 98.06 163 LYS B N 1
ATOM 2850 C CA . LYS B 1 163 ? 15.711 -15.867 -8.156 1 98.06 163 LYS B CA 1
ATOM 2851 C C . LYS B 1 163 ? 15.852 -16.25 -6.684 1 98.06 163 LYS B C 1
ATOM 2853 O O . LYS B 1 163 ? 16.031 -15.383 -5.824 1 98.06 163 LYS B O 1
ATOM 2858 N N . ARG B 1 164 ? 15.695 -17.469 -6.449 1 98.25 164 ARG B N 1
ATOM 2859 C CA . ARG B 1 164 ? 16.047 -18 -5.133 1 98.25 164 ARG B CA 1
ATOM 2860 C C . ARG B 1 164 ? 17.547 -18.234 -5.012 1 98.25 164 ARG B C 1
ATOM 2862 O O . ARG B 1 164 ? 18.156 -18.844 -5.891 1 98.25 164 ARG B O 1
ATOM 2869 N N . PHE B 1 165 ? 18.125 -17.828 -3.896 1 97.81 165 PHE B N 1
ATOM 2870 C CA . PHE B 1 165 ? 19.578 -17.766 -3.715 1 97.81 165 PHE B CA 1
ATOM 2871 C C . PHE B 1 165 ? 20.078 -18.984 -2.947 1 97.81 165 PHE B C 1
ATOM 2873 O O . PHE B 1 165 ? 19.547 -19.328 -1.896 1 97.81 165 PHE B O 1
ATOM 2880 N N . PHE B 1 166 ? 21.109 -19.625 -3.518 1 97.88 166 PHE B N 1
ATOM 2881 C CA . PHE B 1 166 ? 21.844 -20.688 -2.822 1 97.88 166 PHE B CA 1
ATOM 2882 C C . PHE B 1 166 ? 23.344 -20.516 -2.988 1 97.88 166 PHE B C 1
ATOM 2884 O O . PHE B 1 166 ? 23.859 -20.609 -4.102 1 97.88 166 PHE B O 1
ATOM 2891 N N . LYS B 1 167 ? 23.938 -20.219 -1.905 1 95.75 167 LYS B N 1
ATOM 2892 C CA . LYS B 1 167 ? 25.391 -20.25 -1.898 1 95.75 167 LYS B CA 1
ATOM 2893 C C . LYS B 1 167 ? 25.906 -21.656 -1.631 1 95.75 167 LYS B C 1
ATOM 2895 O O . LYS B 1 167 ? 25.688 -22.219 -0.551 1 95.75 167 LYS B O 1
ATOM 2900 N N . GLU B 1 168 ? 26.438 -22.297 -2.623 1 94.5 168 GLU B N 1
ATOM 2901 C CA . GLU B 1 168 ? 26.969 -23.656 -2.535 1 94.5 168 GLU B CA 1
ATOM 2902 C C . GLU B 1 168 ? 28.5 -23.641 -2.572 1 94.5 168 GLU B C 1
ATOM 2904 O O . GLU B 1 168 ? 29.125 -22.578 -2.559 1 94.5 168 GLU B O 1
ATOM 2909 N N . LYS B 1 169 ? 29.078 -24.797 -2.414 1 91.62 169 LYS B N 1
ATOM 2910 C CA . LYS B 1 169 ? 30.531 -24.891 -2.377 1 91.62 169 LYS B CA 1
ATOM 2911 C C . LYS B 1 169 ? 31.141 -24.391 -3.684 1 91.62 169 LYS B C 1
ATOM 2913 O O . LYS B 1 169 ? 31.016 -25.031 -4.723 1 91.62 169 LYS B O 1
ATOM 2918 N N . GLY B 1 170 ? 31.688 -23.266 -3.764 1 92.12 170 GLY B N 1
ATOM 2919 C CA . GLY B 1 170 ? 32.469 -22.75 -4.863 1 92.12 170 GLY B CA 1
ATOM 2920 C C . GLY B 1 170 ? 31.672 -21.922 -5.848 1 92.12 170 GLY B C 1
ATOM 2921 O O . GLY B 1 170 ? 32.219 -21.406 -6.824 1 92.12 170 GLY B O 1
ATOM 2922 N N . HIS B 1 171 ? 30.344 -21.969 -5.617 1 95.88 171 HIS B N 1
ATOM 2923 C CA . HIS B 1 171 ? 29.562 -21.188 -6.57 1 95.88 171 HIS B CA 1
ATOM 2924 C C . HIS B 1 171 ? 28.234 -20.75 -5.973 1 95.88 171 HIS B C 1
ATOM 2926 O O . HIS B 1 171 ? 27.875 -21.156 -4.859 1 95.88 171 HIS B O 1
ATOM 2932 N N . ILE B 1 172 ? 27.562 -19.875 -6.656 1 96.06 172 ILE B N 1
ATOM 2933 C CA . ILE B 1 172 ? 26.219 -19.422 -6.32 1 96.06 172 ILE B CA 1
ATOM 2934 C C . ILE B 1 172 ? 25.219 -19.984 -7.332 1 96.06 172 ILE B C 1
ATOM 2936 O O . ILE B 1 172 ? 25.469 -19.953 -8.539 1 96.06 172 ILE B O 1
ATOM 2940 N N . ARG B 1 173 ? 24.188 -20.578 -6.84 1 97.94 173 ARG B N 1
ATOM 2941 C CA . ARG B 1 173 ? 23.094 -21.047 -7.676 1 97.94 173 ARG B CA 1
ATOM 2942 C C . ARG B 1 173 ? 21.875 -20.156 -7.531 1 97.94 173 ARG B C 1
ATOM 2944 O O . ARG B 1 173 ? 21.344 -19.969 -6.43 1 97.94 173 ARG B O 1
ATOM 2951 N N . LEU B 1 174 ? 21.484 -19.516 -8.578 1 97.69 174 LEU B N 1
ATOM 2952 C CA . LEU B 1 174 ? 20.234 -18.781 -8.664 1 97.69 174 LEU B CA 1
ATOM 2953 C C . LEU B 1 174 ? 19.125 -19.641 -9.25 1 97.69 174 LEU B C 1
ATOM 2955 O O . LEU B 1 174 ? 19.109 -19.906 -10.453 1 97.69 174 LEU B O 1
ATOM 2959 N N . GLN B 1 175 ? 18.219 -20.031 -8.391 1 98.31 175 GLN B N 1
ATOM 2960 C CA . GLN B 1 175 ? 17.219 -21.031 -8.719 1 98.31 175 GLN B CA 1
ATOM 2961 C C . GLN B 1 175 ? 15.898 -20.391 -9.117 1 98.31 175 GLN B C 1
ATOM 2963 O O . GLN B 1 175 ? 15.242 -19.734 -8.297 1 98.31 175 GLN B O 1
ATOM 2968 N N . PRO B 1 176 ? 15.508 -20.531 -10.414 1 98.19 176 PRO B N 1
ATOM 2969 C CA . PRO B 1 176 ? 14.148 -20.109 -10.758 1 98.19 176 PRO B CA 1
ATOM 2970 C C . PRO B 1 176 ? 13.078 -20.953 -10.086 1 98.19 176 PRO B C 1
ATOM 2972 O O . PRO B 1 176 ? 13.305 -22.125 -9.789 1 98.19 176 PRO B O 1
ATOM 2975 N N . GLU B 1 177 ? 12 -20.359 -9.703 1 97.56 177 GLU B N 1
ATOM 2976 C CA . GLU B 1 177 ? 10.828 -21.125 -9.281 1 97.56 177 GLU B CA 1
ATOM 2977 C C . GLU B 1 177 ? 9.898 -21.391 -10.461 1 97.56 177 GLU B C 1
ATOM 2979 O O . GLU B 1 177 ? 8.742 -20.953 -10.461 1 97.56 177 GLU B O 1
ATOM 2984 N N . ASN B 1 178 ? 10.359 -22 -11.406 1 97 178 ASN B N 1
ATOM 2985 C CA . ASN B 1 178 ? 9.766 -22.484 -12.648 1 97 178 ASN B CA 1
ATOM 2986 C C . ASN B 1 178 ? 10.438 -23.766 -13.141 1 97 178 ASN B C 1
ATOM 2988 O O . ASN B 1 178 ? 11.594 -23.734 -13.555 1 97 178 ASN B O 1
ATOM 2992 N N . SER B 1 179 ? 9.703 -24.812 -13.078 1 95.94 179 SER B N 1
ATOM 2993 C CA . SER B 1 179 ? 10.266 -26.141 -13.336 1 95.94 179 SER B CA 1
ATOM 2994 C C . SER B 1 179 ? 10.75 -26.266 -14.781 1 95.94 179 SER B C 1
ATOM 2996 O O . SER B 1 179 ? 11.547 -27.141 -15.094 1 95.94 179 SER B O 1
ATOM 2998 N N . THR B 1 180 ? 10.297 -25.391 -15.625 1 96.94 180 THR B N 1
ATOM 2999 C CA . THR B 1 180 ? 10.68 -25.453 -17.031 1 96.94 180 THR B CA 1
ATOM 3000 C C . THR B 1 180 ? 11.984 -24.703 -17.266 1 96.94 180 THR B C 1
ATOM 3002 O O . THR B 1 180 ? 12.523 -24.719 -18.375 1 96.94 180 THR B O 1
ATOM 3005 N N . MET B 1 181 ? 12.539 -24.016 -16.312 1 97.12 181 MET B N 1
ATOM 3006 C CA . MET B 1 181 ? 13.734 -23.188 -16.453 1 97.12 181 MET B CA 1
ATOM 3007 C C . MET B 1 181 ? 14.906 -23.781 -15.672 1 97.12 181 MET B C 1
ATOM 3009 O O . MET B 1 181 ? 14.727 -24.281 -14.562 1 97.12 181 MET B O 1
ATOM 3013 N N . ALA B 1 182 ? 16.047 -23.672 -16.188 1 97.56 182 ALA B N 1
ATOM 3014 C CA . ALA B 1 182 ? 17.25 -24.156 -15.539 1 97.56 182 ALA B CA 1
ATOM 3015 C C . ALA B 1 182 ? 17.828 -23.125 -14.57 1 97.56 182 ALA B C 1
ATOM 3017 O O . ALA B 1 182 ? 17.641 -21.922 -14.773 1 97.56 182 ALA B O 1
ATOM 3018 N N . PRO B 1 183 ? 18.516 -23.562 -13.562 1 97.69 183 PRO B N 1
ATOM 3019 C CA . PRO B 1 183 ? 19.188 -22.625 -12.664 1 97.69 183 PRO B CA 1
ATOM 3020 C C . PRO B 1 183 ? 20.344 -21.891 -13.336 1 97.69 183 PRO B C 1
ATOM 3022 O O . PRO B 1 183 ? 20.859 -22.359 -14.359 1 97.69 183 PRO B O 1
ATOM 3025 N N . ILE B 1 184 ? 20.656 -20.734 -12.828 1 96.31 184 ILE B N 1
ATOM 3026 C CA . ILE B 1 184 ? 21.812 -19.969 -13.242 1 96.31 184 ILE B CA 1
ATOM 3027 C C . ILE B 1 184 ? 22.953 -20.188 -12.242 1 96.31 184 ILE B C 1
ATOM 3029 O O . ILE B 1 184 ? 22.797 -19.906 -11.047 1 96.31 184 ILE B O 1
ATOM 3033 N N . ILE B 1 185 ? 24.078 -20.688 -12.711 1 96.88 185 ILE B N 1
ATOM 3034 C CA . ILE B 1 185 ? 25.234 -20.922 -11.859 1 96.88 185 ILE B CA 1
ATOM 3035 C C . ILE B 1 185 ? 26.297 -19.859 -12.133 1 96.88 185 ILE B C 1
ATOM 3037 O O . ILE B 1 185 ? 26.719 -19.672 -13.281 1 96.88 185 ILE B O 1
ATOM 3041 N N . VAL B 1 186 ? 26.688 -19.141 -11.117 1 95.44 186 VAL B N 1
ATOM 3042 C CA . VAL B 1 186 ? 27.688 -18.094 -11.266 1 95.44 186 VAL B CA 1
ATOM 3043 C C . VAL B 1 186 ? 28.719 -18.203 -10.141 1 95.44 186 VAL B C 1
ATOM 3045 O O . VAL B 1 186 ? 28.406 -18.703 -9.055 1 95.44 186 VAL B O 1
ATOM 3048 N N . ASP B 1 187 ? 29.906 -17.781 -10.406 1 93.81 187 ASP B N 1
ATOM 3049 C CA . ASP B 1 187 ? 30.938 -17.766 -9.367 1 93.81 187 ASP B CA 1
ATOM 3050 C C . ASP B 1 187 ? 30.625 -16.703 -8.312 1 93.81 187 ASP B C 1
ATOM 3052 O O . ASP B 1 187 ? 30.875 -16.922 -7.121 1 93.81 187 ASP B O 1
ATOM 3056 N N . ASP B 1 188 ? 30.141 -15.594 -8.82 1 89.69 188 ASP B N 1
ATOM 3057 C CA . ASP B 1 188 ? 29.812 -14.469 -7.953 1 89.69 188 ASP B CA 1
ATOM 3058 C C . ASP B 1 188 ? 28.75 -13.57 -8.602 1 89.69 188 ASP B C 1
ATOM 3060 O O . ASP B 1 188 ? 28.578 -13.602 -9.82 1 89.69 188 ASP B O 1
ATOM 3064 N N . CYS B 1 189 ? 27.938 -12.914 -7.746 1 87.69 189 CYS B N 1
ATOM 3065 C CA . CYS B 1 189 ? 27 -11.914 -8.242 1 87.69 189 CYS B CA 1
ATOM 3066 C C . CYS B 1 189 ? 26.703 -10.867 -7.172 1 87.69 189 CYS B C 1
ATOM 3068 O O . CYS B 1 189 ? 26.969 -11.086 -5.988 1 87.69 189 CYS B O 1
ATOM 3070 N N . ALA B 1 190 ? 26.297 -9.727 -7.676 1 89.62 190 ALA B N 1
ATOM 3071 C CA . ALA B 1 190 ? 25.891 -8.672 -6.75 1 89.62 190 ALA B CA 1
ATOM 3072 C C . ALA B 1 190 ? 24.422 -8.82 -6.359 1 89.62 190 ALA B C 1
ATOM 3074 O O . ALA B 1 190 ? 23.547 -8.891 -7.227 1 89.62 190 ALA B O 1
ATOM 3075 N N . ILE B 1 191 ? 24.188 -8.945 -5.055 1 92.5 191 ILE B N 1
ATOM 3076 C CA . ILE B 1 191 ? 22.828 -8.992 -4.543 1 92.5 191 ILE B CA 1
ATOM 3077 C C . ILE B 1 191 ? 22.344 -7.574 -4.227 1 92.5 191 ILE B C 1
ATOM 3079 O O . ILE B 1 191 ? 22.938 -6.887 -3.387 1 92.5 191 ILE B O 1
ATOM 3083 N N . LEU B 1 192 ? 21.344 -7.148 -4.895 1 92.31 192 LEU B N 1
ATOM 3084 C CA . LEU B 1 192 ? 20.797 -5.809 -4.691 1 92.31 192 LEU B CA 1
ATOM 3085 C C . LEU B 1 192 ? 19.875 -5.77 -3.484 1 92.31 192 LEU B C 1
ATOM 3087 O O . LEU B 1 192 ? 19.703 -4.719 -2.855 1 92.31 192 LEU B O 1
ATOM 3091 N N . GLY B 1 193 ? 19.219 -6.902 -3.209 1 95.44 193 GLY B N 1
ATOM 3092 C CA . GLY B 1 193 ? 18.328 -6.949 -2.064 1 95.44 193 GLY B CA 1
ATOM 3093 C C . GLY B 1 193 ? 17.547 -8.25 -1.977 1 95.44 193 GLY B C 1
ATOM 3094 O O . GLY B 1 193 ? 17.75 -9.164 -2.773 1 95.44 193 GLY B O 1
ATOM 3095 N N . VAL B 1 194 ? 16.688 -8.328 -0.891 1 96.62 194 VAL B N 1
ATOM 3096 C CA . VAL B 1 194 ? 15.867 -9.5 -0.604 1 96.62 194 VAL B CA 1
ATOM 3097 C C . VAL B 1 194 ? 14.391 -9.148 -0.737 1 96.62 194 VAL B C 1
ATOM 3099 O O . VAL B 1 194 ? 13.953 -8.086 -0.282 1 96.62 194 VAL B O 1
ATOM 3102 N N . LEU B 1 195 ? 13.664 -10.062 -1.367 1 97.19 195 LEU B N 1
ATOM 3103 C CA . LEU B 1 195 ? 12.227 -9.867 -1.535 1 97.19 195 LEU B CA 1
ATOM 3104 C C . LEU B 1 195 ? 11.516 -9.891 -0.188 1 97.19 195 LEU B C 1
ATOM 3106 O O . LEU B 1 195 ? 11.68 -10.836 0.589 1 97.19 195 LEU B O 1
ATOM 3110 N N . VAL B 1 196 ? 10.672 -8.836 0.061 1 96.69 196 VAL B N 1
ATOM 3111 C CA . VAL B 1 196 ? 9.984 -8.805 1.346 1 96.69 196 VAL B CA 1
ATOM 3112 C C . VAL B 1 196 ? 8.484 -8.609 1.122 1 96.69 196 VAL B C 1
ATOM 3114 O O . VAL B 1 196 ? 7.699 -8.656 2.07 1 96.69 196 VAL B O 1
ATOM 3117 N N . GLY B 1 197 ? 8.086 -8.422 -0.142 1 96.69 197 GLY B N 1
ATOM 3118 C CA . GLY B 1 197 ? 6.664 -8.273 -0.416 1 96.69 197 GLY B CA 1
ATOM 3119 C C . GLY B 1 197 ? 6.344 -8.25 -1.897 1 96.69 197 GLY B C 1
ATOM 3120 O O . GLY B 1 197 ? 7.23 -8.039 -2.727 1 96.69 197 GLY B O 1
ATOM 3121 N N . ILE B 1 198 ? 5.137 -8.516 -2.27 1 97.56 198 ILE B N 1
ATOM 3122 C CA . ILE B 1 198 ? 4.617 -8.445 -3.631 1 97.56 198 ILE B CA 1
ATOM 3123 C C . ILE B 1 198 ? 3.305 -7.668 -3.641 1 97.56 198 ILE B C 1
ATOM 3125 O O . ILE B 1 198 ? 2.457 -7.855 -2.766 1 97.56 198 ILE B O 1
ATOM 3129 N N . TYR B 1 199 ? 3.26 -6.762 -4.484 1 97.69 199 TYR B N 1
ATOM 3130 C CA . TYR B 1 199 ? 1.986 -6.117 -4.785 1 97.69 199 TYR B CA 1
ATOM 3131 C C . TYR B 1 199 ? 1.56 -6.402 -6.219 1 97.69 199 TYR B C 1
ATOM 3133 O O . TYR B 1 199 ? 2.348 -6.238 -7.152 1 97.69 199 TYR B O 1
ATOM 3141 N N . ARG B 1 200 ? 0.424 -6.906 -6.402 1 97.56 200 ARG B N 1
ATOM 3142 C CA . ARG B 1 200 ? -0.126 -7.195 -7.719 1 97.56 200 ARG B CA 1
ATOM 3143 C C . ARG B 1 200 ? -1.431 -6.438 -7.949 1 97.56 200 ARG B C 1
ATOM 3145 O O . ARG B 1 200 ? -2.359 -6.535 -7.145 1 97.56 200 ARG B O 1
ATOM 3152 N N . LYS B 1 201 ? -1.401 -5.699 -8.992 1 94.19 201 LYS B N 1
ATOM 3153 C CA . LYS B 1 201 ? -2.613 -5.004 -9.422 1 94.19 201 LYS B CA 1
ATOM 3154 C C . LYS B 1 201 ? -3.318 -5.77 -10.531 1 94.19 201 LYS B C 1
ATOM 3156 O O . LYS B 1 201 ? -2.672 -6.27 -11.453 1 94.19 201 LYS B O 1
ATOM 3161 N N . TYR B 1 202 ? -4.633 -5.938 -10.367 1 90.12 202 TYR B N 1
ATOM 3162 C CA . TYR B 1 202 ? -5.414 -6.625 -11.391 1 90.12 202 TYR B CA 1
ATOM 3163 C C . TYR B 1 202 ? -6.07 -5.629 -12.336 1 90.12 202 TYR B C 1
ATOM 3165 O O . TYR B 1 202 ? -6.371 -4.5 -11.945 1 90.12 202 TYR B O 1
#

Foldseek 3Di:
DPPVPCPLLNVLLVQQVVCCVVPVFGAWLVVSCVRSVHDDSVVSVVSLVVCVVVQQWDADPVDTRRIGGPVVCPVPQAKDKAFEFEFQFPPDQSPPPVRGDDIDIDRPVLFPDPAHKYWYADDDCQAVLVVDDHRKIFIWGFDFDDDQQFFFWWQDPRDTDTFGWDDDDQWIWGHGNDPVDDIDIGNDITTRGTTGDIDDDD/DPPVPCPLLNVLLVQQVVCCVVPVFGAWLVVSCVRSVHDDSVVSVVSLVVCVVVQQWDADPVDTRRIGGPVVCPVPQAKDKAFEFEFQFPPDQSPPPVRGDDIDIDRCVLFPDPAHKYWYADDDCQAVLVVDDHRKIWIWGFDFDDDQQFFFFWQDPRDTDTFGWDDDDQWIWGHGNDPVDDIDIGNDITTRGTTGDIDDDD

Organism: NCBI:txid360422

Nearest PDB structures (foldseek):
  3k2z-assembly1_A  TM=6.045E-01  e=7.490E-20  Thermotoga maritima
  3k2z-assembly1_B  TM=5.931E-01  e=1.006E-19  Thermotoga maritima
  6a2r-assembly1_A  TM=9.091E-01  e=5.866E-10  Mycobacterium tuberculosis H37Rv
  6a2s-assembly1_C  TM=9.225E-01  e=1.800E-09  Mycobacterium tuberculosis H37Rv
  6a2t-assembly1_A  TM=8.004E-01  e=1.507E-08  Mycobacterium tuberculosis H37Rv

pLDDT: mean 86.99, std 13.88, range [21.86, 98.31]

Solvent-accessible surface area (backbone atoms only — not comparable to full-atom values): 22061 Å² total; per-residue (Å²): 133,83,69,80,68,76,52,68,56,56,52,52,52,48,48,40,52,50,34,29,70,73,52,45,22,36,56,36,66,66,55,47,22,67,74,73,70,45,90,45,62,67,60,50,48,52,42,52,50,49,38,32,73,72,42,36,29,45,67,44,92,90,43,78,33,41,48,20,78,39,42,89,32,54,70,67,56,57,66,40,77,27,38,27,35,74,54,74,54,77,95,48,66,68,83,36,71,89,18,49,73,47,71,50,41,32,37,44,88,70,44,96,65,90,63,56,53,36,27,40,69,38,79,57,62,47,31,43,75,73,39,43,45,59,68,22,36,37,33,26,37,56,37,75,75,83,54,73,70,38,45,29,35,33,42,52,96,65,37,79,42,69,27,28,34,34,80,50,93,84,31,32,39,36,36,42,36,25,94,90,52,74,64,47,78,36,76,71,72,49,46,61,16,37,60,39,31,39,41,36,73,100,133,84,69,79,67,77,52,68,56,56,53,51,52,50,47,39,51,48,33,30,70,73,52,45,20,37,56,38,67,67,54,48,21,67,74,74,70,43,92,46,62,68,60,50,48,52,42,50,51,50,37,33,72,73,42,36,29,47,68,44,91,90,42,78,31,41,47,20,76,39,43,88,33,53,70,67,58,58,66,41,78,27,40,26,36,74,55,74,54,76,94,47,67,68,83,37,71,90,18,50,73,47,71,50,42,32,38,44,86,70,44,94,63,90,60,56,54,37,26,39,68,38,79,58,62,47,29,44,74,72,40,43,47,60,68,24,36,35,32,25,38,59,39,75,73,83,54,74,70,37,44,28,36,32,43,52,96,66,37,80,44,68,27,29,35,34,78,52,95,85,30,32,39,37,36,42,36,26,93,90,53,73,63,47,76,39,74,72,73,51,46,61,16,36,62,40,30,38,40,36,71,101

Sequence (404 aa):
MLTQKKDKQSEIYNYIKEQVQLKGYPPSVREICVAVGLKSTSTVHGHLERLEKKGYIRRDPTKPRAIELLKDSVTRKELIDIPIIGKITAGIPILAVENVEDTFTIPLNFTKTNNELFMLKVSGSSMIEAGILDGDLAIIEKINTSKNGDIVVALIDNEATIKRFFKEKGHIRLQPENSTMAPIIVDDCAILGVLVGIYRKYMLTQKKDKQSEIYNYIKEQVQLKGYPPSVREICVAVGLKSTSTVHGHLERLEKKGYIRRDPTKPRAIELLKDSVTRKELIDIPIIGKITAGIPILAVENVEDTFTIPLNFTKTNNELFMLKVSGSSMIEAGILDGDLAIIEKINTSKNGDIVVALIDNEATIKRFFKEKGHIRLQPENSTMAPIIVDDCAILGVLVGIYRKY